Protein 6ASK (pdb70)

Organism: Bacillus subtilis (strain 168) (NCBI:txid224308)

Nearest PDB structures (foldseek):
  6ask-assembly1_A  TM=1.002E+00  e=5.275E-89  Bacillus subtilis subsp. subtilis str. 168
  5xkc-assembly1_C  TM=8.371E-01  e=4.872E-41  Bacillus subtilis
  5tlc-assembly1_B  TM=8.399E-01  e=1.290E-40  Bacillus subtilis
  5tlc-assembly1_A  TM=8.439E-01  e=7.958E-39  Bacillus subtilis
  5tlc-assembly1_C  TM=8.704E-01  e=2.176E-36  Bacillus subtilis

CATH classification: 3.20.20.30

Solvent-accessible surface area: 20279 Å² total; per-residue (Å²): 98,111,54,85,3,24,0,0,1,48,2,22,6,13,1,38,49,70,19,9,99,121,12,124,86,19,59,92,60,1,6,59,41,67,94,47,3,45,126,31,0,84,28,0,31,144,1,35,0,6,0,0,14,6,19,44,37,60,57,82,50,159,185,27,30,42,4,73,82,97,45,47,77,0,20,83,5,0,31,40,0,7,93,53,18,155,25,0,0,0,0,0,7,20,12,2,18,40,55,92,0,68,56,8,0,111,78,1,0,44,1,0,78,104,8,23,0,6,0,0,0,9,1,42,5,50,24,107,88,6,0,0,148,92,66,122,84,104,90,12,29,114,64,70,60,41,22,92,19,0,34,22,0,0,76,1,0,56,22,0,1,57,2,29,66,118,60,0,76,78,106,55,203,195,95,62,85,126,71,35,145,74,52,43,81,141,54,89,42,159,26,161,57,17,112,13,112,18,39,1,97,37,8,27,12,164,1,0,9,0,0,1,0,7,55,3,81,43,119,55,0,66,56,14,0,0,101,14,0,15,0,0,18,21,82,29,110,28,51,126,88,0,86,63,10,19,61,44,0,25,62,33,0,53,116,67,71,54,90,47,64,38,0,16,0,0,0,27,8,63,2,8,13,11,87,63,122,121,86,0,50,132,54,0,48,66,21,1,97,39,34,34,32,110,79,1,18,86,102,0,29,170,26,5,103,130,74,83,5,97,111,55,79,51,94,91,104,22,21,113,13,13,113,99,60,171,67,114,141,29,80,38,2,68,132,14,49,138,48,7,136,76,101,122,18,26,0,74,54,7,0,8,24,44,39,53,98,73,31,87,4,20,1,34,12,108,103,0,2,62,32,0,27,65,4,0,78,26,98,0,0,0,0,0,13,1,14,6,59,10,40,49,9,5,74,17,0,8,79,72,0,6,60,38,0,36,158,147,48,14,9,79,132,83,34,147,17,31,13,0,9,74,12,2,45,21,60,87,58,113

Foldseek 3Di:
DPAFFAEEAEDQFLDDAQFSCVFPVHDLRRQVDLVNVLVLQVLCVLLVHLAYEYEAAQDDDPPHRSSHVDHDAQLVSLLVNLVNHFFHAREYEDELFADQLLVVLVSQQVSCASNQARYEYAYDLDHDQCSLVVRPHPTTDDPVVSLVSSVVSVVVSVLLQQQADPQQQPCDPVVPDRGDPVRGDWPQDDDDPDGGTDNRPDYAGNLRGHFYEYAQDDPSRLLSCLQDHQEYEYAPPDLVVLLVSLVVSLVSNVVNVDNSLSYFYAYAFAAQADAFLVVQVVLVVSSLVRDPQVVLLVVVCVQQVVDDCVPFDQQAQDDPGLPQDDDPPNVVVVVLNVVSVVVRDGNSRSSSCVSPPDTPNTGHLVSNLVVQVVSCVSSSGSYYHYYHSRPCRSVNCSVRNSVVCVVVPNHDPHAQDRHSCRRSVHHRDD

Radius of gyration: 23.49 Å; Cα contacts (8 Å, |Δi|>4): 814; chains: 1; bounding box: 47×53×86 Å

B-factor: mean 37.73, std 23.62, range [15.28, 141.74]

InterPro domains:
  IPR011251 Luciferase-like domain [PF00296] (27-379)
  IPR016215 Nitrilotriacetate monooxygenase component A/pristinamycin IIA synthase subunit A [PIRSF000337] (10-435)
  IPR016215 Nitrilotriacetate monooxygenase component A/pristinamycin IIA synthase subunit A [TIGR03860] (9-425)
  IPR016215 Nitrilotriacetate monooxygenase component A/pristinamycin IIA synthase subunit A [cd01095] (7-413)
  IPR036661 Luciferase-like domain superfamily [G3DSA:3.20.20.30] (1-442)
  IPR036661 Luciferase-like domain superfamily [SSF51679] (7-431)
  IPR051260 Diverse substrate monooxygenases [PTHR30011] (6-438)

Secondary structure (DSSP, 8-state):
--SPPEEEEE--TT-SSSSGGGSTT--TTGGG-HHHHHHHHHHHHHTT-SEEEE---S---TTS-HHHHS---HHHHHHHHHTT-SS-EEEEEEETTTS-HHHHHHHHHHHHHHTTS-EEEEEES---GGGGGGTT-SSPPPHHHHHHHHHHHHHHHHHHHTSB-TT----BTTTTB-S-GGGB----EE-SS-EE----SS--BTTBS-EEEE---SHHHHHHHHHH-SEEEE--S-HHHHHHHHHHHHHHHHHTT--GGGSEEEEEE--EE-SSHHHHHHHHHHHHTTS-HHHHHHHHGGGSTTS-GGGS-TTSBPPS-------TT-HHHHHHHHHHHHTT-BHHHHHHHHHSPPPSSEE-HHHHHHHHHHHHHTTS-SEEEEP--STTHHHHIIIIIHHHHHHTTSS-SS-S-SSHHHHHT-----

Sequence (430 aa):
RADFIQFGAMIHGVGGTTDGWRHPDVDPSASTNIEFYMKKAQTAEKGLFSSFIFIADGLFISEKSIPHFLNRFEPITILSALASVTKNIGLVGTFSTSFTEPFTISRQLMSLDHISGGRAGWNLVTSPQEGAARNHSKSSNLPEHTERYEIAQEHLDVVRGLWNSWEHDAFIHNKKTGQFFDQAKLHRLNHKGKYFQVEGPLNIGRSKQGEPVVFQAGSSETGRQFAAKNADAIFTHSNSLEETKAFYADVKSRAADEGRDPSSVRIFPGISPIVADTEEEAEKKYREFAELIPIENAVTYLARFFDDYDLSVYPLDEPFPDIGDVGKNAFQSTTDRIKREAKARNLTLREVAQEMAFPRTLFIGTPERVASLIETWFNAEAADGFIVGSDIPGTLDAFVEKVIPILQERGLYRQDYRGGTLRENLGLGIPQ

Structure (mmCIF, N/CA/C/O backbone):
data_6ASK
#
_entry.id   6ASK
#
_cell.length_a   86.751
_cell.length_b   86.751
_cell.length_c   195.420
_cell.angle_alpha   90.00
_cell.angle_beta   90.00
_cell.angle_gamma   90.00
#
_symmetry.space_group_name_H-M   'P 43 21 2'
#
loop_
_entity.id
_entity.type
_entity.pdbx_description
1 polymer 'Putative monooxygenase MoxC'
2 water water
#
loop_
_atom_site.group_PDB
_atom_site.id
_atom_site.type_symbol
_atom_site.label_atom_id
_atom_site.label_alt_id
_atom_site.label_comp_id
_atom_site.label_asym_id
_atom_site.label_entity_id
_atom_site.label_seq_id
_atom_site.pdbx_PDB_ins_code
_atom_site.Cartn_x
_atom_site.Cartn_y
_atom_site.Cartn_z
_atom_site.occupancy
_atom_site.B_iso_or_equiv
_atom_site.auth_seq_id
_atom_site.auth_comp_id
_atom_site.auth_asym_id
_atom_site.auth_atom_id
_atom_site.pdbx_PDB_model_num
ATOM 1 N N . ARG A 1 5 ? 27.224 18.923 -30.309 1.00 79.15 3 ARG A N 1
ATOM 2 C CA . ARG A 1 5 ? 27.911 18.236 -31.400 1.00 76.73 3 ARG A CA 1
ATOM 3 C C . ARG A 1 5 ? 27.432 18.716 -32.769 1.00 79.64 3 ARG A C 1
ATOM 4 O O . ARG A 1 5 ? 26.292 19.162 -32.921 1.00 82.10 3 ARG A O 1
ATOM 12 N N . ALA A 1 6 ? 28.311 18.602 -33.770 1.00 77.44 4 ALA A N 1
ATOM 13 C CA . ALA A 1 6 ? 28.004 19.109 -35.103 1.00 75.29 4 ALA A CA 1
ATOM 14 C C . ALA A 1 6 ? 27.023 18.218 -35.857 1.00 74.69 4 ALA A C 1
ATOM 15 O O . ALA A 1 6 ? 26.207 18.728 -36.635 1.00 79.12 4 ALA A O 1
ATOM 17 N N . ASP A 1 7 ? 27.088 16.904 -35.667 1.00 63.87 5 ASP A N 1
ATOM 18 C CA . ASP A 1 7 ? 26.123 16.037 -36.322 1.00 53.52 5 ASP A CA 1
ATOM 19 C C . ASP A 1 7 ? 24.858 15.919 -35.477 1.00 46.04 5 ASP A C 1
ATOM 20 O O . ASP A 1 7 ? 24.785 16.382 -34.339 1.00 45.84 5 ASP A O 1
ATOM 25 N N . PHE A 1 8 ? 23.836 15.329 -36.075 1.00 44.14 6 PHE A N 1
ATOM 26 C CA . PHE A 1 8 ? 22.580 15.062 -35.398 1.00 38.71 6 PHE A CA 1
ATOM 27 C C . PHE A 1 8 ? 22.588 13.624 -34.896 1.00 33.32 6 PHE A C 1
ATOM 28 O O . PHE A 1 8 ? 23.189 12.737 -35.512 1.00 33.83 6 PHE A O 1
ATOM 36 N N . ILE A 1 9 ? 21.927 13.393 -33.761 1.00 28.03 7 ILE A N 1
ATOM 37 C CA . ILE A 1 9 ? 21.762 12.021 -33.306 1.00 23.98 7 ILE A CA 1
ATOM 38 C C . ILE A 1 9 ? 20.723 11.320 -34.172 1.00 27.43 7 ILE A C 1
ATOM 39 O O . ILE A 1 9 ? 19.805 11.949 -34.713 1.00 29.32 7 ILE A O 1
ATOM 44 N N . GLN A 1 10 ? 20.876 10.005 -34.320 1.00 23.13 8 GLN A N 1
ATOM 45 C CA . GLN A 1 10 ? 19.947 9.187 -35.082 1.00 24.11 8 GLN A CA 1
ATOM 46 C C . GLN A 1 10 ? 19.396 8.074 -34.204 1.00 24.12 8 GLN A C 1
ATOM 47 O O . GLN A 1 10 ? 19.992 7.704 -33.186 1.00 25.21 8 GLN A O 1
ATOM 53 N N . PHE A 1 11 ? 18.229 7.558 -34.588 1.00 22.27 9 PHE A N 1
ATOM 54 C CA . PHE A 1 11 ? 17.629 6.426 -33.897 1.00 20.76 9 PHE A CA 1
ATOM 55 C C . PHE A 1 11 ? 17.226 5.338 -34.877 1.00 22.20 9 PHE A C 1
ATOM 56 O O . PHE A 1 11 ? 16.846 5.608 -36.023 1.00 22.61 9 PHE A O 1
ATOM 64 N N . GLY A 1 12 ? 17.323 4.102 -34.402 1.00 19.70 10 GLY A N 1
ATOM 65 C CA . GLY A 1 12 ? 16.677 2.972 -35.043 1.00 19.66 10 GLY A CA 1
ATOM 66 C C . GLY A 1 12 ? 15.658 2.382 -34.094 1.00 23.85 10 GLY A C 1
ATOM 67 O O . GLY A 1 12 ? 15.775 2.563 -32.874 1.00 23.38 10 GLY A O 1
ATOM 68 N N . ALA A 1 13 ? 14.665 1.675 -34.624 1.00 20.15 11 ALA A N 1
ATOM 69 C CA . ALA A 1 13 ? 13.642 1.025 -33.812 1.00 21.74 11 ALA A CA 1
ATOM 70 C C . ALA A 1 13 ? 13.706 -0.476 -34.040 1.00 23.48 11 ALA A C 1
ATOM 71 O O . ALA A 1 13 ? 13.513 -0.949 -35.162 1.00 21.95 11 ALA A O 1
ATOM 73 N N . MET A 1 14 ? 13.960 -1.227 -32.977 1.00 19.82 12 MET A N 1
ATOM 74 C CA . MET A 1 14 ? 13.917 -2.675 -33.083 1.00 20.20 12 MET A CA 1
ATOM 75 C C . MET A 1 14 ? 12.471 -3.119 -32.910 1.00 24.08 12 MET A C 1
ATOM 76 O O . MET A 1 14 ? 11.852 -2.826 -31.883 1.00 27.41 12 MET A O 1
ATOM 81 N N . ILE A 1 15 ? 11.915 -3.795 -33.912 1.00 19.52 13 ILE A N 1
ATOM 82 C CA . ILE A 1 15 ? 10.561 -4.335 -33.823 1.00 20.15 13 ILE A CA 1
ATOM 83 C C . ILE A 1 15 ? 10.675 -5.817 -33.508 1.00 24.39 13 ILE A C 1
ATOM 84 O O . ILE A 1 15 ? 11.259 -6.587 -34.282 1.00 22.79 13 ILE A O 1
ATOM 89 N N . HIS A 1 16 ? 10.096 -6.225 -32.381 1.00 20.82 14 HIS A N 1
ATOM 90 C CA . HIS A 1 16 ? 10.480 -7.489 -31.780 1.00 20.24 14 HIS A CA 1
ATOM 91 C C . HIS A 1 16 ? 9.266 -8.247 -31.240 1.00 23.96 14 HIS A C 1
ATOM 92 O O . HIS A 1 16 ? 9.363 -8.918 -30.211 1.00 26.04 14 HIS A O 1
ATOM 99 N N . GLY A 1 17 ? 8.118 -8.141 -31.914 1.00 20.09 15 GLY A N 1
ATOM 100 C CA . GLY A 1 17 ? 6.973 -8.983 -31.575 1.00 19.04 15 GLY A CA 1
ATOM 101 C C . GLY A 1 17 ? 6.560 -8.835 -30.114 1.00 23.36 15 GLY A C 1
ATOM 102 O O . GLY A 1 17 ? 6.423 -7.724 -29.592 1.00 24.07 15 GLY A O 1
ATOM 103 N N . VAL A 1 18 ? 6.360 -9.972 -29.435 1.00 20.30 16 VAL A N 1
ATOM 104 C CA . VAL A 1 18 ? 5.981 -9.928 -28.023 1.00 20.87 16 VAL A CA 1
ATOM 105 C C . VAL A 1 18 ? 7.164 -9.667 -27.107 1.00 28.08 16 VAL A C 1
ATOM 106 O O . VAL A 1 18 ? 7.006 -9.712 -25.882 1.00 30.01 16 VAL A O 1
ATOM 110 N N . GLY A 1 19 ? 8.345 -9.414 -27.651 1.00 22.65 17 GLY A N 1
ATOM 111 C CA . GLY A 1 19 ? 9.437 -8.875 -26.859 1.00 26.09 17 GLY A CA 1
ATOM 112 C C . GLY A 1 19 ? 10.487 -9.906 -26.491 1.00 29.09 17 GLY A C 1
ATOM 113 O O . GLY A 1 19 ? 10.414 -11.085 -26.843 1.00 25.58 17 GLY A O 1
ATOM 114 N N . GLY A 1 20 ? 11.477 -9.441 -25.730 1.00 22.92 18 GLY A N 1
ATOM 115 C CA . GLY A 1 20 ? 12.644 -10.239 -25.422 1.00 21.36 18 GLY A CA 1
ATOM 116 C C . GLY A 1 20 ? 12.632 -10.978 -24.097 1.00 23.97 18 GLY A C 1
ATOM 117 O O . GLY A 1 20 ? 13.674 -11.528 -23.718 1.00 25.81 18 GLY A O 1
ATOM 118 N N . THR A 1 21 ? 11.499 -11.032 -23.389 1.00 25.02 19 THR A N 1
ATOM 119 C CA . THR A 1 21 ? 11.437 -11.667 -22.076 1.00 24.82 19 THR A CA 1
ATOM 120 C C . THR A 1 21 ? 10.565 -12.921 -22.102 1.00 24.99 19 THR A C 1
ATOM 121 O O . THR A 1 21 ? 9.817 -13.188 -23.051 1.00 25.97 19 THR A O 1
ATOM 125 N N . THR A 1 22 ? 10.658 -13.699 -21.017 1.00 24.98 20 THR A N 1
ATOM 126 C CA . THR A 1 22 ? 9.877 -14.928 -20.926 1.00 25.56 20 THR A CA 1
ATOM 127 C C . THR A 1 22 ? 8.404 -14.664 -20.645 1.00 30.70 20 THR A C 1
ATOM 128 O O . THR A 1 22 ? 7.546 -15.438 -21.088 1.00 28.16 20 THR A O 1
ATOM 132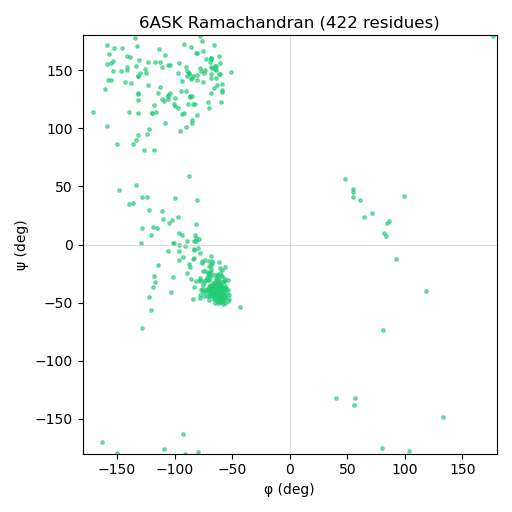 N N . ASP A 1 23 ? 8.087 -13.596 -19.906 1.00 26.77 21 ASP A N 1
ATOM 133 C CA . ASP A 1 23 ? 6.737 -13.411 -19.394 1.00 25.90 21 ASP A CA 1
ATOM 134 C C . ASP A 1 23 ? 6.129 -12.046 -19.682 1.00 28.14 21 ASP A C 1
ATOM 135 O O . ASP A 1 23 ? 4.982 -11.813 -19.292 1.00 29.58 21 ASP A O 1
ATOM 140 N N . GLY A 1 24 ? 6.836 -11.158 -20.384 1.00 28.51 22 GLY A N 1
ATOM 141 C CA . GLY A 1 24 ? 6.261 -9.862 -20.710 1.00 29.94 22 GLY A CA 1
ATOM 142 C C . GLY A 1 24 ? 4.957 -9.946 -21.479 1.00 31.25 22 GLY A C 1
ATOM 143 O O . GLY A 1 24 ? 4.088 -9.081 -21.329 1.00 29.52 22 GLY A O 1
ATOM 144 N N . TRP A 1 25 ? 4.794 -10.985 -22.308 1.00 27.10 23 TRP A N 1
ATOM 145 C CA . TRP A 1 25 ? 3.572 -11.158 -23.088 1.00 25.14 23 TRP A CA 1
ATOM 146 C C . TRP A 1 25 ? 2.324 -11.316 -22.229 1.00 26.01 23 TRP A C 1
ATOM 147 O O . TRP A 1 25 ? 1.212 -11.202 -22.760 1.00 29.08 23 TRP A O 1
ATOM 158 N N . ARG A 1 26 ? 2.470 -11.585 -20.933 1.00 24.68 24 ARG A N 1
ATOM 159 C CA . ARG A 1 26 ? 1.320 -11.772 -20.062 1.00 28.52 24 ARG A CA 1
ATOM 160 C C . ARG A 1 26 ? 0.747 -10.459 -19.551 1.00 35.00 24 ARG A C 1
ATOM 161 O O . ARG A 1 26 ? -0.281 -10.479 -18.866 1.00 32.63 24 ARG A O 1
ATOM 169 N N . HIS A 1 27 ? 1.385 -9.332 -19.856 1.00 34.37 25 HIS A N 1
ATOM 170 C CA . HIS A 1 27 ? 0.826 -8.043 -19.480 1.00 34.04 25 HIS A CA 1
ATOM 171 C C . HIS A 1 27 ? -0.501 -7.829 -20.204 1.00 30.37 25 HIS A C 1
ATOM 172 O O . HIS A 1 27 ? -0.637 -8.209 -21.370 1.00 32.39 25 HIS A O 1
ATOM 179 N N . PRO A 1 28 ? -1.488 -7.212 -19.552 1.00 31.31 26 PRO A N 1
ATOM 180 C CA . PRO A 1 28 ? -2.791 -7.024 -20.215 1.00 30.36 26 PRO A CA 1
ATOM 181 C C . PRO A 1 28 ? -2.724 -6.237 -21.511 1.00 32.41 26 PRO A C 1
ATOM 182 O O . PRO A 1 28 ? -3.588 -6.431 -22.374 1.00 37.83 26 PRO A O 1
ATOM 186 N N . ASP A 1 29 ? -1.733 -5.356 -21.681 1.00 31.55 27 ASP A N 1
ATOM 187 C CA . ASP A 1 29 ? -1.642 -4.537 -22.888 1.00 32.15 27 ASP A CA 1
ATOM 188 C C . ASP A 1 29 ? -0.983 -5.244 -24.069 1.00 34.11 27 ASP A C 1
ATOM 189 O O . ASP A 1 29 ? -1.030 -4.706 -25.179 1.00 32.55 27 ASP A O 1
ATOM 194 N N . VAL A 1 30 ? -0.357 -6.405 -23.875 1.00 29.24 28 VAL A N 1
ATOM 195 C CA . VAL A 1 30 ? 0.422 -7.040 -24.940 1.00 26.69 28 VAL A CA 1
ATOM 196 C C . VAL A 1 30 ? -0.483 -7.962 -25.745 1.00 28.24 28 VAL A C 1
ATOM 197 O O . VAL A 1 30 ? -1.241 -8.754 -25.180 1.00 30.32 28 VAL A O 1
ATOM 201 N N . ASP A 1 31 ? -0.409 -7.852 -27.072 1.00 27.31 29 ASP A N 1
ATOM 202 C CA . ASP A 1 31 ? -1.046 -8.792 -27.982 1.00 25.13 29 ASP A CA 1
ATOM 203 C C . ASP A 1 31 ? -0.146 -10.017 -28.082 1.00 28.68 29 ASP A C 1
ATOM 204 O O . ASP A 1 31 ? 0.953 -9.922 -28.637 1.00 28.84 29 ASP A O 1
ATOM 209 N N . PRO A 1 32 ? -0.554 -11.176 -27.554 1.00 27.52 30 PRO A N 1
ATOM 210 C CA . PRO A 1 32 ? 0.350 -12.337 -27.561 1.00 26.49 30 PRO A CA 1
ATOM 211 C C . PRO A 1 32 ? 0.620 -12.900 -28.951 1.00 26.62 30 PRO A C 1
ATOM 212 O O . PRO A 1 32 ? 1.528 -13.727 -29.091 1.00 27.36 30 PRO A O 1
ATOM 216 N N . SER A 1 33 ? -0.108 -12.463 -29.976 1.00 25.47 31 SER A N 1
ATOM 217 C CA . SER A 1 33 ? 0.162 -12.867 -31.351 1.00 25.42 31 SER A CA 1
ATOM 218 C C . SER A 1 33 ? 1.072 -11.891 -32.088 1.00 23.91 31 SER A C 1
ATOM 219 O O . SER A 1 33 ? 1.278 -12.052 -33.300 1.00 22.04 31 SER A O 1
ATOM 222 N N . ALA A 1 34 ? 1.644 -10.908 -31.381 1.00 22.71 32 ALA A N 1
ATOM 223 C CA . ALA A 1 34 ? 2.311 -9.789 -32.054 1.00 25.27 32 ALA A CA 1
ATOM 224 C C . ALA A 1 34 ? 3.429 -10.238 -32.976 1.00 24.47 32 ALA A C 1
ATOM 225 O O . ALA A 1 34 ? 3.675 -9.591 -33.999 1.00 21.72 32 ALA A O 1
ATOM 227 N N . SER A 1 35 ? 4.113 -11.333 -32.637 1.00 20.10 33 SER A N 1
ATOM 228 C CA . SER A 1 35 ? 5.308 -11.718 -33.380 1.00 16.78 33 SER A CA 1
ATOM 229 C C . SER A 1 35 ? 5.004 -12.182 -34.799 1.00 17.80 33 SER A C 1
ATOM 230 O O . SER A 1 35 ? 5.912 -12.176 -35.633 1.00 21.12 33 SER A O 1
ATOM 233 N N . THR A 1 36 ? 3.770 -12.601 -35.085 1.00 20.85 34 THR A N 1
ATOM 234 C CA . THR A 1 36 ? 3.384 -12.925 -36.460 1.00 22.37 34 THR A CA 1
ATOM 235 C C . THR A 1 36 ? 2.192 -12.091 -36.925 1.00 24.91 34 THR A C 1
ATOM 236 O O . THR A 1 36 ? 1.421 -12.525 -37.790 1.00 24.61 34 THR A O 1
ATOM 240 N N . ASN A 1 37 ? 2.064 -10.874 -36.393 1.00 22.33 35 ASN A N 1
ATOM 241 C CA . ASN A 1 37 ? 0.928 -9.981 -36.635 1.00 22.36 35 ASN A CA 1
ATOM 242 C C . ASN A 1 37 ? 1.407 -8.838 -37.530 1.00 22.02 35 ASN A C 1
ATOM 243 O O . ASN A 1 37 ? 2.103 -7.926 -37.070 1.00 22.55 35 ASN A O 1
ATOM 248 N N . ILE A 1 38 ? 1.041 -8.890 -38.819 1.00 19.86 36 ILE A N 1
ATOM 249 C CA . ILE A 1 38 ? 1.518 -7.876 -39.761 1.00 20.15 36 ILE A CA 1
ATOM 250 C C . ILE A 1 38 ? 1.059 -6.478 -39.344 1.00 21.83 36 ILE A C 1
ATOM 251 O O . ILE A 1 38 ? 1.798 -5.498 -39.511 1.00 22.58 36 ILE A O 1
ATOM 256 N N . GLU A 1 39 ? -0.138 -6.363 -38.761 1.00 23.50 37 GLU A N 1
ATOM 257 C CA . GLU A 1 39 ? -0.617 -5.056 -38.313 1.00 24.89 37 GLU A CA 1
ATOM 258 C C . GLU A 1 39 ? 0.288 -4.471 -37.236 1.00 24.16 37 GLU A C 1
ATOM 259 O O . GLU A 1 39 ? 0.588 -3.270 -37.250 1.00 27.46 37 GLU A O 1
ATOM 265 N N . PHE A 1 40 ? 0.729 -5.307 -36.293 1.00 24.28 38 PHE A N 1
ATOM 266 C CA . PHE A 1 40 ? 1.622 -4.844 -35.233 1.00 21.27 38 PHE A CA 1
ATOM 267 C C . PHE A 1 40 ? 2.914 -4.279 -35.811 1.00 21.43 38 PHE A C 1
ATOM 268 O O . PHE A 1 40 ? 3.364 -3.191 -35.419 1.00 24.09 38 PHE A O 1
ATOM 276 N N . TYR A 1 41 ? 3.526 -5.013 -36.748 1.00 21.52 39 TYR A N 1
ATOM 277 C CA . TYR A 1 41 ? 4.784 -4.571 -37.345 1.00 20.93 39 TYR A CA 1
ATOM 278 C C . TYR A 1 41 ? 4.588 -3.294 -38.158 1.00 20.89 39 TYR A C 1
ATOM 279 O O . TYR A 1 41 ? 5.413 -2.373 -38.082 1.00 21.14 39 TYR A O 1
ATOM 288 N N . MET A 1 42 ? 3.492 -3.208 -38.920 1.00 23.85 40 MET A N 1
ATOM 289 C CA . MET A 1 42 ? 3.255 -2.010 -39.722 1.00 22.65 40 MET A CA 1
ATOM 290 C C . MET A 1 42 ? 3.033 -0.790 -38.832 1.00 25.79 40 MET A C 1
ATOM 291 O O . MET A 1 42 ? 3.574 0.291 -39.097 1.00 25.84 40 MET A O 1
ATOM 296 N N . LYS A 1 43 ? 2.242 -0.948 -37.767 1.00 24.64 41 LYS A N 1
ATOM 297 C CA . LYS A 1 43 ? 1.990 0.175 -36.870 1.00 25.47 41 LYS A CA 1
ATOM 298 C C . LYS A 1 43 ? 3.278 0.662 -36.212 1.00 26.32 41 LYS A C 1
ATOM 299 O O . LYS A 1 43 ? 3.531 1.872 -36.156 1.00 26.54 41 LYS A O 1
ATOM 305 N N . LYS A 1 44 ? 4.115 -0.264 -35.723 1.00 24.66 42 LYS A N 1
ATOM 306 C CA . LYS A 1 44 ? 5.385 0.144 -35.127 1.00 24.51 42 LYS A CA 1
ATOM 307 C C . LYS A 1 44 ? 6.291 0.821 -36.150 1.00 24.29 42 LYS A C 1
ATOM 308 O O . LYS A 1 44 ? 6.928 1.835 -35.846 1.00 21.96 42 LYS A O 1
ATOM 314 N N . ALA A 1 45 ? 6.363 0.281 -37.373 1.00 19.51 43 ALA A N 1
ATOM 315 C CA . ALA A 1 45 ? 7.223 0.891 -38.383 1.00 19.89 43 ALA A CA 1
ATOM 316 C C . ALA A 1 45 ? 6.779 2.315 -38.692 1.00 22.64 43 ALA A C 1
ATOM 317 O O . ALA A 1 45 ? 7.610 3.218 -38.850 1.00 22.60 43 ALA A O 1
ATOM 319 N N . GLN A 1 46 ? 5.468 2.534 -38.775 1.00 23.00 44 GLN A N 1
ATOM 320 C CA . GLN A 1 46 ? 4.954 3.856 -39.107 1.00 24.03 44 GLN A CA 1
ATOM 321 C C . GLN A 1 46 ? 5.099 4.830 -37.943 1.00 23.56 44 GLN A C 1
ATOM 322 O O . GLN A 1 46 ? 5.260 6.037 -38.165 1.00 24.81 44 GLN A O 1
ATOM 328 N N . THR A 1 47 ? 5.050 4.331 -36.704 1.00 22.39 45 THR A N 1
ATOM 329 C CA . THR A 1 47 ? 5.345 5.181 -35.552 1.00 22.14 45 THR A CA 1
ATOM 330 C C . THR A 1 47 ? 6.796 5.642 -35.581 1.00 20.98 45 THR A C 1
ATOM 331 O O . THR A 1 47 ? 7.090 6.824 -35.365 1.00 23.67 45 THR A O 1
ATOM 335 N N . ALA A 1 48 ? 7.721 4.717 -35.853 1.00 22.02 46 ALA A N 1
ATOM 336 C CA . ALA A 1 48 ? 9.127 5.090 -35.955 1.00 20.17 46 ALA A CA 1
ATOM 337 C C . ALA A 1 48 ? 9.353 6.090 -37.085 1.00 23.68 46 ALA A C 1
ATOM 338 O O . ALA A 1 48 ? 10.139 7.033 -36.939 1.00 24.34 46 ALA A O 1
ATOM 340 N N . GLU A 1 49 ? 8.672 5.905 -38.220 1.00 22.93 47 GLU A N 1
ATOM 341 C CA . GLU A 1 49 ? 8.824 6.862 -39.316 1.00 24.09 47 GLU A CA 1
ATOM 342 C C . GLU A 1 49 ? 8.274 8.232 -38.929 1.00 23.61 47 GLU A C 1
ATOM 343 O O . GLU A 1 49 ? 8.843 9.272 -39.293 1.00 24.56 47 GLU A O 1
ATOM 349 N N . LYS A 1 50 ? 7.162 8.255 -38.198 1.00 23.49 48 LYS A N 1
ATOM 350 C CA . LYS A 1 50 ? 6.654 9.518 -37.678 1.00 26.02 48 LYS A CA 1
ATOM 351 C C . LYS A 1 50 ? 7.713 10.224 -36.838 1.00 27.98 48 LYS A C 1
ATOM 352 O O . LYS A 1 50 ? 7.821 11.456 -36.860 1.00 29.27 48 LYS A O 1
ATOM 358 N N . GLY A 1 51 ? 8.513 9.460 -36.105 1.00 25.30 49 GLY A N 1
ATOM 359 C CA . GLY A 1 51 ? 9.593 10.033 -35.336 1.00 22.90 49 GLY A CA 1
ATOM 360 C C . GLY A 1 51 ? 10.861 10.301 -36.105 1.00 22.39 49 GLY A C 1
ATOM 361 O O . GLY A 1 51 ? 11.879 10.626 -35.490 1.00 23.13 49 GLY A O 1
ATOM 362 N N . LEU A 1 52 ? 10.833 10.159 -37.439 1.00 22.25 50 LEU A N 1
ATOM 363 C CA . LEU A 1 52 ? 11.978 10.405 -38.315 1.00 22.87 50 LEU A CA 1
ATOM 364 C C . LEU A 1 52 ? 13.133 9.443 -38.057 1.00 21.43 50 LEU A C 1
ATOM 365 O O . LEU A 1 52 ? 14.284 9.764 -38.377 1.00 22.43 50 LEU A O 1
ATOM 370 N N . PHE A 1 53 ? 12.852 8.267 -37.495 1.00 20.70 51 PHE A N 1
ATOM 371 C CA . PHE A 1 53 ? 13.898 7.285 -37.239 1.00 21.03 51 PHE A CA 1
ATOM 372 C C . PHE A 1 53 ? 14.607 6.914 -38.530 1.00 24.28 51 PHE A C 1
ATOM 373 O O . PHE A 1 53 ? 13.980 6.776 -39.585 1.00 22.94 51 PHE A O 1
ATOM 381 N N A SER A 1 54 ? 15.926 6.747 -38.448 0.50 19.95 52 SER A N 1
ATOM 382 N N B SER A 1 54 ? 15.928 6.756 -38.451 0.50 20.01 52 SER A N 1
ATOM 383 C CA A SER A 1 54 ? 16.669 6.415 -39.660 0.50 21.27 52 SER A CA 1
ATOM 384 C CA B SER A 1 54 ? 16.674 6.420 -39.660 0.50 21.17 52 SER A CA 1
ATOM 385 C C A SER A 1 54 ? 16.380 4.997 -40.134 0.50 22.19 52 SER A C 1
ATOM 386 C C B SER A 1 54 ? 16.426 4.990 -40.123 0.50 22.43 52 SER A C 1
ATOM 387 O O A SER A 1 54 ? 16.480 4.721 -41.338 0.50 22.48 52 SER A O 1
ATOM 388 O O B SER A 1 54 ? 16.605 4.705 -41.315 0.50 21.24 52 SER A O 1
ATOM 393 N N . PHE A 1 55 ? 16.036 4.083 -39.227 1.00 19.51 53 PHE A N 1
ATOM 394 C CA . PHE A 1 55 ? 15.767 2.715 -39.660 1.00 19.87 53 PHE A CA 1
ATOM 395 C C . PHE A 1 55 ? 14.949 1.949 -38.632 1.00 21.74 53 PHE A C 1
ATOM 396 O O . PHE A 1 55 ? 14.875 2.308 -37.446 1.00 20.99 53 PHE A O 1
ATOM 404 N N . ILE A 1 56 ? 14.322 0.893 -39.125 1.00 19.02 54 ILE A N 1
ATOM 405 C CA . ILE A 1 56 ? 13.825 -0.182 -38.278 1.00 19.62 54 ILE A CA 1
ATOM 406 C C . ILE A 1 56 ? 14.762 -1.374 -38.404 1.00 20.14 54 ILE A C 1
ATOM 407 O O . ILE A 1 56 ? 15.462 -1.557 -39.411 1.00 20.01 54 ILE A O 1
ATOM 412 N N . PHE A 1 57 ? 14.787 -2.197 -37.357 1.00 18.34 55 PHE A N 1
ATOM 413 C CA . PHE A 1 57 ? 15.716 -3.313 -37.261 1.00 16.90 55 PHE A CA 1
ATOM 414 C C . PHE A 1 57 ? 14.945 -4.562 -36.862 1.00 21.52 55 PHE A C 1
ATOM 415 O O . PHE A 1 57 ? 14.167 -4.529 -35.905 1.00 19.51 55 PHE A O 1
ATOM 423 N N . ILE A 1 58 ? 15.152 -5.650 -37.604 1.00 17.68 56 ILE A N 1
ATOM 424 C CA . ILE A 1 58 ? 14.542 -6.950 -37.320 1.00 17.51 56 ILE A CA 1
ATOM 425 C C . ILE A 1 58 ? 15.666 -7.926 -37.002 1.00 22.99 56 ILE A C 1
ATOM 426 O O . ILE A 1 58 ? 16.496 -8.230 -37.873 1.00 21.27 56 ILE A O 1
ATOM 431 N N . ALA A 1 59 ? 15.707 -8.405 -35.759 1.00 20.78 57 ALA A N 1
ATOM 432 C CA . ALA A 1 59 ? 16.653 -9.425 -35.334 1.00 19.00 57 ALA A CA 1
ATOM 433 C C . ALA A 1 59 ? 16.203 -10.787 -35.845 1.00 21.79 57 ALA A C 1
ATOM 434 O O . ALA A 1 59 ? 15.125 -10.943 -36.427 1.00 23.88 57 ALA A O 1
ATOM 436 N N . ASP A 1 60 ? 17.022 -11.808 -35.618 1.00 23.43 58 ASP A N 1
ATOM 437 C CA . ASP A 1 60 ? 16.624 -13.115 -36.106 1.00 21.26 58 ASP A CA 1
ATOM 438 C C . ASP A 1 60 ? 17.231 -14.216 -35.253 1.00 25.43 58 ASP A C 1
ATOM 439 O O . ASP A 1 60 ? 18.116 -13.981 -34.432 1.00 26.65 58 ASP A O 1
ATOM 444 N N . GLY A 1 61 ? 16.744 -15.435 -35.483 1.00 21.70 59 GLY A N 1
ATOM 445 C CA . GLY A 1 61 ? 17.287 -16.631 -34.859 1.00 23.05 59 GLY A CA 1
ATOM 446 C C . GLY A 1 61 ? 16.986 -17.831 -35.725 1.00 21.44 59 GLY A C 1
ATOM 447 O O . GLY A 1 61 ? 16.039 -17.821 -36.516 1.00 19.89 59 GLY A O 1
ATOM 448 N N . LEU A 1 62 ? 17.801 -18.879 -35.574 1.00 18.48 60 LEU A N 1
ATOM 449 C CA . LEU A 1 62 ? 17.711 -20.017 -36.483 1.00 17.18 60 LEU A CA 1
ATOM 450 C C . LEU A 1 62 ? 17.595 -21.351 -35.758 1.00 18.84 60 LEU A C 1
ATOM 451 O O . LEU A 1 62 ? 17.797 -22.403 -36.380 1.00 21.03 60 LEU A O 1
ATOM 456 N N . PHE A 1 63 ? 17.293 -21.342 -34.459 1.00 16.91 61 PHE A N 1
ATOM 457 C CA . PHE A 1 63 ? 17.250 -22.572 -33.681 1.00 18.22 61 PHE A CA 1
ATOM 458 C C . PHE A 1 63 ? 16.439 -22.293 -32.428 1.00 18.33 61 PHE A C 1
ATOM 459 O O . PHE A 1 63 ? 16.656 -21.272 -31.774 1.00 21.20 61 PHE A O 1
ATOM 467 N N . ILE A 1 64 ? 15.520 -23.192 -32.094 1.00 18.24 62 ILE A N 1
ATOM 468 C CA . ILE A 1 64 ? 14.693 -23.021 -30.904 1.00 20.48 62 ILE A CA 1
ATOM 469 C C . ILE A 1 64 ? 14.539 -24.348 -30.177 1.00 20.02 62 ILE A C 1
ATOM 470 O O . ILE A 1 64 ? 14.749 -25.426 -30.734 1.00 21.73 62 ILE A O 1
ATOM 475 N N . SER A 1 65 ? 14.150 -24.251 -28.907 1.00 20.94 63 SER A N 1
ATOM 476 C CA . SER A 1 65 ? 13.703 -25.387 -28.123 1.00 23.44 63 SER A CA 1
ATOM 477 C C . SER A 1 65 ? 12.442 -24.989 -27.372 1.00 24.88 63 SER A C 1
ATOM 478 O O . SER A 1 65 ? 11.996 -23.836 -27.423 1.00 23.39 63 SER A O 1
ATOM 4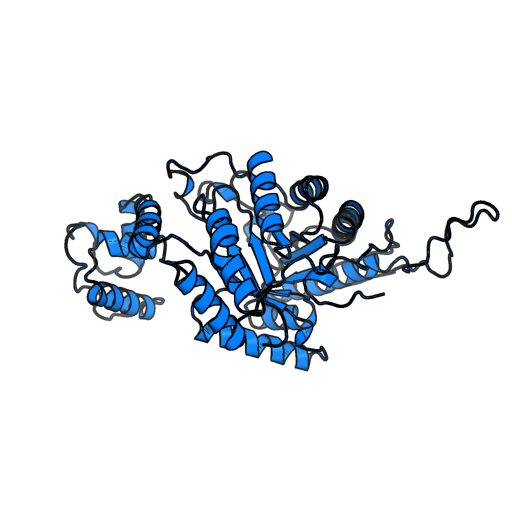81 N N . GLU A 1 66 ? 11.896 -25.961 -26.639 1.00 23.47 64 GLU A N 1
ATOM 482 C CA . GLU A 1 66 ? 10.747 -25.729 -25.774 1.00 27.01 64 GLU A CA 1
ATOM 483 C C . GLU A 1 66 ? 10.987 -24.623 -24.757 1.00 25.96 64 GLU A C 1
ATOM 484 O O . GLU A 1 66 ? 10.024 -24.083 -24.204 1.00 31.31 64 GLU A O 1
ATOM 490 N N . LYS A 1 67 ? 12.238 -24.282 -24.476 1.00 26.04 65 LYS A N 1
ATOM 491 C CA . LYS A 1 67 ? 12.529 -23.272 -23.475 1.00 28.36 65 LYS A CA 1
ATOM 492 C C . LYS A 1 67 ? 12.842 -21.911 -24.076 1.00 24.91 65 LYS A C 1
ATOM 493 O O . LYS A 1 67 ? 13.104 -20.967 -23.326 1.00 28.05 65 LYS A O 1
ATOM 499 N N . SER A 1 68 ? 12.796 -21.773 -25.409 1.00 23.31 66 SER A N 1
ATOM 500 C CA . SER A 1 68 ? 13.031 -20.480 -26.033 1.00 21.22 66 SER A CA 1
ATOM 501 C C . SER A 1 68 ? 11.934 -19.495 -25.639 1.00 20.60 66 SER A C 1
ATOM 502 O O . SER A 1 68 ? 10.785 -19.882 -25.400 1.00 24.96 66 SER A O 1
ATOM 505 N N . ILE A 1 69 ? 12.282 -18.209 -25.600 1.00 21.20 67 ILE A N 1
ATOM 506 C CA . ILE A 1 69 ? 11.296 -17.202 -25.205 1.00 23.53 67 ILE A CA 1
ATOM 507 C C . ILE A 1 69 ? 10.192 -17.174 -26.257 1.00 22.88 67 ILE A C 1
ATOM 508 O O . ILE A 1 69 ? 10.435 -17.546 -27.419 1.00 21.81 67 ILE A O 1
ATOM 513 N N . PRO A 1 70 ? 8.973 -16.771 -25.886 1.00 20.96 68 PRO A N 1
ATOM 514 C CA . PRO A 1 70 ? 7.834 -16.840 -26.823 1.00 21.12 68 PRO A CA 1
ATOM 515 C C . PRO A 1 70 ? 8.060 -16.157 -28.161 1.00 21.21 68 PRO A C 1
ATOM 516 O O . PRO A 1 70 ? 7.620 -16.694 -29.187 1.00 25.16 68 PRO A O 1
ATOM 520 N N . HIS A 1 71 ? 8.722 -14.995 -28.193 1.00 18.47 69 HIS A N 1
ATOM 521 C CA . HIS A 1 71 ? 8.948 -14.346 -29.488 1.00 19.80 69 HIS A CA 1
ATOM 522 C C . HIS A 1 71 ? 9.763 -15.235 -30.420 1.00 20.78 69 HIS A C 1
ATOM 523 O O . HIS A 1 71 ? 9.513 -15.270 -31.637 1.00 21.57 69 HIS A O 1
ATOM 530 N N . PHE A 1 72 ? 10.743 -15.956 -29.874 1.00 18.74 70 PHE A N 1
ATOM 531 C CA . PHE A 1 72 ? 11.613 -16.790 -30.702 1.00 19.39 70 PHE A CA 1
ATOM 532 C C . PHE A 1 72 ? 10.885 -17.997 -31.279 1.00 16.71 70 PHE A C 1
ATOM 533 O O . PHE A 1 72 ? 11.324 -18.534 -32.307 1.00 20.10 70 PHE A O 1
ATOM 541 N N . LEU A 1 73 ? 9.796 -18.440 -30.637 1.00 17.28 71 LEU A N 1
ATOM 542 C CA . LEU A 1 73 ? 9.117 -19.671 -31.033 1.00 18.29 71 LEU A CA 1
ATOM 543 C C . LEU A 1 73 ? 8.385 -19.524 -32.359 1.00 18.65 71 LEU A C 1
ATOM 544 O O . LEU A 1 73 ? 8.211 -20.511 -33.080 1.00 18.79 71 LEU A O 1
ATOM 549 N N . ASN A 1 74 ? 7.908 -18.322 -32.664 1.00 19.26 72 ASN A N 1
ATOM 550 C CA . ASN A 1 74 ? 6.939 -18.145 -33.745 1.00 19.15 72 ASN A CA 1
ATOM 551 C C . ASN A 1 74 ? 7.032 -16.677 -34.156 1.00 17.94 72 ASN A C 1
ATOM 552 O O . ASN A 1 74 ? 6.482 -15.816 -33.467 1.00 20.97 72 ASN A O 1
ATOM 557 N N . ARG A 1 75 ? 7.722 -16.404 -35.270 1.00 16.45 73 ARG A N 1
ATOM 558 C CA . ARG A 1 75 ? 8.115 -15.035 -35.586 1.00 15.42 73 ARG A CA 1
ATOM 559 C C . ARG A 1 75 ? 8.260 -14.897 -37.095 1.00 15.55 73 ARG A C 1
ATOM 560 O O . ARG A 1 75 ? 8.498 -15.881 -37.798 1.00 18.60 73 ARG A O 1
ATOM 568 N N . PHE A 1 76 ? 8.159 -13.660 -37.574 1.00 17.33 74 PHE A N 1
ATOM 569 C CA . PHE A 1 76 ? 8.423 -13.408 -38.993 1.00 16.84 74 PHE A CA 1
ATOM 570 C C . PHE A 1 76 ? 9.895 -13.643 -39.319 1.00 17.49 74 PHE A C 1
ATOM 571 O O . PHE A 1 76 ? 10.792 -13.450 -38.488 1.00 21.75 74 PHE A O 1
ATOM 579 N N . GLU A 1 77 ? 10.147 -14.006 -40.556 1.00 17.44 75 GLU A N 1
ATOM 580 C CA . GLU A 1 77 ? 11.496 -14.062 -41.088 1.00 18.75 75 GLU A CA 1
ATOM 581 C C . GLU A 1 77 ? 11.874 -12.681 -41.639 1.00 22.17 75 GLU A C 1
ATOM 582 O O . GLU A 1 77 ? 11.000 -11.939 -42.097 1.00 19.88 75 GLU A O 1
ATOM 588 N N . PRO A 1 78 ? 13.149 -12.254 -41.586 1.00 19.56 76 PRO A N 1
ATOM 589 C CA . PRO A 1 78 ? 13.422 -10.819 -41.808 1.00 18.09 76 PRO A CA 1
ATOM 590 C C . PRO A 1 78 ? 13.249 -10.318 -43.236 1.00 18.09 76 PRO A C 1
ATOM 591 O O . PRO A 1 78 ? 12.715 -9.216 -43.399 1.00 18.70 76 PRO A O 1
ATOM 595 N N . ILE A 1 79 ? 13.729 -11.023 -44.269 1.00 17.34 77 ILE A N 1
ATOM 596 C CA . ILE A 1 79 ? 13.638 -10.375 -45.586 1.00 16.76 77 ILE A CA 1
ATOM 597 C C . ILE A 1 79 ? 12.180 -10.217 -45.992 1.00 19.50 77 ILE A C 1
ATOM 598 O O . ILE A 1 79 ? 11.816 -9.226 -46.636 1.00 19.64 77 ILE A O 1
ATOM 603 N N . THR A 1 80 ? 11.317 -11.150 -45.592 1.00 17.42 78 THR A N 1
ATOM 604 C CA . THR A 1 80 ? 9.912 -11.046 -45.974 1.00 17.22 78 THR A CA 1
ATOM 605 C C . THR A 1 80 ? 9.221 -9.898 -45.247 1.00 15.73 78 THR A C 1
ATOM 606 O O . THR A 1 80 ? 8.518 -9.094 -45.871 1.00 18.85 78 THR A O 1
ATOM 610 N N . ILE A 1 81 ? 9.401 -9.789 -43.918 1.00 17.35 79 ILE A N 1
ATOM 611 C CA . ILE A 1 81 ? 8.695 -8.724 -43.214 1.00 16.02 79 ILE A CA 1
ATOM 612 C C . ILE A 1 81 ? 9.231 -7.355 -43.634 1.00 16.08 79 ILE A C 1
ATOM 613 O O . ILE A 1 81 ? 8.460 -6.404 -43.815 1.00 19.57 79 ILE A O 1
ATOM 618 N N . LEU A 1 82 ? 10.540 -7.240 -43.865 1.00 15.89 80 LEU A N 1
ATOM 619 C CA . LEU A 1 82 ? 11.070 -5.950 -44.309 1.00 16.94 80 LEU A CA 1
ATOM 620 C C . LEU A 1 82 ? 10.544 -5.564 -45.690 1.00 17.61 80 LEU A C 1
ATOM 621 O O . LEU A 1 82 ? 10.271 -4.385 -45.947 1.00 17.16 80 LEU A O 1
ATOM 626 N N . SER A 1 83 ? 10.416 -6.532 -46.601 1.00 17.49 81 SER A N 1
ATOM 627 C CA . SER A 1 83 ? 9.872 -6.210 -47.919 1.00 17.44 81 SER A CA 1
ATOM 628 C C . SER A 1 83 ? 8.407 -5.795 -47.829 1.00 20.16 81 SER A C 1
ATOM 629 O O . SER A 1 83 ? 7.971 -4.865 -48.526 1.00 20.99 81 SER A O 1
ATOM 632 N N . ALA A 1 84 ? 7.636 -6.455 -46.955 1.00 17.62 82 ALA A N 1
ATOM 633 C CA . ALA A 1 84 ? 6.247 -6.063 -46.767 1.00 18.94 82 ALA A CA 1
ATOM 634 C C . ALA A 1 84 ? 6.156 -4.663 -46.167 1.00 20.34 82 ALA A C 1
ATOM 635 O O . ALA A 1 84 ? 5.276 -3.882 -46.542 1.00 21.56 82 ALA A O 1
ATOM 637 N N . LEU A 1 85 ? 7.064 -4.327 -45.241 1.00 19.39 83 LEU A N 1
ATOM 638 C CA . LEU A 1 85 ? 7.048 -2.998 -44.629 1.00 17.20 83 LEU A CA 1
ATOM 639 C C . LEU A 1 85 ? 7.495 -1.911 -45.601 1.00 20.95 83 LEU A C 1
ATOM 640 O O . LEU A 1 85 ? 7.073 -0.749 -45.468 1.00 20.89 83 LEU A O 1
ATOM 645 N N . ALA A 1 86 ? 8.332 -2.266 -46.587 1.00 19.82 84 ALA A N 1
ATOM 646 C CA . ALA A 1 86 ? 8.761 -1.296 -47.590 1.00 18.64 84 ALA A CA 1
ATOM 647 C C . ALA A 1 86 ? 7.564 -0.650 -48.274 1.00 21.91 84 ALA A C 1
ATOM 648 O O . ALA A 1 86 ? 7.569 0.555 -48.548 1.00 22.30 84 ALA A O 1
ATOM 650 N N . SER A 1 87 ? 6.522 -1.443 -48.554 1.00 21.83 85 SER A N 1
ATOM 651 C CA . SER A 1 87 ? 5.367 -0.952 -49.301 1.00 23.30 85 SER A CA 1
ATOM 652 C C . SER A 1 87 ? 4.509 0.029 -48.527 1.00 25.10 85 SER A C 1
ATOM 653 O O . SER A 1 87 ? 3.702 0.737 -49.143 1.00 27.15 85 SER A O 1
ATOM 656 N N . VAL A 1 88 ? 4.623 0.061 -47.199 1.00 24.04 86 VAL A N 1
ATOM 657 C CA . VAL A 1 88 ? 3.750 0.888 -46.380 1.00 23.33 86 VAL A CA 1
ATOM 658 C C . VAL A 1 88 ? 4.528 1.933 -45.591 1.00 24.22 86 VAL A C 1
ATOM 659 O O . VAL A 1 88 ? 3.983 2.541 -44.670 1.00 27.54 86 VAL A O 1
ATOM 663 N N . THR A 1 89 ? 5.785 2.174 -45.957 1.00 24.54 87 THR A N 1
ATOM 664 C CA . THR A 1 89 ? 6.619 3.214 -45.366 1.00 24.80 87 THR A CA 1
ATOM 665 C C . THR A 1 89 ? 7.285 3.983 -46.502 1.00 27.75 87 THR A C 1
ATOM 666 O O . THR A 1 89 ? 7.224 3.576 -47.665 1.00 25.03 87 THR A O 1
ATOM 670 N N . LYS A 1 90 ? 7.941 5.101 -46.181 1.00 25.30 88 LYS A N 1
ATOM 671 C CA . LYS A 1 90 ? 8.472 5.962 -47.239 1.00 27.83 88 LYS A CA 1
ATOM 672 C C . LYS A 1 90 ? 9.981 6.163 -47.167 1.00 34.11 88 LYS A C 1
ATOM 673 O O . LYS A 1 90 ? 10.676 5.889 -48.154 1.00 40.65 88 LYS A O 1
ATOM 679 N N . ASN A 1 91 ? 10.505 6.654 -46.045 1.00 26.82 89 ASN A N 1
ATOM 680 C CA . ASN A 1 91 ? 11.910 7.043 -45.914 1.00 23.00 89 ASN A CA 1
ATOM 681 C C . ASN A 1 91 ? 12.716 6.188 -44.941 1.00 22.49 89 ASN A C 1
ATOM 682 O O . ASN A 1 91 ? 13.954 6.210 -44.998 1.00 24.16 89 ASN A O 1
ATOM 687 N N . ILE A 1 92 ? 12.068 5.458 -44.073 1.00 21.04 90 ILE A N 1
ATOM 688 C CA . ILE A 1 92 ? 12.764 4.797 -42.976 1.00 22.97 90 ILE A CA 1
ATOM 689 C C . ILE A 1 92 ? 13.530 3.583 -43.494 1.00 22.88 90 ILE A C 1
ATOM 690 O O . ILE A 1 92 ? 13.046 2.824 -44.350 1.00 21.25 90 ILE A O 1
ATOM 695 N N . GLY A 1 93 ? 14.741 3.385 -42.961 1.00 20.62 91 GLY A N 1
ATOM 696 C CA . GLY A 1 93 ? 15.558 2.250 -43.353 1.00 18.42 91 GLY A CA 1
ATOM 697 C C . GLY A 1 93 ? 14.985 0.919 -42.895 1.00 21.32 91 GLY A C 1
ATOM 698 O O . GLY A 1 93 ? 14.156 0.838 -41.985 1.00 20.95 91 GLY A O 1
ATOM 699 N N . LEU A 1 94 ? 15.444 -0.151 -43.557 1.00 18.97 92 LEU A N 1
ATOM 700 C CA . LEU A 1 94 ? 14.908 -1.505 -43.378 1.00 18.06 92 LEU A CA 1
ATOM 701 C C . LEU A 1 94 ? 16.092 -2.453 -43.191 1.00 19.76 92 LEU A C 1
ATOM 702 O O . LEU A 1 94 ? 16.661 -2.946 -44.173 1.00 19.58 92 LEU A O 1
ATOM 707 N N . VAL A 1 95 ? 16.458 -2.719 -41.936 1.00 17.24 93 VAL A N 1
ATOM 708 C CA . VAL A 1 95 ? 17.683 -3.436 -41.607 1.00 16.63 93 VAL A CA 1
ATOM 709 C C . VAL A 1 95 ? 17.301 -4.811 -41.082 1.00 20.52 93 VAL A C 1
ATOM 710 O O . VAL A 1 95 ? 16.523 -4.926 -40.125 1.00 18.25 93 VAL A O 1
ATOM 714 N N . GLY A 1 96 ? 17.825 -5.856 -41.722 1.00 19.33 94 GLY A N 1
ATOM 715 C CA . GLY A 1 96 ? 17.492 -7.223 -41.366 1.00 20.94 94 GLY A CA 1
ATOM 716 C C . GLY A 1 96 ? 18.715 -8.059 -41.043 1.00 20.41 94 GLY A C 1
ATOM 717 O O . GLY A 1 96 ? 19.791 -7.871 -41.612 1.00 19.65 94 GLY A O 1
ATOM 718 N N . THR A 1 97 ? 18.535 -9.002 -40.125 1.00 18.30 95 THR A N 1
ATOM 719 C CA . THR A 1 97 ? 19.609 -9.895 -39.719 1.00 17.02 95 THR A CA 1
ATOM 720 C C . THR A 1 97 ? 19.668 -11.098 -40.644 1.00 17.24 95 THR A C 1
ATOM 721 O O . THR A 1 97 ? 18.654 -11.766 -40.845 1.00 18.68 95 THR A O 1
ATOM 725 N N . PHE A 1 98 ? 20.852 -11.364 -41.214 1.00 18.06 96 PHE A N 1
ATOM 726 C CA . PHE A 1 98 ? 21.112 -12.599 -41.950 1.00 15.84 96 PHE A CA 1
ATOM 727 C C . PHE A 1 98 ? 22.487 -13.106 -41.564 1.00 19.63 96 PHE A C 1
ATOM 728 O O . PHE A 1 98 ? 23.429 -12.323 -41.462 1.00 18.29 96 PHE A O 1
ATOM 736 N N . SER A 1 99 ? 22.601 -14.420 -41.379 1.00 16.91 97 SER A N 1
ATOM 737 C CA . SER A 1 99 ? 23.866 -15.035 -41.009 1.00 17.55 97 SER A CA 1
ATOM 738 C C . SER A 1 99 ? 24.708 -15.394 -42.226 1.00 20.48 97 SER A C 1
ATOM 739 O O . SER A 1 99 ? 24.181 -15.762 -43.278 1.00 21.62 97 SER A O 1
ATOM 742 N N . THR A 1 100 ? 26.033 -15.305 -42.063 1.00 18.58 98 THR A N 1
ATOM 743 C CA . THR A 1 100 ? 26.959 -15.781 -43.100 1.00 17.12 98 THR A CA 1
ATOM 744 C C . THR A 1 100 ? 27.215 -17.285 -43.032 1.00 19.15 98 THR A C 1
ATOM 745 O O . THR A 1 100 ? 27.910 -17.810 -43.904 1.00 21.52 98 THR A O 1
ATOM 749 N N . SER A 1 101 ? 26.664 -17.988 -42.035 1.00 17.91 99 SER A N 1
ATOM 750 C CA . SER A 1 101 ? 27.065 -19.368 -41.761 1.00 17.19 99 SER A CA 1
ATOM 751 C C . SER A 1 101 ? 26.456 -20.380 -42.725 1.00 18.20 99 SER A C 1
ATOM 752 O O . SER A 1 101 ? 27.072 -21.421 -42.990 1.00 22.40 99 SER A O 1
ATOM 755 N N . PHE A 1 102 ? 25.271 -20.119 -43.251 1.00 18.77 100 PHE A N 1
ATOM 756 C CA . PHE A 1 102 ? 24.585 -21.172 -43.989 1.00 18.73 100 PHE A CA 1
ATOM 757 C C . PHE A 1 102 ? 24.257 -20.796 -45.423 1.00 23.24 100 PHE A C 1
ATOM 758 O O . PHE A 1 102 ? 24.527 -21.588 -46.334 1.00 30.70 100 PHE A O 1
ATOM 766 N N . THR A 1 103 ? 23.736 -19.596 -45.656 1.00 20.95 101 THR A N 1
ATOM 767 C CA . THR A 1 103 ? 23.191 -19.252 -46.968 1.00 20.21 101 THR A CA 1
ATOM 768 C C . THR A 1 103 ? 24.296 -18.789 -47.911 1.00 20.96 101 THR A C 1
ATOM 769 O O . THR A 1 103 ? 25.275 -18.159 -47.501 1.00 21.60 101 THR A O 1
ATOM 773 N N . GLU A 1 104 ? 24.146 -19.132 -49.192 1.00 17.80 102 GLU A N 1
ATOM 774 C CA . GLU A 1 104 ? 25.147 -18.730 -50.165 1.00 20.31 102 GLU A CA 1
ATOM 775 C C . GLU A 1 104 ? 25.112 -17.216 -50.364 1.00 18.31 102 GLU A C 1
ATOM 776 O O . GLU A 1 104 ? 24.034 -16.603 -50.362 1.00 18.17 102 GLU A O 1
ATOM 782 N N . PRO A 1 105 ? 26.266 -16.586 -50.564 1.00 17.69 103 PRO A N 1
ATOM 783 C CA . PRO A 1 105 ? 26.273 -15.130 -50.734 1.00 19.09 103 PRO A CA 1
ATOM 784 C C . PRO A 1 105 ? 25.526 -14.659 -51.968 1.00 16.27 103 PRO A C 1
ATOM 785 O O . PRO A 1 105 ? 24.986 -13.552 -51.945 1.00 19.32 103 PRO A O 1
ATOM 789 N N . PHE A 1 106 ? 25.448 -15.460 -53.043 1.00 15.54 104 PHE A N 1
ATOM 790 C CA . PHE A 1 106 ? 24.652 -15.026 -54.192 1.00 16.80 104 PHE A CA 1
ATOM 791 C C . PHE A 1 106 ? 23.190 -14.816 -53.800 1.00 19.53 104 PHE A C 1
ATOM 792 O O . PHE A 1 106 ? 22.565 -13.828 -54.206 1.00 18.55 104 PHE A O 1
ATOM 800 N N . THR A 1 107 ? 22.639 -15.720 -52.987 1.00 18.80 105 THR A N 1
ATOM 801 C CA . THR A 1 107 ? 21.250 -15.602 -52.561 1.00 20.57 105 THR A CA 1
ATOM 802 C C . THR A 1 107 ? 21.049 -14.357 -51.707 1.00 17.40 105 THR A C 1
ATOM 803 O O . THR A 1 107 ? 20.109 -13.578 -51.930 1.00 17.88 105 THR A O 1
ATOM 807 N N . ILE A 1 108 ? 21.908 -14.184 -50.698 1.00 16.87 106 ILE A N 1
ATOM 808 C CA . ILE A 1 108 ? 21.814 -13.034 -49.798 1.00 18.75 106 ILE A CA 1
ATOM 809 C C . ILE A 1 108 ? 21.990 -11.739 -50.576 1.00 16.62 106 ILE A C 1
ATOM 810 O O . ILE A 1 108 ? 21.240 -10.770 -50.384 1.00 17.65 106 ILE A O 1
ATOM 815 N N . SER A 1 109 ? 22.965 -11.716 -51.494 1.00 16.05 107 SER A N 1
ATOM 816 C CA . SER A 1 109 ? 23.221 -10.520 -52.289 1.00 19.16 107 SER A CA 1
ATOM 817 C C . SER A 1 109 ? 21.989 -10.122 -53.102 1.00 18.33 107 SER A C 1
ATOM 818 O O . SER A 1 109 ? 21.603 -8.943 -53.128 1.00 19.63 107 SER A O 1
ATOM 821 N N . ARG A 1 110 ? 21.359 -11.099 -53.778 1.00 18.80 108 ARG A N 1
ATOM 822 C CA . ARG A 1 110 ? 20.150 -10.825 -54.560 1.00 17.51 108 ARG A CA 1
ATOM 823 C C . ARG A 1 110 ? 19.013 -10.316 -53.684 1.00 18.42 108 ARG A C 1
ATOM 824 O O . ARG A 1 110 ? 18.311 -9.366 -54.047 1.00 18.97 108 ARG A O 1
ATOM 832 N N . GLN A 1 111 ? 18.751 -11.004 -52.576 1.00 18.19 109 GLN A N 1
ATOM 833 C CA . GLN A 1 111 ? 17.592 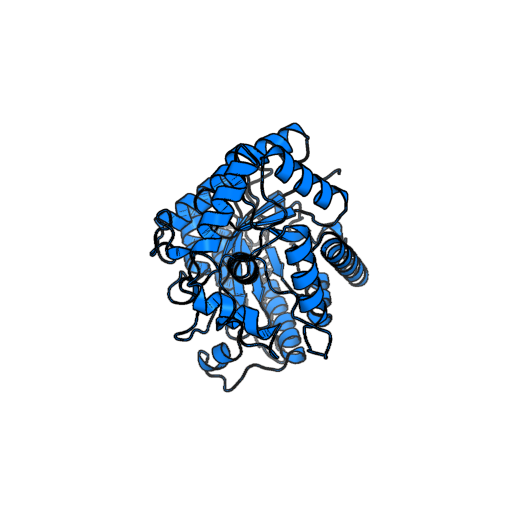-10.647 -51.766 1.00 18.80 109 GLN A CA 1
ATOM 834 C C . GLN A 1 111 ? 17.750 -9.255 -51.170 1.00 16.53 109 GLN A C 1
ATOM 835 O O . GLN A 1 111 ? 16.812 -8.449 -51.225 1.00 18.26 109 GLN A O 1
ATOM 841 N N . LEU A 1 112 ? 18.940 -8.934 -50.642 1.00 17.62 110 LEU A N 1
ATOM 842 C CA . LEU A 1 112 ? 19.161 -7.592 -50.107 1.00 16.80 110 LEU A CA 1
ATOM 843 C C . LEU A 1 112 ? 19.077 -6.534 -51.199 1.00 17.47 110 LEU A C 1
ATOM 844 O O . LEU A 1 112 ? 18.465 -5.481 -51.007 1.00 16.47 110 LEU A O 1
ATOM 849 N N . MET A 1 113 ? 19.683 -6.787 -52.365 1.00 16.20 111 MET A N 1
ATOM 850 C CA . MET A 1 113 ? 19.637 -5.765 -53.395 1.00 16.47 111 MET A CA 1
ATOM 851 C C . MET A 1 113 ? 18.221 -5.604 -53.949 1.00 16.97 111 MET A C 1
ATOM 852 O O . MET A 1 113 ? 17.796 -4.482 -54.254 1.00 17.59 111 MET A O 1
ATOM 857 N N . SER A 1 114 ? 17.464 -6.700 -54.038 1.00 17.75 112 SER A N 1
ATOM 858 C CA . SER A 1 114 ? 16.076 -6.593 -54.477 1.00 19.15 112 SER A CA 1
ATOM 859 C C . SER A 1 114 ? 15.259 -5.744 -53.496 1.00 15.75 112 SER A C 1
ATOM 860 O O . SER A 1 114 ? 14.493 -4.868 -53.915 1.00 20.35 112 SER A O 1
ATOM 863 N N . LEU A 1 115 ? 15.428 -5.970 -52.188 1.00 15.28 113 LEU A N 1
ATOM 864 C CA . LEU A 1 115 ? 14.802 -5.093 -51.200 1.00 16.66 113 LEU A CA 1
ATOM 865 C C . LEU A 1 115 ? 15.240 -3.649 -51.402 1.00 18.61 113 LEU A C 1
ATOM 866 O O . LEU A 1 115 ? 14.431 -2.721 -51.288 1.00 18.22 113 LEU A O 1
ATOM 871 N N . ASP A 1 116 ? 16.516 -3.443 -51.739 1.00 18.07 114 ASP A N 1
ATOM 872 C CA . ASP A 1 116 ? 17.025 -2.094 -51.950 1.00 19.88 114 ASP A CA 1
ATOM 873 C C . ASP A 1 116 ? 16.348 -1.426 -53.145 1.00 19.40 114 ASP A C 1
ATOM 874 O O . ASP A 1 116 ? 16.139 -0.210 -53.143 1.00 19.90 114 ASP A O 1
ATOM 879 N N . HIS A 1 117 ? 15.981 -2.200 -54.174 1.00 19.41 115 HIS A N 1
ATOM 880 C CA . HIS A 1 117 ? 15.258 -1.604 -55.295 1.00 18.21 115 HIS A CA 1
ATOM 881 C C . HIS A 1 117 ? 13.785 -1.390 -54.966 1.00 20.26 115 HIS A C 1
ATOM 882 O O . HIS A 1 117 ? 13.218 -0.346 -55.308 1.00 25.19 115 HIS A O 1
ATOM 889 N N . ILE A 1 118 ? 13.146 -2.376 -54.336 1.00 19.13 116 ILE A N 1
ATOM 890 C CA . ILE A 1 118 ? 11.747 -2.234 -53.947 1.00 18.47 116 ILE A CA 1
ATOM 891 C C . ILE A 1 118 ? 11.555 -0.976 -53.113 1.00 21.41 116 ILE A C 1
ATOM 892 O O . ILE A 1 118 ? 10.584 -0.231 -53.289 1.00 22.02 116 ILE A O 1
ATOM 897 N N . SER A 1 119 ? 12.482 -0.727 -52.192 1.00 19.82 117 SER A N 1
ATOM 898 C CA . SER A 1 119 ? 12.334 0.328 -51.198 1.00 17.31 117 SER A CA 1
ATOM 899 C C . SER A 1 119 ? 12.916 1.668 -51.634 1.00 21.58 117 SER A C 1
ATOM 900 O O . SER A 1 119 ? 12.826 2.638 -50.869 1.00 21.47 117 SER A O 1
ATOM 903 N N . GLY A 1 120 ? 13.517 1.759 -52.824 1.00 20.31 118 GLY A N 1
ATOM 904 C CA . GLY A 1 120 ? 14.161 3.000 -53.219 1.00 20.66 118 GLY A CA 1
ATOM 905 C C . GLY A 1 120 ? 15.450 3.314 -52.476 1.00 22.65 118 GLY A C 1
ATOM 906 O O . GLY A 1 120 ? 15.798 4.490 -52.326 1.00 24.76 118 GLY A O 1
ATOM 907 N N . GLY A 1 121 ? 16.160 2.294 -51.993 1.00 19.78 119 GLY A N 1
ATOM 908 C CA . GLY A 1 121 ? 17.489 2.503 -51.437 1.00 18.39 119 GLY A CA 1
ATOM 909 C C . GLY A 1 121 ? 17.492 2.567 -49.922 1.00 22.44 119 GLY A C 1
ATOM 910 O O . GLY A 1 121 ? 18.185 3.406 -49.342 1.00 19.63 119 GLY A O 1
ATOM 911 N N . ARG A 1 122 ? 16.729 1.685 -49.274 1.00 19.21 120 ARG A N 1
ATOM 912 C CA . ARG A 1 122 ? 16.590 1.725 -47.820 1.00 17.18 120 ARG A CA 1
ATOM 913 C C . ARG A 1 122 ? 17.043 0.447 -47.124 1.00 19.77 120 ARG A C 1
ATOM 914 O O . ARG A 1 122 ? 16.860 0.327 -45.905 1.00 19.57 120 ARG A O 1
ATOM 922 N N . ALA A 1 123 ? 17.656 -0.494 -47.841 1.00 17.67 121 ALA A N 1
ATOM 923 C CA . ALA A 1 123 ? 17.991 -1.784 -47.250 1.00 15.79 121 ALA A CA 1
ATOM 924 C C . ALA A 1 123 ? 19.268 -1.722 -46.419 1.00 20.13 121 ALA A C 1
ATOM 925 O O . ALA A 1 123 ? 20.208 -0.989 -46.734 1.00 18.98 121 ALA A O 1
ATOM 927 N N . GLY A 1 124 ? 19.285 -2.515 -45.351 1.00 18.98 122 GLY A N 1
ATOM 928 C CA . GLY A 1 124 ? 20.491 -2.736 -44.572 1.00 19.04 122 GLY A CA 1
ATOM 929 C C . GLY A 1 124 ? 20.575 -4.183 -44.129 1.00 16.12 122 GLY A C 1
ATOM 930 O O . GLY A 1 124 ? 19.563 -4.869 -43.973 1.00 18.15 122 GLY A O 1
ATOM 931 N N . TRP A 1 125 ? 21.813 -4.644 -43.925 1.00 17.00 123 TRP A N 1
ATOM 932 C CA . TRP A 1 125 ? 22.121 -6.017 -43.537 1.00 16.94 123 TRP A CA 1
ATOM 933 C C . TRP A 1 125 ? 22.844 -6.002 -42.198 1.00 16.78 123 TRP A C 1
ATOM 934 O O . TRP A 1 125 ? 23.992 -5.552 -42.128 1.00 18.57 123 TRP A O 1
ATOM 945 N N . ASN A 1 126 ? 22.203 -6.531 -41.154 1.00 17.16 124 ASN A N 1
ATOM 946 C CA . ASN A 1 126 ? 22.908 -6.830 -39.904 1.00 17.64 124 ASN A CA 1
ATOM 947 C C . ASN A 1 126 ? 23.553 -8.203 -40.036 1.00 18.03 124 ASN A C 1
ATOM 948 O O . ASN A 1 126 ? 22.862 -9.228 -40.042 1.00 17.27 124 ASN A O 1
ATOM 953 N N . LEU A 1 127 ? 24.870 -8.229 -40.172 1.00 18.22 125 LEU A N 1
ATOM 954 C CA . LEU A 1 127 ? 25.585 -9.450 -40.503 1.00 20.71 125 LEU A CA 1
ATOM 955 C C . LEU A 1 127 ? 25.930 -10.181 -39.213 1.00 24.07 125 LEU A C 1
ATOM 956 O O . LEU A 1 127 ? 26.599 -9.617 -38.342 1.00 23.88 125 LEU A O 1
ATOM 961 N N . VAL A 1 128 ? 25.464 -11.420 -39.070 1.00 19.12 126 VAL A N 1
ATOM 962 C CA . VAL A 1 128 ? 25.796 -12.216 -37.886 1.00 23.70 126 VAL A CA 1
ATOM 963 C C . VAL A 1 128 ? 26.709 -13.363 -38.296 1.00 24.61 126 VAL A C 1
ATOM 964 O O . VAL A 1 128 ? 26.414 -14.118 -39.232 1.00 26.65 126 VAL A O 1
ATOM 968 N N . THR A 1 129 ? 27.857 -13.439 -37.631 1.00 24.19 127 THR A N 1
ATOM 969 C CA . THR A 1 129 ? 28.879 -14.421 -37.949 1.00 22.89 127 THR A CA 1
ATOM 970 C C . THR A 1 129 ? 28.692 -15.711 -37.178 1.00 29.91 127 THR A C 1
ATOM 971 O O . THR A 1 129 ? 29.143 -16.762 -37.649 1.00 26.19 127 THR A O 1
ATOM 975 N N . SER A 1 130 ? 28.020 -15.645 -36.024 1.00 26.85 128 SER A N 1
ATOM 976 C CA . SER A 1 130 ? 28.019 -16.723 -35.035 1.00 29.27 128 SER A CA 1
ATOM 977 C C . SER A 1 130 ? 26.610 -16.976 -34.505 1.00 27.19 128 SER A C 1
ATOM 978 O O . SER A 1 130 ? 26.217 -16.440 -33.460 1.00 27.56 128 SER A O 1
ATOM 981 N N . PRO A 1 131 ? 25.828 -17.814 -35.179 1.00 24.52 129 PRO A N 1
ATOM 982 C CA . PRO A 1 131 ? 24.503 -18.181 -34.660 1.00 23.23 129 PRO A CA 1
ATOM 983 C C . PRO A 1 131 ? 24.632 -19.212 -33.542 1.00 23.25 129 PRO A C 1
ATOM 984 O O . PRO A 1 131 ? 25.726 -19.641 -33.186 1.00 27.25 129 PRO A O 1
ATOM 988 N N . GLN A 1 132 ? 23.491 -19.605 -32.980 1.00 23.20 130 GLN A N 1
ATOM 989 C CA . GLN A 1 132 ? 23.520 -20.646 -31.958 1.00 23.46 130 GLN A CA 1
ATOM 990 C C . GLN A 1 132 ? 24.075 -21.941 -32.540 1.00 22.27 130 GLN A C 1
ATOM 991 O O . GLN A 1 132 ? 23.875 -22.247 -33.717 1.00 22.86 130 GLN A O 1
ATOM 997 N N . GLU A 1 133 ? 24.787 -22.702 -31.704 1.00 20.86 131 GLU A N 1
ATOM 998 C CA . GLU A 1 133 ? 25.358 -23.968 -32.162 1.00 22.33 131 GLU A CA 1
ATOM 999 C C . GLU A 1 133 ? 24.299 -24.866 -32.801 1.00 20.93 131 GLU A C 1
ATOM 1000 O O . GLU A 1 133 ? 24.539 -25.471 -33.857 1.00 25.02 131 GLU A O 1
ATOM 1006 N N . GLY A 1 134 ? 23.117 -24.956 -32.178 1.00 20.19 132 GLY A N 1
ATOM 1007 C CA . GLY A 1 134 ? 22.065 -25.812 -32.707 1.00 19.79 132 GLY A CA 1
ATOM 1008 C C . GLY A 1 134 ? 21.623 -25.460 -34.115 1.00 22.12 132 GLY A C 1
ATOM 1009 O O . GLY A 1 134 ? 21.132 -26.321 -34.839 1.00 20.95 132 GLY A O 1
ATOM 1010 N N . ALA A 1 135 ? 21.763 -24.194 -34.513 1.00 19.76 133 ALA A N 1
ATOM 1011 C CA . ALA A 1 135 ? 21.390 -23.802 -35.871 1.00 18.62 133 ALA A CA 1
ATOM 1012 C C . ALA A 1 135 ? 22.123 -24.618 -36.921 1.00 20.04 133 ALA A C 1
ATOM 1013 O O . ALA A 1 135 ? 21.594 -24.823 -38.023 1.00 19.54 133 ALA A O 1
ATOM 1015 N N . ALA A 1 136 ? 23.342 -25.077 -36.624 1.00 19.01 134 ALA A N 1
ATOM 1016 C CA . ALA A 1 136 ? 24.061 -25.886 -37.610 1.00 19.35 134 ALA A CA 1
ATOM 1017 C C . ALA A 1 136 ? 23.256 -27.120 -37.988 1.00 21.79 134 ALA A C 1
ATOM 1018 O O . ALA A 1 136 ? 23.216 -27.514 -39.163 1.00 19.74 134 ALA A O 1
ATOM 1020 N N . ARG A 1 137 ? 22.568 -27.710 -37.018 1.00 18.55 135 ARG A N 1
ATOM 1021 C CA . ARG A 1 137 ? 21.818 -28.939 -37.235 1.00 19.61 135 ARG A CA 1
ATOM 1022 C C . ARG A 1 137 ? 20.473 -28.701 -37.913 1.00 21.88 135 ARG A C 1
ATOM 1023 O O . ARG A 1 137 ? 19.765 -29.674 -38.207 1.00 20.97 135 ARG A O 1
ATOM 1031 N N . ASN A 1 138 ? 20.113 -27.445 -38.172 1.00 17.55 136 ASN A N 1
ATOM 1032 C CA . ASN A 1 138 ? 18.971 -27.113 -39.008 1.00 18.17 136 ASN A CA 1
ATOM 1033 C C . ASN A 1 138 ? 19.389 -26.827 -40.442 1.00 18.94 136 ASN A C 1
ATOM 1034 O O . ASN A 1 138 ? 18.529 -26.522 -41.274 1.00 19.79 136 ASN A O 1
ATOM 1039 N N . HIS A 1 139 ? 20.687 -26.902 -40.738 1.00 17.64 137 HIS A N 1
ATOM 1040 C CA . HIS A 1 139 ? 21.218 -26.533 -42.056 1.00 17.09 137 HIS A CA 1
ATOM 1041 C C . HIS A 1 139 ? 22.243 -27.556 -42.539 1.00 19.60 137 HIS A C 1
ATOM 1042 O O . HIS A 1 139 ? 23.232 -27.207 -43.199 1.00 19.31 137 HIS A O 1
ATOM 1049 N N . SER A 1 140 ? 22.017 -28.838 -42.225 1.00 19.08 138 SER A N 1
ATOM 1050 C CA . SER A 1 140 ? 22.801 -29.950 -42.786 1.00 18.48 138 SER A CA 1
ATOM 1051 C C . SER A 1 140 ? 24.289 -29.854 -42.441 1.00 19.71 138 SER A C 1
ATOM 1052 O O . SER A 1 140 ? 25.153 -30.200 -43.248 1.00 21.58 138 SER A O 1
ATOM 1055 N N . LYS A 1 141 ? 24.593 -29.420 -41.220 1.00 18.61 139 LYS A N 1
ATOM 1056 C CA . LYS A 1 141 ? 25.951 -29.408 -40.693 1.00 21.63 139 LYS A CA 1
ATOM 1057 C C . LYS A 1 141 ? 25.966 -30.121 -39.352 1.00 24.22 139 LYS A C 1
ATOM 1058 O O . LYS A 1 141 ? 25.011 -30.013 -38.581 1.00 23.32 139 LYS A O 1
ATOM 1064 N N A SER A 1 142 ? 27.054 -30.845 -39.073 0.50 21.62 140 SER A N 1
ATOM 1065 N N B SER A 1 142 ? 27.054 -30.837 -39.070 0.50 21.58 140 SER A N 1
ATOM 1066 C CA A SER A 1 142 ? 27.177 -31.491 -37.767 0.50 21.24 140 SER A CA 1
ATOM 1067 C CA B SER A 1 142 ? 27.170 -31.490 -37.768 0.50 21.24 140 SER A CA 1
ATOM 1068 C C A SER A 1 142 ? 27.397 -30.475 -36.655 0.50 23.13 140 SER A C 1
ATOM 1069 C C B SER A 1 142 ? 27.412 -30.483 -36.650 0.50 23.18 140 SER A C 1
ATOM 1070 O O A SER A 1 142 ? 26.947 -30.689 -35.521 0.50 23.09 140 SER A O 1
ATOM 1071 O O B SER A 1 142 ? 26.995 -30.716 -35.508 0.50 22.93 140 SER A O 1
ATOM 1076 N N . ASN A 1 143 ? 28.086 -29.377 -36.955 1.00 22.08 141 ASN A N 1
ATOM 1077 C CA . ASN A 1 143 ? 28.458 -28.385 -35.953 1.00 23.36 141 ASN A CA 1
ATOM 1078 C C . ASN A 1 143 ? 28.845 -27.114 -36.687 1.00 24.62 141 ASN A C 1
ATOM 1079 O O . ASN A 1 143 ? 29.086 -27.127 -37.901 1.00 23.79 141 ASN A O 1
ATOM 1084 N N . LEU A 1 144 ? 28.870 -26.015 -35.950 1.00 20.40 142 LEU A N 1
ATOM 1085 C CA . LEU A 1 144 ? 29.384 -24.768 -36.503 1.00 21.93 142 LEU A CA 1
ATOM 1086 C C . LEU A 1 144 ? 30.911 -24.777 -36.524 1.00 26.37 142 LEU A C 1
ATOM 1087 O O . LEU A 1 144 ? 31.552 -25.411 -35.680 1.00 25.05 142 LEU A O 1
ATOM 1092 N N . PRO A 1 145 ? 31.518 -24.056 -37.464 1.00 27.42 143 PRO A N 1
ATOM 1093 C CA . PRO A 1 145 ? 32.968 -23.843 -37.405 1.00 26.13 143 PRO A CA 1
ATOM 1094 C C . PRO A 1 145 ? 33.353 -23.099 -36.134 1.00 29.59 143 PRO A C 1
ATOM 1095 O O . PRO A 1 145 ? 32.526 -22.459 -35.486 1.00 26.43 143 PRO A O 1
ATOM 1099 N N . GLU A 1 146 ? 34.636 -23.176 -35.795 1.00 36.45 144 GLU A N 1
ATOM 1100 C CA . GLU A 1 146 ? 35.158 -22.494 -34.619 1.00 43.73 144 GLU A CA 1
ATOM 1101 C C . GLU A 1 146 ? 35.134 -20.974 -34.814 1.00 39.26 144 GLU A C 1
ATOM 1102 O O . GLU A 1 146 ? 35.072 -20.465 -35.939 1.00 34.58 144 GLU A O 1
ATOM 1108 N N . HIS A 1 147 ? 35.171 -20.256 -33.683 1.00 38.33 145 HIS A N 1
ATOM 1109 C CA . HIS A 1 147 ? 35.094 -18.795 -33.643 1.00 37.83 145 HIS A CA 1
ATOM 1110 C C . HIS A 1 147 ? 35.957 -18.120 -34.706 1.00 37.41 145 HIS A C 1
ATOM 1111 O O . HIS A 1 147 ? 35.469 -17.299 -35.489 1.00 34.04 145 HIS A O 1
ATOM 1118 N N . THR A 1 148 ? 37.246 -18.458 -34.747 1.00 39.76 146 THR A N 1
ATOM 1119 C CA . THR A 1 148 ? 38.145 -17.836 -35.715 1.00 47.37 146 THR A CA 1
ATOM 1120 C C . THR A 1 148 ? 37.692 -18.116 -37.141 1.00 41.24 146 THR A C 1
ATOM 1121 O O . THR A 1 148 ? 37.627 -17.205 -37.976 1.00 37.75 146 THR A O 1
ATOM 1125 N N . GLU A 1 149 ? 37.373 -19.377 -37.436 1.00 32.31 147 GLU A N 1
ATOM 1126 C CA . GLU A 1 149 ? 36.938 -19.730 -38.779 1.00 34.57 147 GLU A CA 1
ATOM 1127 C C . GLU A 1 149 ? 35.615 -19.065 -39.147 1.00 26.54 147 GLU A C 1
ATOM 1128 O O . GLU A 1 149 ? 35.405 -18.727 -40.314 1.00 26.84 147 GLU A O 1
ATOM 1134 N N . ARG A 1 150 ? 34.706 -18.874 -38.185 1.00 24.96 148 ARG A N 1
ATOM 1135 C CA . ARG A 1 150 ? 33.447 -18.212 -38.529 1.00 22.45 148 ARG A CA 1
ATOM 1136 C C . ARG A 1 150 ? 33.684 -16.800 -39.043 1.00 24.83 148 ARG A C 1
ATOM 1137 O O . ARG A 1 150 ? 32.939 -16.323 -39.908 1.00 23.23 148 ARG A O 1
ATOM 1145 N N . TYR A 1 151 ? 34.706 -16.112 -38.522 1.00 25.66 149 TYR A N 1
ATOM 1146 C CA . TYR A 1 151 ? 34.983 -14.757 -38.983 1.00 23.78 149 TYR A CA 1
ATOM 1147 C C . TYR A 1 151 ? 35.695 -14.749 -40.332 1.00 27.56 149 TYR A C 1
ATOM 1148 O O . TYR A 1 151 ? 35.472 -13.837 -41.135 1.00 25.18 149 TYR A O 1
ATOM 1157 N N . GLU A 1 152 ? 36.515 -15.763 -40.618 1.00 23.20 150 GLU A N 1
ATOM 1158 C CA . GLU A 1 152 ? 37.090 -15.883 -41.958 1.00 24.81 150 GLU A CA 1
ATOM 1159 C C . GLU A 1 152 ? 36.013 -16.176 -42.996 1.00 26.33 150 GLU A C 1
ATOM 1160 O O . GLU A 1 152 ? 36.032 -15.610 -44.099 1.00 24.51 150 GLU A O 1
ATOM 1166 N N . ILE A 1 153 ? 35.079 -17.080 -42.674 1.00 22.41 151 ILE A N 1
ATOM 1167 C CA . ILE A 1 153 ? 33.937 -17.330 -43.554 1.00 20.44 151 ILE A CA 1
ATOM 1168 C C . ILE A 1 153 ? 33.154 -16.046 -43.785 1.00 21.09 151 ILE A C 1
ATOM 1169 O O . ILE A 1 153 ? 32.781 -15.717 -44.918 1.00 20.08 151 ILE A O 1
ATOM 1174 N N . ALA A 1 154 ? 32.908 -15.293 -42.712 1.00 19.82 152 ALA A N 1
ATOM 1175 C CA . ALA A 1 154 ? 32.099 -14.082 -42.821 1.00 17.61 152 ALA A CA 1
ATOM 1176 C C . ALA A 1 154 ? 32.778 -13.031 -43.695 1.00 19.07 152 ALA A C 1
ATOM 1177 O O . ALA A 1 154 ? 32.108 -12.327 -44.463 1.00 19.59 152 ALA A O 1
ATOM 1179 N N . GLN A 1 155 ? 34.101 -12.896 -43.579 1.00 19.57 153 GLN A N 1
ATOM 1180 C CA . GLN A 1 155 ? 34.807 -11.937 -44.426 1.00 18.49 153 GLN A CA 1
ATOM 1181 C C . GLN A 1 155 ? 34.666 -12.304 -45.896 1.00 18.34 153 GLN A C 1
ATOM 1182 O O . GLN A 1 155 ? 34.419 -11.432 -46.736 1.00 20.46 153 GLN A O 1
ATOM 1188 N N . GLU A 1 156 ? 34.829 -13.589 -46.226 1.00 19.55 154 GLU A N 1
ATOM 1189 C CA . GLU A 1 156 ? 34.735 -13.995 -47.631 1.00 20.33 154 GLU A CA 1
ATOM 1190 C C . GLU A 1 156 ? 33.302 -13.857 -48.138 1.00 20.28 154 GLU A C 1
ATOM 1191 O O . GLU A 1 156 ? 33.072 -13.419 -49.273 1.00 19.42 154 GLU A O 1
ATOM 1197 N N . HIS A 1 157 ? 32.331 -14.230 -47.307 1.00 19.62 155 HIS A N 1
ATOM 1198 C CA . HIS A 1 157 ? 30.921 -14.087 -47.654 1.00 18.07 155 HIS A CA 1
ATOM 1199 C C . HIS A 1 157 ? 30.591 -12.633 -47.969 1.00 18.88 155 HIS A C 1
ATOM 1200 O O . HIS A 1 157 ? 30.019 -12.325 -49.024 1.00 18.54 155 HIS A O 1
ATOM 1207 N N . LEU A 1 158 ? 30.971 -11.716 -47.069 1.00 18.03 156 LEU A N 1
ATOM 1208 C CA . LEU A 1 158 ? 30.702 -10.298 -47.296 1.00 17.36 156 LEU A CA 1
ATOM 1209 C C . LEU A 1 158 ? 31.417 -9.782 -48.545 1.00 19.18 156 LEU A C 1
ATOM 1210 O O . LEU A 1 158 ? 30.838 -9.016 -49.329 1.00 20.54 156 LEU A O 1
ATOM 1215 N N . ASP A 1 159 ? 32.681 -10.175 -48.739 1.00 20.37 157 ASP A N 1
ATOM 1216 C CA . ASP A 1 159 ? 33.418 -9.748 -49.926 1.00 19.73 157 ASP A CA 1
ATOM 1217 C C . ASP A 1 159 ? 32.699 -10.176 -51.202 1.00 23.87 157 ASP A C 1
ATOM 1218 O O . ASP A 1 159 ? 32.664 -9.426 -52.187 1.00 21.14 157 ASP A O 1
ATOM 1223 N N . VAL A 1 160 ? 32.148 -11.393 -51.213 1.00 19.25 158 VAL A N 1
ATOM 1224 C CA . VAL A 1 160 ? 31.413 -11.863 -52.387 1.00 18.49 158 VAL A CA 1
ATOM 1225 C C . VAL A 1 160 ? 30.117 -11.084 -52.550 1.00 23.29 158 VAL A C 1
ATOM 1226 O O . VAL A 1 160 ? 29.743 -10.698 -53.661 1.00 20.58 158 VAL A O 1
ATOM 1230 N N . VAL A 1 161 ? 29.394 -10.858 -51.447 1.00 19.16 159 VAL A N 1
ATOM 1231 C CA . VAL A 1 161 ? 28.132 -10.129 -51.529 1.00 16.95 159 VAL A CA 1
ATOM 1232 C C . VAL A 1 161 ? 28.369 -8.737 -52.098 1.00 20.83 159 VAL A C 1
ATOM 1233 O O . VAL A 1 161 ? 27.651 -8.285 -52.996 1.00 19.18 159 VAL A O 1
ATOM 1237 N N . ARG A 1 162 ? 29.383 -8.034 -51.584 1.00 17.90 160 ARG A N 1
ATOM 1238 C CA . ARG A 1 162 ? 29.650 -6.682 -52.073 1.00 18.73 160 ARG A CA 1
ATOM 1239 C C . ARG A 1 162 ? 30.207 -6.710 -53.492 1.00 22.57 160 ARG A C 1
ATOM 1240 O O . ARG A 1 162 ? 29.896 -5.828 -54.303 1.00 22.72 160 ARG A O 1
ATOM 1248 N N . GLY A 1 163 ? 31.032 -7.712 -53.808 1.00 20.66 161 GLY A N 1
ATOM 1249 C CA . GLY A 1 163 ? 31.494 -7.864 -55.183 1.00 21.52 161 GLY A CA 1
ATOM 1250 C C . GLY A 1 163 ? 30.347 -8.038 -56.159 1.00 22.00 161 GLY A C 1
ATOM 1251 O O . GLY A 1 163 ? 30.320 -7.403 -57.218 1.00 21.26 161 GLY A O 1
ATOM 1252 N N . LEU A 1 164 ? 29.369 -8.877 -55.802 1.00 19.98 162 LEU A N 1
ATOM 1253 C CA . LEU A 1 164 ? 28.204 -9.095 -56.657 1.00 21.12 162 LEU A CA 1
ATOM 1254 C C . LEU A 1 164 ? 27.363 -7.830 -56.793 1.00 20.49 162 LEU A C 1
ATOM 1255 O O . LEU A 1 164 ? 26.852 -7.529 -57.880 1.00 19.13 162 LEU A O 1
ATOM 1260 N N . TRP A 1 165 ? 27.216 -7.068 -55.707 1.00 17.68 163 TRP A N 1
ATOM 1261 C CA . TRP A 1 165 ? 26.495 -5.805 -55.804 1.00 18.21 163 TRP A C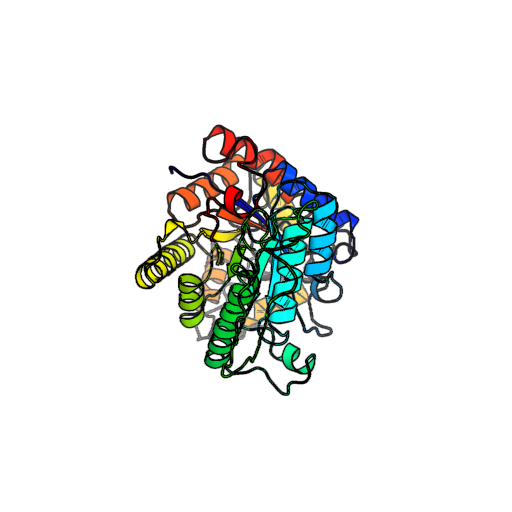A 1
ATOM 1262 C C . TRP A 1 165 ? 27.121 -4.854 -56.813 1.00 18.75 163 TRP A C 1
ATOM 1263 O O . TRP A 1 165 ? 26.438 -3.951 -57.311 1.00 22.10 163 TRP A O 1
ATOM 1274 N N . ASN A 1 166 ? 28.400 -5.029 -57.125 1.00 18.71 164 ASN A N 1
ATOM 1275 C CA . ASN A 1 166 ? 29.071 -4.175 -58.085 1.00 20.38 164 ASN A CA 1
ATOM 1276 C C . ASN A 1 166 ? 29.225 -4.847 -59.445 1.00 22.48 164 ASN A C 1
ATOM 1277 O O . ASN A 1 166 ? 30.068 -4.430 -60.242 1.00 23.63 164 ASN A O 1
ATOM 1282 N N . SER A 1 167 ? 28.401 -5.867 -59.725 1.00 20.41 165 SER A N 1
ATOM 1283 C CA . SER A 1 167 ? 28.391 -6.485 -61.052 1.00 21.21 165 SER A CA 1
ATOM 1284 C C . SER A 1 167 ? 28.071 -5.465 -62.137 1.00 22.46 165 SER A C 1
ATOM 1285 O O . SER A 1 167 ? 28.633 -5.516 -63.242 1.00 23.15 165 SER A O 1
ATOM 1288 N N . TRP A 1 168 ? 27.140 -4.559 -61.860 1.00 19.92 166 TRP A N 1
ATOM 1289 C CA . TRP A 1 168 ? 26.719 -3.536 -62.814 1.00 22.75 166 TRP A CA 1
ATOM 1290 C C . TRP A 1 168 ? 27.143 -2.161 -62.315 1.00 24.64 166 TRP A C 1
ATOM 1291 O O . TRP A 1 168 ? 26.950 -1.836 -61.137 1.00 25.62 166 TRP A O 1
ATOM 1302 N N . GLU A 1 169 ? 27.684 -1.342 -63.210 1.00 24.05 167 GLU A N 1
ATOM 1303 C CA . GLU A 1 169 ? 27.932 0.046 -62.858 1.00 26.48 167 GLU A CA 1
ATOM 1304 C C . GLU A 1 169 ? 26.608 0.808 -62.798 1.00 28.51 167 GLU A C 1
ATOM 1305 O O . GLU A 1 169 ? 25.593 0.384 -63.360 1.00 27.78 167 GLU A O 1
ATOM 1311 N N . HIS A 1 170 ? 26.621 1.946 -62.097 1.00 27.47 168 HIS A N 1
ATOM 1312 C CA . HIS A 1 170 ? 25.373 2.660 -61.843 1.00 29.10 168 HIS A CA 1
ATOM 1313 C C . HIS A 1 170 ? 24.722 3.156 -63.130 1.00 26.04 168 HIS A C 1
ATOM 1314 O O . HIS A 1 170 ? 23.497 3.311 -63.179 1.00 32.93 168 HIS A O 1
ATOM 1321 N N . ASP A 1 171 ? 25.508 3.394 -64.179 1.00 28.72 169 ASP A N 1
ATOM 1322 C CA . ASP A 1 171 ? 24.982 3.880 -65.450 1.00 33.18 169 ASP A CA 1
ATOM 1323 C C . ASP A 1 171 ? 25.070 2.826 -66.551 1.00 31.90 169 ASP A C 1
ATOM 1324 O O . ASP A 1 171 ? 25.162 3.163 -67.736 1.00 32.47 169 ASP A O 1
ATOM 1329 N N . ALA A 1 172 ? 25.015 1.541 -66.175 1.00 28.91 170 ALA A N 1
ATOM 1330 C CA . ALA A 1 172 ? 25.142 0.474 -67.167 1.00 29.84 170 ALA A CA 1
ATOM 1331 C C . ALA A 1 172 ? 23.912 0.358 -68.061 1.00 32.49 170 ALA A C 1
ATOM 1332 O O . ALA A 1 172 ? 24.028 -0.083 -69.210 1.00 30.95 170 ALA A O 1
ATOM 1334 N N . PHE A 1 173 ? 22.728 0.716 -67.565 1.00 31.42 171 PHE A N 1
ATOM 1335 C CA . PHE A 1 173 ? 21.495 0.417 -68.295 1.00 27.12 171 PHE A CA 1
ATOM 1336 C C . PHE A 1 173 ? 21.087 1.628 -69.131 1.00 32.38 171 PHE A C 1
ATOM 1337 O O . PHE A 1 173 ? 20.461 2.570 -68.641 1.00 44.16 171 PHE A O 1
ATOM 1345 N N . ILE A 1 174 ? 21.450 1.571 -70.415 1.00 28.45 172 ILE A N 1
ATOM 1346 C CA . ILE A 1 174 ? 21.230 2.660 -71.360 1.00 35.84 172 ILE A CA 1
ATOM 1347 C C . ILE A 1 174 ? 19.767 2.740 -71.769 1.00 34.84 172 ILE A C 1
ATOM 1348 O O . ILE A 1 174 ? 19.218 3.836 -71.945 1.00 33.90 172 ILE A O 1
ATOM 1353 N N . HIS A 1 175 ? 19.132 1.589 -71.986 1.00 31.57 173 HIS A N 1
ATOM 1354 C CA . HIS A 1 175 ? 17.721 1.517 -72.370 1.00 30.33 173 HIS A CA 1
ATOM 1355 C C . HIS A 1 175 ? 17.435 2.355 -73.618 1.00 32.61 173 HIS A C 1
ATOM 1356 O O . HIS A 1 175 ? 16.459 3.105 -73.683 1.00 36.35 173 HIS A O 1
ATOM 1363 N N . ASN A 1 176 ? 18.299 2.230 -74.625 1.00 31.14 174 ASN A N 1
ATOM 1364 C CA . ASN A 1 176 ? 18.166 3.008 -75.857 1.00 32.63 174 ASN A CA 1
ATOM 1365 C C . ASN A 1 176 ? 17.300 2.216 -76.832 1.00 34.56 174 ASN A C 1
ATOM 1366 O O . ASN A 1 176 ? 17.777 1.287 -77.486 1.00 32.35 174 ASN A O 1
ATOM 1371 N N . LYS A 1 177 ? 16.021 2.596 -76.942 1.00 35.41 175 LYS A N 1
ATOM 1372 C CA . LYS A 1 177 ? 15.097 1.858 -77.803 1.00 34.93 175 LYS A CA 1
ATOM 1373 C C . LYS A 1 177 ? 15.455 1.991 -79.274 1.00 38.08 175 LYS A C 1
ATOM 1374 O O . LYS A 1 177 ? 15.232 1.056 -80.053 1.00 37.90 175 LYS A O 1
ATOM 1380 N N . LYS A 1 178 ? 15.998 3.140 -79.676 1.00 35.85 176 LYS A N 1
ATOM 1381 C CA . LYS A 1 178 ? 16.268 3.369 -81.092 1.00 37.75 176 LYS A CA 1
ATOM 1382 C C . LYS A 1 178 ? 17.414 2.496 -81.584 1.00 39.28 176 LYS A C 1
ATOM 1383 O O . LYS A 1 178 ? 17.324 1.894 -82.657 1.00 39.19 176 LYS A O 1
ATOM 1389 N N . THR A 1 179 ? 18.497 2.399 -80.809 1.00 36.89 177 THR A N 1
ATOM 1390 C CA . THR A 1 179 ? 19.627 1.579 -81.222 1.00 38.30 177 THR A CA 1
ATOM 1391 C C . THR A 1 179 ? 19.479 0.125 -80.814 1.00 38.92 177 THR A C 1
ATOM 1392 O O . THR A 1 179 ? 20.150 -0.736 -81.391 1.00 39.37 177 THR A O 1
ATOM 1396 N N . GLY A 1 180 ? 18.622 -0.170 -79.841 1.00 32.38 178 GLY A N 1
ATOM 1397 C CA . GLY A 1 180 ? 18.516 -1.520 -79.336 1.00 30.17 178 GLY A CA 1
ATOM 1398 C C . GLY A 1 180 ? 19.537 -1.870 -78.283 1.00 36.42 178 GLY A C 1
ATOM 1399 O O . GLY A 1 180 ? 19.621 -3.043 -77.890 1.00 35.98 178 GLY A O 1
ATOM 1400 N N . GLN A 1 181 ? 20.321 -0.899 -77.818 1.00 32.59 179 GLN A N 1
ATOM 1401 C CA . GLN A 1 181 ? 21.294 -1.153 -76.759 1.00 32.88 179 GLN A CA 1
ATOM 1402 C C . GLN A 1 181 ? 20.590 -1.029 -75.413 1.00 30.63 179 GLN A C 1
ATOM 1403 O O . GLN A 1 181 ? 20.295 0.075 -74.942 1.00 31.78 179 GLN A O 1
ATOM 1409 N N . PHE A 1 182 ? 20.317 -2.174 -74.788 1.00 28.93 180 PHE A N 1
ATOM 1410 C CA . PHE A 1 182 ? 19.682 -2.167 -73.482 1.00 26.58 180 PHE A CA 1
ATOM 1411 C C . PHE A 1 182 ? 20.684 -1.812 -72.390 1.00 27.93 180 PHE A C 1
ATOM 1412 O O . PHE A 1 182 ? 20.350 -1.088 -71.441 1.00 27.67 180 PHE A O 1
ATOM 1420 N N . PHE A 1 183 ? 21.913 -2.316 -72.503 1.00 27.99 181 PHE A N 1
ATOM 1421 C CA . PHE A 1 183 ? 22.955 -2.048 -71.521 1.00 25.66 181 PHE A CA 1
ATOM 1422 C C . PHE A 1 183 ? 24.285 -1.870 -72.237 1.00 29.49 181 PHE A C 1
ATOM 1423 O O . PHE A 1 183 ? 24.454 -2.253 -73.400 1.00 29.43 181 PHE A O 1
ATOM 1431 N N . ASP A 1 184 ? 25.229 -1.268 -71.524 1.00 28.20 182 ASP A N 1
ATOM 1432 C CA . ASP A 1 184 ? 26.595 -1.088 -72.004 1.00 30.45 182 ASP A CA 1
ATOM 1433 C C . ASP A 1 184 ? 27.431 -2.262 -71.504 1.00 32.61 182 ASP A C 1
ATOM 1434 O O . ASP A 1 184 ? 27.677 -2.386 -70.298 1.00 30.99 182 ASP A O 1
ATOM 1439 N N . GLN A 1 185 ? 27.884 -3.114 -72.428 1.00 34.36 183 GLN A N 1
ATOM 1440 C CA . GLN A 1 185 ? 28.537 -4.353 -72.017 1.00 39.14 183 GLN A CA 1
ATOM 1441 C C . GLN A 1 185 ? 29.891 -4.103 -71.353 1.00 37.20 183 GLN A C 1
ATOM 1442 O O . GLN A 1 185 ? 30.392 -4.982 -70.639 1.00 40.86 183 GLN A O 1
ATOM 1448 N N . ALA A 1 186 ? 30.474 -2.919 -71.541 1.00 31.71 184 ALA A N 1
ATOM 1449 C CA . ALA A 1 186 ? 31.704 -2.564 -70.845 1.00 35.13 184 ALA A CA 1
ATOM 1450 C C . ALA A 1 186 ? 31.467 -2.251 -69.372 1.00 37.18 184 ALA A C 1
ATOM 1451 O O . ALA A 1 186 ? 32.435 -2.153 -68.612 1.00 40.81 184 ALA A O 1
ATOM 1453 N N . LYS A 1 187 ? 30.216 -2.060 -68.958 1.00 28.12 185 LYS A N 1
ATOM 1454 C CA . LYS A 1 187 ? 29.889 -1.727 -67.575 1.00 28.51 185 LYS A CA 1
ATOM 1455 C C . LYS A 1 187 ? 29.310 -2.910 -66.815 1.00 29.77 185 LYS A C 1
ATOM 1456 O O . LYS A 1 187 ? 28.694 -2.731 -65.755 1.00 28.04 185 LYS A O 1
ATOM 1462 N N . LEU A 1 188 ? 29.525 -4.114 -67.327 1.00 28.13 186 LEU A N 1
ATOM 1463 C CA . LEU A 1 188 ? 29.126 -5.357 -66.688 1.00 25.67 186 LEU A CA 1
ATOM 1464 C C . LEU A 1 188 ? 30.382 -6.132 -66.315 1.00 29.58 186 LEU A C 1
ATOM 1465 O O . LEU A 1 188 ? 31.281 -6.297 -67.148 1.00 30.50 186 LEU A O 1
ATOM 1470 N N . HIS A 1 189 ? 30.459 -6.589 -65.064 1.00 25.58 187 HIS A N 1
ATOM 1471 C CA . HIS A 1 189 ? 31.688 -7.165 -64.532 1.00 28.31 187 HIS A CA 1
ATOM 1472 C C . HIS A 1 189 ? 31.391 -8.484 -63.840 1.00 30.28 187 HIS A C 1
ATOM 1473 O O . HIS A 1 189 ? 30.560 -8.535 -62.929 1.00 32.97 187 HIS A O 1
ATOM 1480 N N . ARG A 1 190 ? 32.073 -9.542 -64.266 1.00 25.65 188 ARG A N 1
ATOM 1481 C CA . ARG A 1 190 ? 32.004 -10.824 -63.572 1.00 24.33 188 ARG A CA 1
ATOM 1482 C C . ARG A 1 190 ? 32.909 -10.830 -62.353 1.00 27.17 188 ARG A C 1
ATOM 1483 O O . ARG A 1 190 ? 34.028 -10.319 -62.388 1.00 32.89 188 ARG A O 1
ATOM 1491 N N . LEU A 1 191 ? 32.432 -11.454 -61.284 1.00 23.19 189 LEU A N 1
ATOM 1492 C CA . LEU A 1 191 ? 33.230 -11.555 -60.072 1.00 23.06 189 LEU A CA 1
ATOM 1493 C C . LEU A 1 191 ? 34.349 -12.577 -60.229 1.00 22.96 189 LEU A C 1
ATOM 1494 O O . LEU A 1 191 ? 35.491 -12.319 -59.826 1.00 27.28 189 LEU A O 1
ATOM 1499 N N . ASN A 1 192 ? 34.043 -13.745 -60.810 1.00 23.29 190 ASN A N 1
ATOM 1500 C CA . ASN A 1 192 ? 35.037 -14.798 -61.037 1.00 26.67 190 ASN A CA 1
ATOM 1501 C C . ASN A 1 192 ? 35.739 -15.175 -59.734 1.00 26.61 190 ASN A C 1
ATOM 1502 O O . ASN A 1 192 ? 36.951 -15.390 -59.705 1.00 29.00 190 ASN A O 1
ATOM 1507 N N . HIS A 1 193 ? 34.976 -15.251 -58.649 1.00 21.87 191 HIS A N 1
ATOM 1508 C CA . HIS A 1 193 ? 35.554 -15.481 -57.329 1.00 24.99 191 HIS A CA 1
ATOM 1509 C C . HIS A 1 193 ? 35.759 -16.970 -57.080 1.00 24.31 191 HIS A C 1
ATOM 1510 O O . HIS A 1 193 ? 34.829 -17.766 -57.238 1.00 23.85 191 HIS A O 1
ATOM 1517 N N . LYS A 1 194 ? 36.976 -17.353 -56.690 1.00 25.48 192 LYS A N 1
ATOM 1518 C CA . LYS A 1 194 ? 37.267 -18.743 -56.331 1.00 27.51 192 LYS A CA 1
ATOM 1519 C C . LYS A 1 194 ? 38.061 -18.723 -55.032 1.00 25.01 192 LYS A C 1
ATOM 1520 O O . LYS A 1 194 ? 39.294 -18.663 -55.042 1.00 28.52 192 LYS A O 1
ATOM 1526 N N . GLY A 1 195 ? 37.338 -18.771 -53.912 1.00 25.54 193 GLY A N 1
ATOM 1527 C CA . GLY A 1 195 ? 37.930 -18.718 -52.598 1.00 26.13 193 GLY A CA 1
ATOM 1528 C C . GLY A 1 195 ? 37.852 -20.048 -51.866 1.00 22.58 193 GLY A C 1
ATOM 1529 O O . GLY A 1 195 ? 37.399 -21.066 -52.386 1.00 25.20 193 GLY A O 1
ATOM 1530 N N . LYS A 1 196 ? 38.323 -20.006 -50.617 1.00 22.90 194 LYS A N 1
ATOM 1531 C CA . LYS A 1 196 ? 38.306 -21.191 -49.765 1.00 24.18 194 LYS A CA 1
ATOM 1532 C C . LYS A 1 196 ? 36.885 -21.675 -49.517 1.00 25.45 194 LYS A C 1
ATOM 1533 O O . LYS A 1 196 ? 36.599 -22.872 -49.616 1.00 26.10 194 LYS A O 1
ATOM 1539 N N . TYR A 1 197 ? 35.982 -20.763 -49.175 1.00 20.38 195 TYR A N 1
ATOM 1540 C CA . TYR A 1 197 ? 34.643 -21.165 -48.766 1.00 21.28 195 TYR A CA 1
ATOM 1541 C C . TYR A 1 197 ? 33.600 -20.993 -49.853 1.00 20.16 195 TYR A C 1
ATOM 1542 O O . TYR A 1 197 ? 32.616 -21.740 -49.867 1.00 23.51 195 TYR A O 1
ATOM 1551 N N . PHE A 1 198 ? 33.790 -20.042 -50.774 1.00 20.91 196 PHE A N 1
ATOM 1552 C CA . PHE A 1 198 ? 32.794 -19.746 -51.791 1.00 18.40 196 PHE A CA 1
ATOM 1553 C C . PHE A 1 198 ? 33.448 -19.684 -53.161 1.00 18.19 196 PHE A C 1
ATOM 1554 O O . PHE A 1 198 ? 34.594 -19.252 -53.301 1.00 19.79 196 PHE A O 1
ATOM 1562 N N . GLN A 1 199 ? 32.708 -20.136 -54.173 1.00 19.54 197 GLN A N 1
ATOM 1563 C CA . GLN A 1 199 ? 33.121 -19.998 -55.571 1.00 18.86 197 GLN A CA 1
ATOM 1564 C C . GLN A 1 199 ? 31.914 -19.449 -56.316 1.00 18.15 197 GLN A C 1
ATOM 1565 O O . GLN A 1 199 ? 30.868 -20.100 -56.369 1.00 19.42 197 GLN A O 1
ATOM 1571 N N . VAL A 1 200 ? 32.019 -18.213 -56.811 1.00 19.17 198 VAL A N 1
ATOM 1572 C CA . VAL A 1 200 ? 30.863 -17.496 -57.344 1.00 20.42 198 VAL A CA 1
ATOM 1573 C C . VAL A 1 200 ? 31.323 -16.762 -58.592 1.00 24.06 198 VAL A C 1
ATOM 1574 O O . VAL A 1 200 ? 32.146 -15.843 -58.505 1.00 22.51 198 VAL A O 1
ATOM 1578 N N . GLU A 1 201 ? 30.798 -17.165 -59.750 1.00 22.02 199 GLU A N 1
ATOM 1579 C CA . GLU A 1 201 ? 31.249 -16.616 -61.026 1.00 21.63 199 GLU A CA 1
ATOM 1580 C C . GLU A 1 201 ? 30.650 -15.233 -61.287 1.00 22.35 199 GLU A C 1
ATOM 1581 O O . GLU A 1 201 ? 31.357 -14.305 -61.713 1.00 23.20 199 GLU A O 1
ATOM 1587 N N . GLY A 1 202 ? 29.347 -15.083 -61.063 1.00 22.73 200 GLY A N 1
ATOM 1588 C CA . GLY A 1 202 ? 28.649 -13.861 -61.426 1.00 20.75 200 GLY A CA 1
ATOM 1589 C C . GLY A 1 202 ? 28.320 -13.862 -62.910 1.00 20.51 200 GLY A C 1
ATOM 1590 O O . GLY A 1 202 ? 28.559 -14.858 -63.590 1.00 21.99 200 GLY A O 1
ATOM 1591 N N . PRO A 1 203 ? 27.765 -12.753 -63.421 1.00 18.59 201 PRO A N 1
ATOM 1592 C CA . PRO A 1 203 ? 27.400 -11.558 -62.657 1.00 18.60 201 PRO A CA 1
ATOM 1593 C C . PRO A 1 203 ? 26.075 -11.703 -61.929 1.00 19.06 201 PRO A C 1
ATOM 1594 O O . PRO A 1 203 ? 25.284 -12.614 -62.212 1.00 19.55 201 PRO A O 1
ATOM 1598 N N . LEU A 1 204 ? 25.828 -10.804 -60.977 1.00 17.89 202 LEU A N 1
ATOM 1599 C CA . LEU A 1 204 ? 24.521 -10.728 -60.335 1.00 16.91 202 LEU A CA 1
ATOM 1600 C C . LEU A 1 204 ? 23.480 -10.239 -61.338 1.00 18.70 202 LEU A C 1
ATOM 1601 O O . LEU A 1 204 ? 23.775 -9.423 -62.209 1.00 21.85 202 LEU A O 1
ATOM 1606 N N . ASN A 1 205 ? 22.246 -10.720 -61.196 1.00 17.83 203 ASN A N 1
ATOM 1607 C CA . ASN A 1 205 ? 21.172 -10.327 -62.110 1.00 18.24 203 ASN A CA 1
ATOM 1608 C C . ASN A 1 205 ? 20.288 -9.236 -61.513 1.00 18.80 203 ASN A C 1
ATOM 1609 O O . ASN A 1 205 ? 19.063 -9.256 -61.673 1.00 18.77 203 ASN A O 1
ATOM 1614 N N . ILE A 1 206 ? 20.901 -8.268 -60.833 1.00 20.01 204 ILE A N 1
ATOM 1615 C CA . ILE A 1 206 ? 20.229 -7.030 -60.444 1.00 19.44 204 ILE A CA 1
ATOM 1616 C C . ILE A 1 206 ? 21.300 -5.951 -60.270 1.00 19.15 204 ILE A C 1
ATOM 1617 O O . ILE A 1 206 ? 22.420 -6.235 -59.829 1.00 20.32 204 ILE A O 1
ATOM 1622 N N . GLY A 1 207 ? 20.975 -4.723 -60.686 1.00 18.67 205 GLY A N 1
ATOM 1623 C CA . GLY A 1 207 ? 21.935 -3.633 -60.755 1.00 20.30 205 GLY A CA 1
ATOM 1624 C C . GLY A 1 207 ? 21.962 -2.783 -59.500 1.00 21.75 205 GLY A C 1
ATOM 1625 O O . GLY A 1 207 ? 21.466 -3.182 -58.446 1.00 21.86 205 GLY A O 1
ATOM 1626 N N . ARG A 1 208 ? 22.546 -1.584 -59.624 1.00 23.26 206 ARG A N 1
ATOM 1627 C CA . ARG A 1 208 ? 22.736 -0.708 -58.463 1.00 20.86 206 ARG A CA 1
ATOM 1628 C C . ARG A 1 208 ? 21.425 -0.063 -58.041 1.00 23.45 206 ARG A C 1
ATOM 1629 O O . ARG A 1 208 ? 20.573 0.266 -58.874 1.00 23.13 206 ARG A O 1
ATOM 1637 N N . SER A 1 209 ? 21.291 0.169 -56.733 1.00 23.01 207 SER A N 1
ATOM 1638 C CA . SER A 1 209 ? 20.104 0.807 -56.189 1.00 21.68 207 SER A CA 1
ATOM 1639 C C . SER A 1 209 ? 20.279 2.325 -56.114 1.00 22.59 207 SER A C 1
ATOM 1640 O O . SER A 1 209 ? 21.327 2.883 -56.452 1.00 24.12 207 SER A O 1
ATOM 1643 N N . LYS A 1 210 ? 19.235 2.999 -55.624 1.00 21.53 208 LYS A N 1
ATOM 1644 C CA . LYS A 1 210 ? 19.294 4.443 -55.447 1.00 22.62 208 LYS A CA 1
ATOM 1645 C C . LYS A 1 210 ? 20.284 4.857 -54.368 1.00 26.06 208 LYS A C 1
ATOM 1646 O O . LYS A 1 210 ? 20.661 6.032 -54.324 1.00 29.67 208 LYS A O 1
ATOM 1652 N N . GLN A 1 211 ? 20.722 3.940 -53.503 1.00 22.57 209 GLN A N 1
ATOM 1653 C CA . GLN A 1 211 ? 21.819 4.255 -52.588 1.00 20.59 209 GLN A CA 1
ATOM 1654 C C . GLN A 1 211 ? 23.086 3.488 -52.945 1.00 23.37 209 GLN A C 1
ATOM 1655 O O . GLN A 1 211 ? 23.975 3.323 -52.104 1.00 22.47 209 GLN A O 1
ATOM 1661 N N . GLY A 1 212 ? 23.202 3.045 -54.197 1.00 20.25 210 GLY A N 1
ATOM 1662 C CA . GLY A 1 212 ? 24.326 2.223 -54.595 1.00 23.82 210 GLY A CA 1
ATOM 1663 C C . GLY A 1 212 ? 24.103 0.780 -54.199 1.00 23.87 210 GLY A C 1
ATOM 1664 O O . GLY A 1 212 ? 23.819 -0.075 -55.045 1.00 22.18 210 GLY A O 1
ATOM 1665 N N . GLU A 1 213 ? 24.217 0.499 -52.904 1.00 20.84 211 GLU A N 1
ATOM 1666 C CA . GLU A 1 213 ? 24.056 -0.855 -52.394 1.00 17.42 211 GLU A CA 1
ATOM 1667 C C . GLU A 1 213 ? 23.673 -0.761 -50.926 1.00 20.66 211 GLU A C 1
ATOM 1668 O O . GLU A 1 213 ? 23.820 0.299 -50.300 1.00 20.99 211 GLU A O 1
ATOM 1674 N N . PRO A 1 214 ? 23.162 -1.849 -50.349 1.00 18.61 212 PRO A N 1
ATOM 1675 C CA . PRO A 1 214 ? 22.729 -1.813 -48.945 1.00 19.39 212 PRO A CA 1
ATOM 1676 C C . PRO A 1 214 ? 23.856 -1.480 -47.973 1.00 20.00 212 PRO A C 1
ATOM 1677 O O . PRO A 1 214 ? 25.042 -1.670 -48.249 1.00 20.42 212 PRO A O 1
ATOM 1681 N N . VAL A 1 215 ? 23.444 -0.963 -46.807 1.00 17.99 213 VAL A N 1
ATOM 1682 C CA . VAL A 1 215 ? 24.327 -0.608 -45.695 1.00 21.04 213 VAL A CA 1
ATOM 1683 C C . VAL A 1 215 ? 24.567 -1.849 -44.842 1.00 20.28 213 VAL A C 1
ATOM 1684 O O . VAL A 1 215 ? 23.647 -2.636 -44.620 1.00 22.61 213 VAL A O 1
ATOM 1688 N N . VAL A 1 216 ? 25.786 -2.019 -44.326 1.00 17.19 214 VAL A N 1
ATOM 1689 C CA . VAL A 1 216 ? 26.128 -3.187 -43.507 1.00 18.41 214 VAL A CA 1
ATOM 1690 C C . VAL A 1 216 ? 26.236 -2.791 -42.035 1.00 21.61 214 VAL A C 1
ATOM 1691 O O . VAL A 1 216 ? 26.982 -1.871 -41.682 1.00 20.44 214 VAL A O 1
ATOM 1695 N N . PHE A 1 217 ? 25.532 -3.528 -41.178 1.00 18.43 215 PHE A N 1
ATOM 1696 C CA . PHE A 1 217 ? 25.555 -3.377 -39.727 1.00 20.75 215 PHE A CA 1
ATOM 1697 C C . PHE A 1 217 ? 26.233 -4.600 -39.120 1.00 18.98 215 PHE A C 1
ATOM 1698 O O . PHE A 1 217 ? 26.184 -5.698 -39.689 1.00 20.08 215 PHE A O 1
ATOM 1706 N N . GLN A 1 218 ? 26.842 -4.427 -37.946 1.00 19.97 216 GLN A N 1
ATOM 1707 C CA . GLN A 1 218 ? 27.490 -5.557 -37.300 1.00 17.43 216 GLN A CA 1
ATOM 1708 C C . GLN A 1 218 ? 27.514 -5.316 -35.800 1.00 23.15 216 GLN A C 1
ATOM 1709 O O . GLN A 1 218 ? 27.577 -4.172 -35.343 1.00 27.42 216 GLN A O 1
ATOM 1715 N N . ALA A 1 219 ? 27.461 -6.401 -35.035 1.00 21.60 217 ALA A N 1
ATOM 1716 C CA . ALA A 1 219 ? 27.444 -6.294 -33.579 1.00 26.09 217 ALA A CA 1
ATOM 1717 C C . ALA A 1 219 ? 28.583 -7.080 -32.949 1.00 44.49 217 ALA A C 1
ATOM 1718 O O . ALA A 1 219 ? 28.409 -7.734 -31.918 1.00 55.01 217 ALA A O 1
ATOM 1720 N N . GLY A 1 220 ? 29.770 -7.015 -33.546 1.00 37.47 218 GLY A N 1
ATOM 1721 C CA . GLY A 1 220 ? 30.905 -7.743 -32.998 1.00 55.38 218 GLY A CA 1
ATOM 1722 C C . GLY A 1 220 ? 31.343 -7.153 -31.668 1.00 50.77 218 GLY A C 1
ATOM 1723 O O . GLY A 1 220 ? 31.526 -5.936 -31.542 1.00 58.54 218 GLY A O 1
ATOM 1724 N N . SER A 1 221 ? 31.513 -8.016 -30.663 1.00 47.71 219 SER A N 1
ATOM 1725 C CA . SER A 1 221 ? 31.919 -7.587 -29.330 1.00 50.04 219 SER A CA 1
ATOM 1726 C C . SER A 1 221 ? 33.265 -8.139 -28.887 1.00 46.03 219 SER A C 1
ATOM 1727 O O . SER A 1 221 ? 33.974 -7.462 -28.138 1.00 44.35 219 SER A O 1
ATOM 1730 N N . SER A 1 222 ? 33.632 -9.344 -29.316 1.00 37.64 220 SER A N 1
ATOM 1731 C CA . SER A 1 222 ? 34.940 -9.888 -28.987 1.00 40.22 220 SER A CA 1
ATOM 1732 C C . SER A 1 222 ? 36.038 -9.056 -29.652 1.00 40.39 220 SER A C 1
ATOM 1733 O O . SER A 1 222 ? 35.778 -8.165 -30.465 1.00 36.93 220 SER A O 1
ATOM 1736 N N . GLU A 1 223 ? 37.284 -9.356 -29.280 1.00 37.50 221 GLU A N 1
ATOM 1737 C CA . GLU A 1 223 ? 38.430 -8.752 -29.950 1.00 38.33 221 GLU A CA 1
ATOM 1738 C C . GLU A 1 223 ? 38.344 -8.959 -31.458 1.00 36.37 221 GLU A C 1
ATOM 1739 O O . GLU A 1 223 ? 38.490 -8.011 -32.241 1.00 34.48 221 GLU A O 1
ATOM 1745 N N . THR A 1 224 ? 38.087 -10.201 -31.878 1.00 32.68 222 THR A N 1
ATOM 1746 C CA . THR A 1 224 ? 37.961 -10.501 -33.301 1.00 31.76 222 THR A CA 1
ATOM 1747 C C . THR A 1 224 ? 36.774 -9.776 -33.918 1.00 30.49 222 THR A C 1
ATOM 1748 O O . THR A 1 224 ? 36.872 -9.244 -35.031 1.00 31.27 222 THR A O 1
ATOM 1752 N N . GLY A 1 225 ? 35.637 -9.759 -33.216 1.00 29.48 223 GLY A N 1
ATOM 1753 C CA . GLY A 1 225 ? 34.443 -9.135 -33.764 1.00 27.30 223 GLY A CA 1
ATOM 1754 C C . GLY A 1 225 ? 34.554 -7.625 -33.855 1.00 30.84 223 GLY A C 1
ATOM 1755 O O . GLY A 1 225 ? 34.095 -7.019 -34.831 1.00 26.12 223 GLY A O 1
ATOM 1756 N N . ARG A 1 226 ? 35.148 -6.993 -32.836 1.00 27.37 224 ARG A N 1
ATOM 1757 C CA . ARG A 1 226 ? 35.379 -5.552 -32.902 1.00 29.01 224 ARG A CA 1
ATOM 1758 C C . ARG A 1 226 ? 36.243 -5.192 -34.101 1.00 28.69 224 ARG A C 1
ATOM 1759 O O . ARG A 1 226 ? 35.962 -4.214 -34.807 1.00 26.73 224 ARG A O 1
ATOM 1767 N N . GLN A 1 227 ? 37.305 -5.969 -34.343 1.00 26.18 225 GLN A N 1
ATOM 1768 C CA . GLN A 1 227 ? 38.172 -5.685 -35.480 1.00 29.87 225 GLN A CA 1
ATOM 1769 C C . GLN A 1 227 ? 37.442 -5.920 -36.796 1.00 27.07 225 GLN A C 1
ATOM 1770 O O . GLN A 1 227 ? 37.576 -5.129 -37.736 1.00 27.74 225 GLN A O 1
ATOM 1776 N N . PHE A 1 228 ? 36.658 -6.998 -36.875 1.00 26.53 226 PHE A N 1
ATOM 1777 C CA . PHE A 1 228 ? 35.891 -7.276 -38.089 1.00 24.09 226 PHE A CA 1
ATOM 1778 C C . PHE A 1 228 ? 34.890 -6.160 -38.378 1.00 22.63 226 PHE A C 1
ATOM 1779 O O . PHE A 1 228 ? 34.738 -5.731 -39.529 1.00 24.61 226 PHE A O 1
ATOM 1787 N N . ALA A 1 229 ? 34.210 -5.662 -37.341 1.00 23.90 227 ALA A N 1
ATOM 1788 C CA . ALA A 1 229 ? 33.246 -4.588 -37.555 1.00 26.90 227 ALA A CA 1
ATOM 1789 C C . ALA A 1 229 ? 33.944 -3.283 -37.936 1.00 25.11 227 ALA A C 1
ATOM 1790 O O . ALA A 1 229 ? 33.481 -2.564 -38.830 1.00 25.52 227 ALA A O 1
ATOM 1792 N N . ALA A 1 230 ? 35.063 -2.960 -37.279 1.00 26.71 228 ALA A N 1
ATOM 1793 C CA . ALA A 1 230 ? 35.800 -1.748 -37.627 1.00 23.29 228 ALA A CA 1
ATOM 1794 C C . ALA A 1 230 ? 36.294 -1.783 -39.063 1.00 30.04 228 ALA A C 1
ATOM 1795 O O . ALA A 1 230 ? 36.370 -0.740 -39.724 1.00 28.92 228 ALA A O 1
ATOM 1797 N N . LYS A 1 231 ? 36.647 -2.969 -39.554 1.00 26.53 229 LYS A N 1
ATOM 1798 C CA . LYS A 1 231 ? 37.123 -3.109 -40.927 1.00 29.81 229 LYS A CA 1
ATOM 1799 C C . LYS A 1 231 ? 35.990 -2.966 -41.939 1.00 30.84 229 LYS A C 1
ATOM 1800 O O . LYS A 1 231 ? 36.172 -2.347 -42.995 1.00 29.67 229 LYS A O 1
ATOM 1806 N N . ASN A 1 232 ? 34.810 -3.516 -41.636 1.00 26.87 230 ASN A N 1
ATOM 1807 C CA . ASN A 1 232 ? 33.798 -3.793 -42.652 1.00 23.40 230 ASN A CA 1
ATOM 1808 C C . ASN A 1 232 ? 32.482 -3.044 -42.492 1.00 27.72 230 ASN A C 1
ATOM 1809 O O . ASN A 1 232 ? 31.788 -2.838 -43.489 1.00 27.53 230 ASN A O 1
ATOM 1814 N N . ALA A 1 233 ? 32.093 -2.664 -41.277 1.00 22.83 231 ALA A N 1
ATOM 1815 C CA . ALA A 1 233 ? 30.728 -2.222 -41.046 1.00 19.64 231 ALA A CA 1
ATOM 1816 C C . ALA A 1 233 ? 30.561 -0.722 -41.261 1.00 23.70 231 ALA A C 1
ATOM 1817 O O . ALA A 1 233 ? 31.479 0.073 -41.026 1.00 26.79 231 ALA A O 1
ATOM 1819 N N . ASP A 1 234 ? 29.355 -0.346 -41.700 1.00 21.03 232 ASP A N 1
ATOM 1820 C CA . ASP A 1 234 ? 28.937 1.051 -41.736 1.00 20.84 232 ASP A CA 1
ATOM 1821 C C . ASP A 1 234 ? 28.355 1.499 -40.401 1.00 21.53 232 ASP A C 1
ATOM 1822 O O . ASP A 1 234 ? 28.464 2.679 -40.044 1.00 24.60 232 ASP A O 1
ATOM 1827 N N . ALA A 1 235 ? 27.744 0.577 -39.660 1.00 22.93 233 ALA A N 1
ATOM 1828 C CA . ALA A 1 235 ? 27.153 0.893 -38.370 1.00 22.26 233 ALA A CA 1
ATOM 1829 C C . ALA A 1 235 ? 27.305 -0.311 -37.456 1.00 22.57 233 ALA A C 1
ATOM 1830 O O . ALA A 1 235 ? 27.294 -1.463 -37.899 1.00 20.40 233 ALA A O 1
ATOM 1832 N N . ILE A 1 236 ? 27.429 -0.039 -36.166 1.00 21.25 234 ILE A N 1
ATOM 1833 C CA . ILE A 1 236 ? 27.763 -1.074 -35.202 1.00 21.92 234 ILE A CA 1
ATOM 1834 C C . ILE A 1 236 ? 26.792 -0.961 -34.036 1.00 25.10 234 ILE A C 1
ATOM 1835 O O . ILE A 1 236 ? 26.571 0.140 -33.518 1.00 31.06 234 ILE A O 1
ATOM 1840 N N . PHE A 1 237 ? 26.173 -2.088 -33.669 1.00 24.26 235 PHE A N 1
ATOM 1841 C CA . PHE A 1 237 ? 25.313 -2.178 -32.489 1.00 24.67 235 PHE A CA 1
ATOM 1842 C C . PHE A 1 237 ? 26.153 -2.559 -31.278 1.00 26.96 235 PHE A C 1
ATOM 1843 O O . PHE A 1 237 ? 27.096 -3.346 -31.392 1.00 29.27 235 PHE A O 1
ATOM 1851 N N . THR A 1 238 ? 25.798 -2.031 -30.104 1.00 22.32 236 THR A N 1
ATOM 1852 C CA . THR A 1 238 ? 26.463 -2.481 -28.888 1.00 23.51 236 THR A CA 1
ATOM 1853 C C . THR A 1 238 ? 25.487 -2.356 -27.722 1.00 22.18 236 THR A C 1
ATOM 1854 O O . THR A 1 238 ? 24.321 -1.995 -27.898 1.00 23.83 236 THR A O 1
ATOM 1858 N N . HIS A 1 239 ? 25.951 -2.719 -26.534 1.00 25.59 237 HIS A N 1
ATOM 1859 C CA . HIS A 1 239 ? 25.101 -2.621 -25.357 1.00 26.55 237 HIS A CA 1
ATOM 1860 C C . HIS A 1 239 ? 25.290 -1.271 -24.674 1.00 24.87 237 HIS A C 1
ATOM 1861 O O . HIS A 1 239 ? 26.181 -0.485 -25.008 1.00 25.95 237 HIS A O 1
ATOM 1868 N N . SER A 1 240 ? 24.451 -1.021 -23.670 1.00 25.45 238 SER A N 1
ATOM 1869 C CA . SER A 1 240 ? 24.472 0.218 -22.907 1.00 23.28 238 SER A CA 1
ATOM 1870 C C . SER A 1 240 ? 24.532 -0.079 -21.419 1.00 26.73 238 SER A C 1
ATOM 1871 O O . SER A 1 240 ? 23.878 0.589 -20.610 1.00 30.41 238 SER A O 1
ATOM 1874 N N . ASN A 1 241 ? 25.331 -1.082 -21.038 1.00 26.53 239 ASN A N 1
ATOM 1875 C CA . ASN A 1 241 ? 25.371 -1.511 -19.637 1.00 26.95 239 ASN A CA 1
ATOM 1876 C C . ASN A 1 241 ? 25.809 -0.382 -18.708 1.00 31.51 239 ASN A C 1
ATOM 1877 O O . ASN A 1 241 ? 25.342 -0.299 -17.566 1.00 29.41 239 ASN A O 1
ATOM 1882 N N . SER A 1 242 ? 26.720 0.474 -19.162 1.00 29.60 240 SER A N 1
ATOM 1883 C CA . SER A 1 242 ? 27.107 1.649 -18.388 1.00 29.28 240 SER A CA 1
ATOM 1884 C C . SER A 1 242 ? 27.719 2.669 -19.335 1.00 28.46 240 SER A C 1
ATOM 1885 O O . SER A 1 242 ? 28.220 2.316 -20.410 1.00 30.10 240 SER A O 1
ATOM 1888 N N . LEU A 1 243 ? 27.652 3.942 -18.939 1.00 29.09 241 LEU A N 1
ATOM 1889 C CA . LEU A 1 243 ? 28.254 4.984 -19.766 1.00 28.07 241 LEU A CA 1
ATOM 1890 C C . LEU A 1 243 ? 29.746 4.732 -19.967 1.00 29.87 241 LEU A C 1
ATOM 1891 O O . LEU A 1 243 ? 30.260 4.835 -21.090 1.00 31.90 241 LEU A O 1
ATOM 1896 N N . GLU A 1 244 ? 30.425 4.373 -18.913 1.00 30.92 242 GLU A N 1
ATOM 1897 C CA . GLU A 1 244 ? 31.841 4.134 -19.016 1.00 31.88 242 GLU A CA 1
ATOM 1898 C C . GLU A 1 244 ? 32.179 3.016 -19.994 1.00 31.58 242 GLU A C 1
ATOM 1899 O O . GLU A 1 244 ? 33.010 3.183 -20.833 1.00 34.87 242 GLU A O 1
ATOM 1905 N N . GLU A 1 245 ? 31.522 1.888 -19.868 1.00 28.52 243 GLU A N 1
ATOM 1906 C CA . GLU A 1 245 ? 31.798 0.764 -20.761 1.00 28.48 243 GLU A CA 1
ATOM 1907 C C . GLU A 1 245 ? 31.490 1.116 -22.207 1.00 31.70 243 GLU A C 1
ATOM 1908 O O . GLU A 1 245 ? 32.231 0.730 -23.120 1.00 31.22 243 GLU A O 1
ATOM 1914 N N . THR A 1 246 ? 30.379 1.812 -22.439 1.00 27.44 244 THR A N 1
ATOM 1915 C CA . THR A 1 246 ? 30.010 2.157 -23.812 1.00 26.42 244 THR A CA 1
ATOM 1916 C C . THR A 1 246 ? 30.980 3.180 -24.400 1.00 30.51 244 THR A C 1
ATOM 1917 O O . THR A 1 246 ? 31.354 3.079 -25.574 1.00 28.77 244 THR A O 1
ATOM 1921 N N . LYS A 1 247 ? 31.409 4.159 -23.598 1.00 30.24 245 LYS A N 1
ATOM 1922 C CA . LYS A 1 247 ? 32.441 5.097 -24.042 1.00 31.30 245 LYS A CA 1
ATOM 1923 C C . LYS A 1 247 ? 33.719 4.370 -24.444 1.00 35.18 245 LYS A C 1
ATOM 1924 O O . LYS A 1 247 ? 34.359 4.727 -25.441 1.00 30.43 245 LYS A O 1
ATOM 1930 N N . ALA A 1 248 ? 34.126 3.369 -23.658 1.00 33.25 246 ALA A N 1
ATOM 1931 C CA . ALA A 1 248 ? 35.348 2.635 -23.971 1.00 35.39 246 ALA A CA 1
ATOM 1932 C C . ALA A 1 248 ? 35.191 1.847 -25.263 1.00 33.27 246 ALA A C 1
ATOM 1933 O O . ALA A 1 248 ? 36.103 1.832 -26.100 1.00 32.62 246 ALA A O 1
ATOM 1935 N N . PHE A 1 249 ? 34.038 1.190 -25.439 1.00 29.12 247 PHE A N 1
ATOM 1936 C CA . PHE A 1 249 ? 33.756 0.480 -26.687 1.00 28.32 247 PHE A CA 1
ATOM 1937 C C . PHE A 1 249 ? 33.824 1.424 -27.880 1.00 33.19 247 PHE A C 1
ATOM 1938 O O . PHE A 1 249 ? 34.453 1.116 -28.904 1.00 30.27 247 PHE A O 1
ATOM 1946 N N . TYR A 1 250 ? 33.151 2.573 -27.770 1.00 28.43 248 TYR A N 1
ATOM 1947 C CA . TYR A 1 250 ? 33.122 3.551 -28.858 1.00 26.17 248 TYR A CA 1
ATOM 1948 C C . TYR A 1 250 ? 34.535 3.968 -29.256 1.00 30.69 248 TYR A C 1
ATOM 1949 O O . TYR A 1 250 ? 34.901 3.930 -30.439 1.00 29.96 248 TYR A O 1
ATOM 1958 N N . ALA A 1 251 ? 35.352 4.353 -28.271 1.00 30.96 249 ALA A N 1
ATOM 1959 C CA . ALA A 1 251 ? 36.703 4.818 -28.569 1.00 33.24 249 ALA A CA 1
ATOM 1960 C C . ALA A 1 251 ? 37.548 3.707 -29.177 1.00 31.00 249 ALA A C 1
ATOM 1961 O O . ALA A 1 251 ? 38.355 3.953 -30.082 1.00 34.57 249 ALA A O 1
ATOM 1963 N N . ASP A 1 252 ? 37.377 2.476 -28.689 1.00 30.44 250 ASP A N 1
ATOM 1964 C CA . ASP A 1 252 ? 38.163 1.353 -29.190 1.00 33.39 250 ASP A CA 1
ATOM 1965 C C . ASP A 1 252 ? 37.839 1.058 -30.648 1.00 37.10 250 ASP A C 1
ATOM 1966 O O . ASP A 1 252 ? 38.743 0.871 -31.472 1.00 32.45 250 ASP A O 1
ATOM 1971 N N . VAL A 1 253 ? 36.548 0.995 -30.981 1.00 28.01 251 VAL A N 1
ATOM 1972 C CA . VAL A 1 253 ? 36.147 0.671 -32.347 1.00 27.98 251 VAL A CA 1
ATOM 1973 C C . VAL A 1 253 ? 36.538 1.788 -33.304 1.00 28.93 251 VAL A C 1
ATOM 1974 O O . VAL A 1 253 ? 36.971 1.530 -34.437 1.00 29.45 251 VAL A O 1
ATOM 1978 N N . LYS A 1 254 ? 36.377 3.044 -32.881 1.00 30.24 252 LYS A N 1
ATOM 1979 C CA . LYS A 1 254 ? 36.752 4.160 -33.747 1.00 32.88 252 LYS A CA 1
ATOM 1980 C C . LYS A 1 254 ? 38.249 4.159 -34.015 1.00 36.61 252 LYS A C 1
ATOM 1981 O O . LYS A 1 254 ? 38.691 4.466 -35.131 1.00 36.35 252 LYS A O 1
ATOM 1987 N N . SER A 1 255 ? 39.043 3.804 -33.003 1.00 33.82 253 SER A N 1
ATOM 1988 C CA . SER A 1 255 ? 40.485 3.694 -33.186 1.00 31.94 253 SER A CA 1
ATOM 1989 C C . SER A 1 255 ? 40.840 2.538 -34.117 1.00 36.01 253 SER A C 1
ATOM 1990 O O . SER A 1 255 ? 41.710 2.678 -34.984 1.00 37.62 253 SER A O 1
ATOM 1993 N N . ARG A 1 256 ? 40.178 1.388 -33.957 1.00 31.71 254 ARG A N 1
ATOM 1994 C CA . ARG A 1 256 ? 40.441 0.267 -34.854 1.00 31.99 254 ARG A CA 1
ATOM 1995 C C . ARG A 1 256 ? 40.098 0.623 -36.292 1.00 35.03 254 ARG A C 1
ATOM 1996 O O . ARG A 1 256 ? 40.801 0.213 -37.223 1.00 36.40 254 ARG A O 1
ATOM 2004 N N . ALA A 1 257 ? 39.022 1.387 -36.496 1.00 30.56 255 ALA A N 1
ATOM 2005 C CA . ALA A 1 257 ? 38.653 1.790 -37.852 1.00 30.85 255 ALA A CA 1
ATOM 2006 C C . ALA A 1 257 ? 39.724 2.675 -38.482 1.00 36.20 255 ALA A C 1
ATOM 2007 O O . ALA A 1 257 ? 40.025 2.550 -39.676 1.00 35.10 255 ALA A O 1
ATOM 2009 N N . ALA A 1 258 ? 40.298 3.588 -37.698 1.00 34.03 256 ALA A N 1
ATOM 2010 C CA . ALA A 1 258 ? 41.412 4.392 -38.195 1.00 35.91 256 ALA A CA 1
ATOM 2011 C C . ALA A 1 258 ? 42.619 3.519 -38.517 1.00 39.13 256 ALA A C 1
ATOM 2012 O O . ALA A 1 258 ? 43.325 3.766 -39.503 1.00 40.93 256 ALA A O 1
ATOM 2014 N N . ASP A 1 259 ? 42.867 2.488 -37.700 1.00 39.04 257 ASP A N 1
ATOM 2015 C CA . ASP A 1 259 ? 43.932 1.533 -37.996 1.00 37.50 257 ASP A CA 1
ATOM 2016 C C . ASP A 1 259 ? 43.712 0.840 -39.332 1.00 40.51 257 ASP A C 1
ATOM 2017 O O . ASP A 1 259 ? 44.681 0.520 -40.028 1.00 43.00 257 ASP A O 1
ATOM 2022 N N . GLU A 1 260 ? 42.458 0.583 -39.698 1.00 32.26 258 GLU A N 1
ATOM 2023 C CA . GLU A 1 260 ? 42.136 -0.046 -40.975 1.00 34.76 258 GLU A CA 1
ATOM 2024 C C . GLU A 1 260 ? 42.121 0.939 -42.135 1.00 41.41 258 GLU A C 1
ATOM 2025 O O . GLU A 1 260 ? 41.747 0.550 -43.245 1.00 44.07 258 GLU A O 1
ATOM 2031 N N . GLY A 1 261 ? 42.494 2.196 -41.907 1.00 40.75 259 GLY A N 1
ATOM 2032 C CA . GLY A 1 261 ? 42.540 3.166 -42.980 1.00 37.34 259 GLY A CA 1
ATOM 2033 C C . GLY A 1 261 ? 41.230 3.844 -43.300 1.00 44.18 259 GLY A C 1
ATOM 2034 O O . GLY A 1 261 ? 41.093 4.414 -44.386 1.00 42.52 259 GLY A O 1
ATOM 2035 N N . ARG A 1 262 ? 40.260 3.814 -42.390 1.00 38.77 260 ARG A N 1
ATOM 2036 C CA . ARG A 1 262 ? 38.953 4.402 -42.634 1.00 36.60 260 ARG A CA 1
ATOM 2037 C C . ARG A 1 262 ? 38.797 5.708 -41.866 1.00 39.03 260 ARG A C 1
ATOM 2038 O O . ARG A 1 262 ? 39.428 5.917 -40.827 1.00 40.82 260 ARG A O 1
ATOM 2046 N N . ASP A 1 263 ? 37.939 6.573 -42.385 1.00 38.25 261 ASP A N 1
ATOM 2047 C CA . ASP A 1 263 ? 37.476 7.736 -41.631 1.00 39.16 261 ASP A CA 1
ATOM 2048 C C . ASP A 1 263 ? 36.569 7.254 -40.504 1.00 38.33 261 ASP A C 1
ATOM 2049 O O . ASP A 1 263 ? 35.517 6.667 -40.786 1.00 37.07 261 ASP A O 1
ATOM 2054 N N . PRO A 1 264 ? 36.922 7.476 -39.232 1.00 38.18 262 PRO A N 1
ATOM 2055 C CA . PRO A 1 264 ? 36.087 6.951 -38.135 1.00 39.74 262 PRO A CA 1
ATOM 2056 C C . PRO A 1 264 ? 34.661 7.476 -38.135 1.00 39.48 262 PRO A C 1
ATOM 2057 O O . PRO A 1 264 ? 33.772 6.801 -37.600 1.00 34.89 262 PRO A O 1
ATOM 2061 N N . SER A 1 265 ? 34.404 8.650 -38.719 1.00 37.46 263 SER A N 1
ATOM 2062 C CA . SER A 1 265 ? 33.036 9.149 -38.787 1.00 38.64 263 SER A CA 1
ATOM 2063 C C . SER A 1 265 ? 32.165 8.351 -39.750 1.00 36.03 263 SER A C 1
ATOM 2064 O O . SER A 1 265 ? 30.939 8.491 -39.708 1.00 36.82 263 SER A O 1
ATOM 2067 N N . SER A 1 266 ? 32.755 7.525 -40.616 1.00 33.85 264 SER A N 1
ATOM 2068 C CA . SER A 1 266 ? 31.969 6.682 -41.505 1.00 34.43 264 SER A CA 1
ATOM 2069 C C . SER A 1 266 ? 31.499 5.395 -40.837 1.00 30.13 264 SER A C 1
ATOM 2070 O O . SER A 1 266 ? 30.889 4.556 -41.506 1.00 31.77 264 SER A O 1
ATOM 2073 N N . VAL A 1 267 ? 31.778 5.212 -39.548 1.00 28.10 265 VAL A N 1
ATOM 2074 C CA . VAL A 1 267 ? 31.323 4.050 -38.795 1.00 29.36 265 VAL A CA 1
ATOM 2075 C C . VAL A 1 267 ? 30.463 4.598 -37.668 1.00 26.93 265 VAL A C 1
ATOM 2076 O O . VAL A 1 267 ? 30.971 5.296 -36.783 1.00 29.80 265 VAL A O 1
ATOM 2080 N N . ARG A 1 268 ? 29.166 4.316 -37.715 1.00 26.43 266 ARG A N 1
ATOM 2081 C CA . ARG A 1 268 ? 28.204 4.887 -36.778 1.00 24.86 266 ARG A CA 1
ATOM 2082 C C . ARG A 1 268 ? 27.895 3.868 -35.690 1.00 23.65 266 ARG A C 1
ATOM 2083 O O . ARG A 1 268 ? 27.478 2.747 -35.989 1.00 26.23 266 ARG A O 1
ATOM 2091 N N . ILE A 1 269 ? 28.050 4.266 -34.428 1.00 23.07 267 ILE A N 1
ATOM 2092 C CA . ILE A 1 269 ? 27.935 3.337 -33.309 1.00 25.16 267 ILE A CA 1
ATOM 2093 C C . ILE A 1 269 ? 26.615 3.587 -32.590 1.00 24.06 267 ILE A C 1
ATOM 2094 O O . ILE A 1 269 ? 26.335 4.716 -32.164 1.00 24.93 267 ILE A O 1
ATOM 2099 N N . PHE A 1 270 ? 25.812 2.526 -32.458 1.00 20.81 268 PHE A N 1
ATOM 2100 C CA . PHE A 1 270 ? 24.442 2.590 -31.939 1.00 22.14 268 PHE A CA 1
ATOM 2101 C C . PHE A 1 270 ? 24.292 1.649 -30.745 1.00 24.51 268 PHE A C 1
ATOM 2102 O O . PHE A 1 270 ? 24.014 0.450 -30.938 1.00 22.68 268 PHE A O 1
ATOM 2110 N N . PRO A 1 271 ? 24.430 2.119 -29.507 1.00 22.44 269 PRO A N 1
ATOM 2111 C CA . PRO A 1 271 ? 24.061 1.265 -28.370 1.00 20.73 269 PRO A CA 1
ATOM 2112 C C . PRO A 1 271 ? 22.556 1.043 -28.323 1.00 21.97 269 PRO A C 1
ATOM 2113 O O . PRO A 1 271 ? 21.766 1.880 -28.769 1.00 21.58 269 PRO A O 1
ATOM 2117 N N . GLY A 1 272 ? 22.164 -0.089 -27.743 1.00 20.38 270 GLY A N 1
ATOM 2118 C CA . GLY A 1 272 ? 20.760 -0.427 -27.596 1.00 22.44 270 GLY A CA 1
ATOM 2119 C C . GLY A 1 272 ? 20.224 0.002 -26.245 1.00 24.55 270 GLY A C 1
ATOM 2120 O O . GLY A 1 272 ? 20.838 -0.266 -25.206 1.00 23.65 270 GLY A O 1
ATOM 2121 N N . ILE A 1 273 ? 19.075 0.671 -26.259 1.00 20.29 271 ILE A N 1
ATOM 2122 C CA . ILE A 1 273 ? 18.398 1.065 -25.021 1.00 19.71 271 ILE A CA 1
ATOM 2123 C C . ILE A 1 273 ? 16.922 0.718 -25.148 1.00 23.42 271 ILE A C 1
ATOM 2124 O O . ILE A 1 273 ? 16.371 0.675 -26.253 1.00 23.02 271 ILE A O 1
ATOM 2129 N N . SER A 1 274 ? 16.270 0.495 -23.999 1.00 21.96 272 SER A N 1
ATOM 2130 C CA . SER A 1 274 ? 14.831 0.244 -23.943 1.00 23.36 272 SER A CA 1
ATOM 2131 C C . SER A 1 274 ? 14.229 1.237 -22.959 1.00 22.02 272 SER A C 1
ATOM 2132 O O . SER A 1 274 ? 13.988 0.905 -21.791 1.00 25.20 272 SER A O 1
ATOM 2135 N N . PRO A 1 275 ? 13.978 2.467 -23.399 1.00 21.56 273 PRO A N 1
ATOM 2136 C CA . PRO A 1 275 ? 13.533 3.514 -22.471 1.00 20.95 273 PRO A CA 1
ATOM 2137 C C . PRO A 1 275 ? 12.069 3.377 -22.085 1.00 30.36 273 PRO A C 1
ATOM 2138 O O . PRO A 1 275 ? 11.228 2.903 -22.855 1.00 27.55 273 PRO A O 1
ATOM 2142 N N . ILE A 1 276 ? 11.775 3.821 -20.867 1.00 24.61 274 ILE A N 1
ATOM 2143 C CA . ILE A 1 276 ? 10.429 3.806 -20.314 1.00 24.53 274 ILE A CA 1
ATOM 2144 C C . ILE A 1 276 ? 10.100 5.250 -19.956 1.00 24.85 274 ILE A C 1
ATOM 2145 O O . ILE A 1 276 ? 10.518 5.757 -18.907 1.00 25.97 274 ILE A O 1
ATOM 2150 N N . VAL A 1 277 ? 9.350 5.916 -20.832 1.00 26.43 275 VAL A N 1
ATOM 2151 C CA . VAL A 1 277 ? 9.059 7.344 -20.723 1.00 27.34 275 VAL A CA 1
ATOM 2152 C C . VAL A 1 277 ? 7.632 7.527 -20.231 1.00 32.48 275 VAL A C 1
ATOM 2153 O O . VAL A 1 277 ? 6.695 6.936 -20.783 1.00 31.71 275 VAL A O 1
ATOM 2157 N N . ALA A 1 278 ? 7.463 8.361 -19.210 1.00 29.55 276 ALA A N 1
ATOM 2158 C CA . ALA A 1 278 ? 6.151 8.726 -18.696 1.00 29.79 276 ALA A CA 1
ATOM 2159 C C . ALA A 1 278 ? 6.205 10.171 -18.226 1.00 32.37 276 ALA A C 1
ATOM 2160 O O . ALA A 1 278 ? 7.280 10.766 -18.101 1.00 34.80 276 ALA A O 1
ATOM 2162 N N . ASP A 1 279 ? 5.029 10.730 -17.927 1.00 35.54 277 ASP A N 1
ATOM 2163 C CA . ASP A 1 279 ? 4.958 12.144 -17.569 1.00 36.87 277 ASP A CA 1
ATOM 2164 C C . ASP A 1 279 ? 5.590 12.442 -16.212 1.00 38.26 277 ASP A C 1
ATOM 2165 O O . ASP A 1 279 ? 6.025 13.575 -15.977 1.00 41.16 277 ASP A O 1
ATOM 2170 N N . THR A 1 280 ? 5.636 11.469 -15.303 1.00 35.38 278 THR A N 1
ATOM 2171 C CA . THR A 1 280 ? 6.274 11.664 -14.009 1.00 33.39 278 THR A CA 1
ATOM 2172 C C . THR A 1 280 ? 7.220 10.507 -13.724 1.00 28.86 278 THR A C 1
ATOM 2173 O O . THR A 1 280 ? 7.095 9.418 -14.294 1.00 31.78 278 THR A O 1
ATOM 2177 N N . GLU A 1 281 ? 8.172 10.768 -12.823 1.00 32.31 279 GLU A N 1
ATOM 2178 C CA . GLU A 1 281 ? 9.064 9.708 -12.363 1.00 33.80 279 GLU A CA 1
ATOM 2179 C C . GLU A 1 281 ? 8.273 8.533 -11.799 1.00 32.55 279 GLU A C 1
ATOM 2180 O O . GLU A 1 281 ? 8.557 7.373 -12.118 1.00 33.56 279 GLU A O 1
ATOM 2186 N N . GLU A 1 282 ? 7.269 8.820 -10.961 1.00 36.73 280 GLU A N 1
ATOM 2187 C CA . GLU A 1 282 ? 6.497 7.757 -10.322 1.00 37.53 280 GLU A CA 1
ATOM 2188 C C . GLU A 1 282 ? 5.722 6.937 -11.347 1.00 32.37 280 GLU A C 1
ATOM 2189 O O . GLU A 1 282 ? 5.642 5.706 -11.239 1.00 36.36 280 GLU A O 1
ATOM 2195 N N . GLU A 1 283 ? 5.142 7.601 -12.350 1.00 33.66 281 GLU A N 1
ATOM 2196 C CA . GLU A 1 283 ? 4.391 6.899 -13.386 1.00 34.71 281 GLU A CA 1
ATOM 2197 C C . GLU A 1 283 ? 5.291 5.953 -14.175 1.00 32.63 281 GLU A C 1
ATOM 2198 O O . GLU A 1 283 ? 4.892 4.830 -14.511 1.00 31.61 281 GLU A O 1
ATOM 2204 N N . ALA A 1 284 ? 6.509 6.394 -14.491 1.00 32.70 282 ALA A N 1
ATOM 2205 C CA . ALA A 1 284 ? 7.421 5.530 -15.233 1.00 31.09 282 ALA A CA 1
ATOM 2206 C C . ALA A 1 284 ? 7.842 4.338 -14.390 1.00 29.83 282 ALA A C 1
ATOM 2207 O O . ALA A 1 284 ? 7.925 3.210 -14.891 1.00 30.18 282 ALA A O 1
ATOM 2209 N N . GLU A 1 285 ? 8.113 4.573 -13.108 1.00 31.37 283 GLU A N 1
ATOM 2210 C CA . GLU A 1 285 ? 8.466 3.483 -12.207 1.00 31.76 283 GLU A CA 1
ATOM 2211 C C . GLU A 1 285 ? 7.309 2.502 -12.056 1.00 36.73 283 GLU A C 1
ATOM 2212 O O . GLU A 1 285 ? 7.521 1.285 -12.007 1.00 30.48 283 GLU A O 1
ATOM 2218 N N . LYS A 1 286 ? 6.076 3.013 -11.988 1.00 32.97 284 LYS A N 1
ATOM 2219 C CA . LYS A 1 286 ? 4.911 2.135 -11.915 1.00 36.26 284 LYS A CA 1
ATOM 2220 C C . LYS A 1 286 ? 4.834 1.209 -13.126 1.00 35.64 284 LYS A C 1
ATOM 2221 O O . LYS A 1 286 ? 4.546 0.013 -12.987 1.00 33.61 284 LYS A O 1
ATOM 2227 N N . LYS A 1 287 ? 5.102 1.741 -14.324 1.00 30.21 285 LYS A N 1
ATOM 2228 C CA . LYS A 1 287 ? 5.087 0.911 -15.522 1.00 30.11 285 LYS A CA 1
ATOM 2229 C C . LYS A 1 287 ? 6.190 -0.145 -15.479 1.00 29.50 285 LYS A C 1
ATOM 2230 O O . LYS A 1 287 ? 5.954 -1.309 -15.823 1.00 29.54 285 LYS A O 1
ATOM 2236 N N . TYR A 1 288 ? 7.396 0.236 -15.046 1.00 29.57 286 TYR A N 1
ATOM 2237 C CA . TYR A 1 288 ? 8.462 -0.747 -14.879 1.00 24.88 286 TYR A CA 1
ATOM 2238 C C . TYR A 1 288 ? 8.033 -1.858 -13.921 1.00 28.61 286 TYR A C 1
ATOM 2239 O O . TYR A 1 288 ? 8.231 -3.047 -14.196 1.00 30.67 286 TYR A O 1
ATOM 2248 N N . ARG A 1 289 ? 7.443 -1.479 -12.786 1.00 28.90 287 ARG A N 1
ATOM 2249 C CA . ARG A 1 289 ? 7.082 -2.461 -11.765 1.00 32.51 287 ARG A CA 1
ATOM 2250 C C . ARG A 1 289 ? 5.988 -3.402 -12.259 1.00 34.56 287 ARG A C 1
ATOM 2251 O O . ARG A 1 289 ? 6.004 -4.597 -11.937 1.00 32.34 287 ARG A O 1
ATOM 2259 N N . GLU A 1 290 ? 5.042 -2.888 -13.054 1.00 32.78 288 GLU A N 1
ATOM 2260 C CA . GLU A 1 290 ? 4.007 -3.740 -13.631 1.00 37.76 288 GLU A CA 1
ATOM 2261 C C . GLU A 1 290 ? 4.614 -4.866 -14.454 1.00 39.81 288 GLU A C 1
ATOM 2262 O O . GLU A 1 290 ? 4.100 -5.989 -14.457 1.00 41.04 288 GLU A O 1
ATOM 2268 N N . PHE A 1 291 ? 5.702 -4.581 -15.169 1.00 30.21 289 PHE A N 1
ATOM 2269 C CA . PHE A 1 291 ? 6.318 -5.618 -15.987 1.00 29.29 289 PHE A CA 1
ATOM 2270 C C . PHE A 1 291 ? 7.255 -6.496 -15.172 1.00 27.49 289 PHE A C 1
ATOM 2271 O O . PHE A 1 291 ? 7.323 -7.709 -15.400 1.00 31.56 289 PHE A O 1
ATOM 2279 N N . ALA A 1 292 ? 7.971 -5.913 -14.210 1.00 27.41 290 ALA A N 1
ATOM 2280 C CA . ALA A 1 292 ? 8.862 -6.716 -13.382 1.00 29.52 290 ALA A CA 1
ATOM 2281 C C . ALA A 1 292 ? 8.085 -7.725 -12.544 1.00 32.40 290 ALA A C 1
ATOM 2282 O O . ALA A 1 292 ? 8.600 -8.807 -12.244 1.00 36.62 290 ALA A O 1
ATOM 2284 N N . GLU A 1 293 ? 6.843 -7.401 -12.182 1.00 31.91 291 GLU A N 1
ATOM 2285 C CA . GLU A 1 293 ? 6.020 -8.275 -11.354 1.00 33.46 291 GLU A CA 1
ATOM 2286 C C . GLU A 1 293 ? 5.407 -9.438 -12.123 1.00 34.22 291 GLU A C 1
ATOM 2287 O O . GLU A 1 293 ? 4.805 -10.320 -11.504 1.00 37.58 291 GLU A O 1
ATOM 2293 N N . LEU A 1 294 ? 5.549 -9.472 -13.448 1.00 33.38 292 LEU A N 1
ATOM 2294 C CA . LEU A 1 294 ? 4.952 -10.551 -14.227 1.00 37.77 292 LEU A CA 1
ATOM 2295 C C . LEU A 1 294 ? 5.688 -11.876 -14.069 1.00 38.59 292 LEU A C 1
ATOM 2296 O O . LEU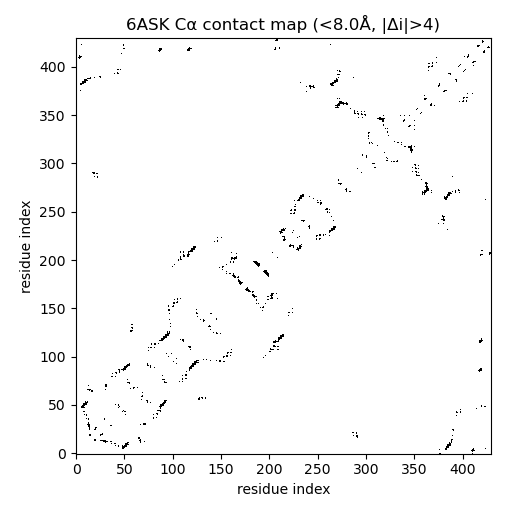 A 1 294 ? 5.096 -12.932 -14.317 1.00 48.79 292 LEU A O 1
ATOM 2301 N N . ILE A 1 295 ? 6.957 -11.847 -13.690 1.00 40.57 293 ILE A N 1
ATOM 2302 C CA . ILE A 1 295 ? 7.736 -13.087 -13.601 1.00 41.79 293 ILE A CA 1
ATOM 2303 C C . ILE A 1 295 ? 7.164 -13.959 -12.485 1.00 48.92 293 ILE A C 1
ATOM 2304 O O . ILE A 1 295 ? 6.822 -13.437 -11.409 1.00 44.29 293 ILE A O 1
ATOM 2309 N N . PRO A 1 296 ? 6.970 -15.259 -12.703 1.00 49.06 294 PRO A N 1
ATOM 2310 C CA . PRO A 1 296 ? 6.630 -16.146 -11.577 1.00 54.95 294 PRO A CA 1
ATOM 2311 C C . PRO A 1 296 ? 7.742 -16.112 -10.542 1.00 56.78 294 PRO A C 1
ATOM 2312 O O . PRO A 1 296 ? 8.903 -16.402 -10.845 1.00 54.52 294 PRO A O 1
ATOM 2316 N N . ILE A 1 297 ? 7.380 -15.747 -9.308 1.00 58.94 295 ILE A N 1
ATOM 2317 C CA . ILE A 1 297 ? 8.393 -15.365 -8.328 1.00 52.11 295 ILE A CA 1
ATOM 2318 C C . ILE A 1 297 ? 9.316 -16.531 -7.995 1.00 51.76 295 ILE A C 1
ATOM 2319 O O . ILE A 1 297 ? 10.509 -16.330 -7.735 1.00 52.68 295 ILE A O 1
ATOM 2324 N N . GLU A 1 298 ? 8.798 -17.762 -8.019 1.00 52.71 296 GLU A N 1
ATOM 2325 C CA . GLU A 1 298 ? 9.646 -18.927 -7.779 1.00 64.31 296 GLU A CA 1
ATOM 2326 C C . GLU A 1 298 ? 10.741 -19.037 -8.834 1.00 62.88 296 GLU A C 1
ATOM 2327 O O . GLU A 1 298 ? 11.876 -19.417 -8.525 1.00 60.36 296 GLU A O 1
ATOM 2333 N N . ASN A 1 299 ? 10.419 -18.704 -10.087 1.00 63.71 297 ASN A N 1
ATOM 2334 C CA . ASN A 1 299 ? 11.428 -18.726 -11.142 1.00 66.10 297 ASN A CA 1
ATOM 2335 C C . ASN A 1 299 ? 12.493 -17.661 -10.913 1.00 52.64 297 ASN A C 1
ATOM 2336 O O . ASN A 1 299 ? 13.684 -17.907 -11.138 1.00 55.87 297 ASN A O 1
ATOM 2341 N N . ALA A 1 300 ? 12.085 -16.470 -10.475 1.00 48.93 298 ALA A N 1
ATOM 2342 C CA . ALA A 1 300 ? 13.051 -15.397 -10.264 1.00 46.63 298 ALA A CA 1
ATOM 2343 C C . ALA A 1 300 ? 13.938 -15.682 -9.056 1.00 48.16 298 ALA A C 1
ATOM 2344 O O . ALA A 1 300 ? 15.144 -15.410 -9.087 1.00 48.40 298 ALA A O 1
ATOM 2346 N N . VAL A 1 301 ? 13.364 -16.236 -7.986 1.00 52.21 299 VAL A N 1
ATOM 2347 C CA . VAL A 1 301 ? 14.168 -16.547 -6.806 1.00 51.41 299 VAL A CA 1
ATOM 2348 C C . VAL A 1 301 ? 15.146 -17.672 -7.114 1.00 53.74 299 VAL A C 1
ATOM 2349 O O . VAL A 1 301 ? 16.290 -17.664 -6.644 1.00 55.59 299 VAL A O 1
ATOM 2353 N N . THR A 1 302 ? 14.722 -18.644 -7.931 1.00 60.57 300 THR A N 1
ATOM 2354 C CA . THR A 1 302 ? 15.626 -19.710 -8.356 1.00 66.71 300 THR A CA 1
ATOM 2355 C C . THR A 1 302 ? 16.811 -19.156 -9.137 1.00 56.28 300 THR A C 1
ATOM 2356 O O . THR A 1 302 ? 17.955 -19.573 -8.923 1.00 59.44 300 THR A O 1
ATOM 2360 N N . TYR A 1 303 ? 16.555 -18.222 -10.055 1.00 53.70 301 TYR A N 1
ATOM 2361 C CA . TYR A 1 303 ? 17.639 -17.585 -10.798 1.00 60.31 301 TYR A CA 1
ATOM 2362 C C . TYR A 1 303 ? 18.468 -16.684 -9.893 1.00 62.66 301 TYR A C 1
ATOM 2363 O O . TYR A 1 303 ? 19.688 -16.565 -10.068 1.00 58.89 301 TYR A O 1
ATOM 2372 N N . LEU A 1 304 ? 17.818 -16.026 -8.936 1.00 58.62 302 LEU A N 1
ATOM 2373 C CA . LEU A 1 304 ? 18.555 -15.277 -7.927 1.00 56.96 302 LEU A CA 1
ATOM 2374 C C . LEU A 1 304 ? 19.420 -16.212 -7.091 1.00 54.90 302 LEU A C 1
ATOM 2375 O O . LEU A 1 304 ? 20.535 -15.853 -6.697 1.00 60.03 302 LEU A O 1
ATOM 2380 N N . ALA A 1 305 ? 18.926 -17.424 -6.825 1.00 57.53 303 ALA A N 1
ATOM 2381 C CA . ALA A 1 305 ? 19.653 -18.367 -5.980 1.00 65.93 303 ALA A CA 1
ATOM 2382 C C . ALA A 1 305 ? 21.019 -18.727 -6.548 1.00 70.33 303 ALA A C 1
ATOM 2383 O O . ALA A 1 305 ? 21.887 -19.186 -5.797 1.00 78.76 303 ALA A O 1
ATOM 2385 N N . ARG A 1 306 ? 21.232 -18.521 -7.848 1.00 67.74 304 ARG A N 1
ATOM 2386 C CA . ARG A 1 306 ? 22.504 -18.842 -8.480 1.00 73.15 304 ARG A CA 1
ATOM 2387 C C . ARG A 1 306 ? 23.637 -17.944 -8.012 1.00 68.37 304 ARG A C 1
ATOM 2388 O O . ARG A 1 306 ? 24.804 -18.267 -8.256 1.00 70.26 304 ARG A O 1
ATOM 2396 N N . PHE A 1 307 ? 23.326 -16.838 -7.343 1.00 68.76 305 PHE A N 1
ATOM 2397 C CA . PHE A 1 307 ? 24.330 -15.917 -6.838 1.00 72.30 305 PHE A CA 1
ATOM 2398 C C . PHE A 1 307 ? 24.504 -16.004 -5.331 1.00 72.96 305 PHE A C 1
ATOM 2399 O O . PHE A 1 307 ? 25.390 -15.338 -4.787 1.00 71.27 305 PHE A O 1
ATOM 2407 N N . PHE A 1 308 ? 23.679 -16.794 -4.652 1.00 77.93 306 PHE A N 1
ATOM 2408 C CA . PHE A 1 308 ? 23.728 -17.024 -3.212 1.00 84.26 306 PHE A CA 1
ATOM 2409 C C . PHE A 1 308 ? 23.610 -18.517 -2.932 1.00 89.30 306 PHE A C 1
ATOM 2410 O O . PHE A 1 308 ? 22.798 -18.970 -2.121 1.00 89.70 306 PHE A O 1
ATOM 2418 N N . ASP A 1 309 ? 24.447 -19.301 -3.618 1.00 90.15 307 ASP A N 1
ATOM 2419 C CA . ASP A 1 309 ? 24.253 -20.746 -3.679 1.00 92.31 307 ASP A CA 1
ATOM 2420 C C . ASP A 1 309 ? 24.341 -21.404 -2.308 1.00 102.14 307 ASP A C 1
ATOM 2421 O O . ASP A 1 309 ? 23.753 -22.470 -2.096 1.00 104.77 307 ASP A O 1
ATOM 2426 N N . ASP A 1 310 ? 25.061 -20.793 -1.368 1.00 108.60 308 ASP A N 1
ATOM 2427 C CA . ASP A 1 310 ? 25.222 -21.358 -0.035 1.00 117.23 308 ASP A CA 1
ATOM 2428 C C . ASP A 1 310 ? 24.034 -21.078 0.884 1.00 118.88 308 ASP A C 1
ATOM 2429 O O . ASP A 1 310 ? 24.170 -21.207 2.107 1.00 123.76 308 ASP A O 1
ATOM 2434 N N . TYR A 1 311 ? 22.881 -20.704 0.332 1.00 114.42 309 TYR A N 1
ATOM 2435 C CA . TYR A 1 311 ? 21.676 -20.479 1.115 1.00 113.09 309 TYR A CA 1
ATOM 2436 C C . TYR A 1 311 ? 20.469 -20.992 0.349 1.00 115.92 309 TYR A C 1
ATOM 2437 O O . TYR A 1 311 ? 20.447 -20.991 -0.886 1.00 114.29 309 TYR A O 1
ATOM 2446 N N . ASP A 1 312 ? 19.461 -21.431 1.097 1.00 118.95 310 ASP A N 1
ATOM 2447 C CA . ASP A 1 312 ? 18.139 -21.692 0.544 1.00 118.21 310 ASP A CA 1
ATOM 2448 C C . ASP A 1 312 ? 17.328 -20.413 0.689 1.00 113.53 310 ASP A C 1
ATOM 2449 O O . ASP A 1 312 ? 17.037 -19.983 1.809 1.00 113.16 310 ASP A O 1
ATOM 2454 N N . LEU A 1 313 ? 16.980 -19.788 -0.436 1.00 106.78 311 LEU A N 1
ATOM 2455 C CA . LEU A 1 313 ? 16.237 -18.537 -0.361 1.00 100.81 311 LEU A CA 1
ATOM 2456 C C . LEU A 1 313 ? 14.770 -18.748 -0.014 1.00 103.07 311 LEU A C 1
ATOM 2457 O O . LEU A 1 313 ? 14.093 -17.786 0.369 1.00 99.43 311 LEU A O 1
ATOM 2462 N N . SER A 1 314 ? 14.280 -19.986 -0.108 1.00 108.49 312 SER A N 1
ATOM 2463 C CA . SER A 1 314 ? 12.876 -20.268 0.156 1.00 108.87 312 SER A CA 1
ATOM 2464 C C . SER A 1 314 ? 12.498 -20.083 1.623 1.00 108.01 312 SER A C 1
ATOM 2465 O O . SER A 1 314 ? 11.323 -19.849 1.917 1.00 109.67 312 SER A O 1
ATOM 2468 N N . VAL A 1 315 ? 13.455 -20.178 2.551 1.00 105.20 313 VAL A N 1
ATOM 2469 C CA . VAL A 1 315 ? 13.120 -19.943 3.950 1.00 109.79 313 VAL A CA 1
ATOM 2470 C C . VAL A 1 315 ? 12.963 -18.460 4.246 1.00 110.22 313 VAL A C 1
ATOM 2471 O O . VAL A 1 315 ? 12.408 -18.100 5.289 1.00 116.79 313 VAL A O 1
ATOM 2475 N N . TYR A 1 316 ? 13.435 -17.580 3.363 1.00 101.16 314 TYR A N 1
ATOM 2476 C CA . TYR A 1 316 ? 13.324 -16.167 3.708 1.00 90.57 314 TYR A CA 1
ATOM 2477 C C . TYR A 1 316 ? 11.971 -15.623 3.276 1.00 83.35 314 TYR A C 1
ATOM 2478 O O . TYR A 1 316 ? 11.576 -15.808 2.118 1.00 85.13 314 TYR A O 1
ATOM 2487 N N . PRO A 1 317 ? 11.238 -14.975 4.178 1.00 76.81 315 PRO A N 1
ATOM 2488 C CA . PRO A 1 317 ? 9.944 -14.392 3.799 1.00 77.13 315 PRO A CA 1
ATOM 2489 C C . PRO A 1 317 ? 10.105 -13.371 2.679 1.00 75.64 315 PRO A C 1
ATOM 2490 O O . PRO A 1 317 ? 10.969 -12.491 2.732 1.00 75.05 315 PRO A O 1
ATOM 2494 N N . LEU A 1 318 ? 9.259 -13.511 1.653 1.00 72.30 316 LEU A N 1
ATOM 2495 C CA . LEU A 1 318 ? 9.411 -12.735 0.425 1.00 64.17 316 LEU A CA 1
ATOM 2496 C C . LEU A 1 318 ? 9.392 -11.240 0.694 1.00 66.38 316 LEU A C 1
ATOM 2497 O O . LEU A 1 318 ? 10.192 -10.488 0.125 1.00 60.78 316 LEU A O 1
ATOM 2502 N N . ASP A 1 319 ? 8.462 -10.786 1.533 1.00 63.85 317 ASP A N 1
ATOM 2503 C CA . ASP A 1 319 ? 8.163 -9.368 1.666 1.00 68.14 317 ASP A CA 1
ATOM 2504 C C . ASP A 1 319 ? 8.883 -8.723 2.846 1.00 70.71 317 ASP A C 1
ATOM 2505 O O . ASP A 1 319 ? 8.435 -7.689 3.352 1.00 72.09 317 ASP A O 1
ATOM 2510 N N . GLU A 1 320 ? 9.995 -9.304 3.276 1.00 70.76 318 GLU A N 1
ATOM 2511 C CA . GLU A 1 320 ? 10.898 -8.724 4.254 1.00 77.33 318 GLU A CA 1
ATOM 2512 C C . GLU A 1 320 ? 12.180 -8.282 3.566 1.00 76.13 318 GLU A C 1
ATOM 2513 O O . GLU A 1 320 ? 12.460 -8.706 2.439 1.00 72.99 318 GLU A O 1
ATOM 2519 N N . PRO A 1 321 ? 12.985 -7.432 4.210 1.00 75.89 319 PRO A N 1
ATOM 2520 C CA . PRO A 1 321 ? 14.255 -7.014 3.601 1.00 72.73 319 PRO A CA 1
ATOM 2521 C C . PRO A 1 321 ? 15.089 -8.197 3.124 1.00 69.13 319 PRO A C 1
ATOM 2522 O O . PRO A 1 321 ? 15.026 -9.296 3.681 1.00 60.45 319 PRO A O 1
ATOM 2526 N N . PHE A 1 322 ? 15.848 -7.962 2.057 1.00 67.73 320 PHE A N 1
ATOM 2527 C CA . PHE A 1 322 ? 16.748 -8.980 1.540 1.00 61.48 320 PHE A CA 1
ATOM 2528 C C . PHE A 1 322 ? 17.746 -9.370 2.627 1.00 62.07 320 PHE A C 1
ATOM 2529 O O . PHE A 1 322 ? 18.315 -8.486 3.281 1.00 58.64 320 PHE A O 1
ATOM 2537 N N . PRO A 1 323 ? 17.968 -10.663 2.863 1.00 64.96 321 PRO A N 1
ATOM 2538 C CA . PRO A 1 323 ? 18.827 -11.071 3.981 1.00 74.00 321 PRO A CA 1
ATOM 2539 C C . PRO A 1 323 ? 20.266 -10.610 3.805 1.00 78.40 321 PRO A C 1
ATOM 2540 O O . PRO A 1 323 ? 20.753 -10.428 2.688 1.00 73.54 321 PRO A O 1
ATOM 2544 N N . ASP A 1 324 ? 20.952 -10.436 4.939 1.00 87.10 322 ASP A N 1
ATOM 2545 C CA . ASP A 1 324 ? 22.360 -10.051 4.946 1.00 96.12 322 ASP A CA 1
ATOM 2546 C C . ASP A 1 324 ? 23.230 -11.276 4.690 1.00 103.70 322 ASP A C 1
ATOM 2547 O O . ASP A 1 324 ? 24.311 -11.426 5.271 1.00 107.76 322 ASP A O 1
ATOM 2552 N N . ILE A 1 325 ? 22.761 -12.154 3.808 1.00 105.89 323 ILE A N 1
ATOM 2553 C CA . ILE A 1 325 ? 23.513 -13.324 3.386 1.00 108.24 323 ILE A CA 1
ATOM 2554 C C . ILE A 1 325 ? 24.538 -12.884 2.354 1.00 110.28 323 ILE A C 1
ATOM 2555 O O . ILE A 1 325 ? 24.628 -11.698 2.018 1.00 107.87 323 ILE A O 1
ATOM 2560 N N . GLY A 1 326 ? 25.307 -13.835 1.834 1.00 114.59 324 GLY A N 1
ATOM 2561 C CA . GLY A 1 326 ? 26.263 -13.525 0.791 1.00 115.65 324 GLY A CA 1
ATOM 2562 C C . GLY A 1 326 ? 27.700 -13.790 1.181 1.00 120.39 324 GLY A C 1
ATOM 2563 O O . GLY A 1 326 ? 28.476 -14.300 0.367 1.00 121.87 324 GLY A O 1
ATOM 2564 N N . ASP A 1 327 ? 28.048 -13.454 2.423 1.00 122.86 325 ASP A N 1
ATOM 2565 C CA . ASP A 1 327 ? 29.403 -13.635 2.919 1.00 129.36 325 ASP A CA 1
ATOM 2566 C C . ASP A 1 327 ? 30.373 -13.249 1.828 1.00 132.00 325 ASP A C 1
ATOM 2567 O O . ASP A 1 327 ? 30.255 -12.184 1.226 1.00 128.53 325 ASP A O 1
ATOM 2572 N N . VAL A 1 328 ? 31.353 -14.115 1.598 1.00 138.03 326 VAL A N 1
ATOM 2573 C CA . VAL A 1 328 ? 32.317 -13.905 0.524 1.00 138.32 326 VAL A CA 1
ATOM 2574 C C . VAL A 1 328 ? 32.399 -15.163 -0.330 1.00 140.44 326 VAL A C 1
ATOM 2575 O O . VAL A 1 328 ? 31.907 -15.186 -1.465 1.00 139.79 326 VAL A O 1
ATOM 2579 N N . GLY A 1 329 ? 33.006 -16.218 0.213 1.00 141.74 327 GLY A N 1
ATOM 2580 C CA . GLY A 1 329 ? 33.253 -17.412 -0.578 1.00 140.63 327 GLY A CA 1
ATOM 2581 C C . GLY A 1 329 ? 34.049 -17.065 -1.816 1.00 139.89 327 GLY A C 1
ATOM 2582 O O . GLY A 1 329 ? 34.992 -16.268 -1.769 1.00 141.56 327 GLY A O 1
ATOM 2583 N N . LYS A 1 330 ? 33.659 -17.660 -2.945 1.00 138.27 328 LYS A N 1
ATOM 2584 C CA . LYS A 1 330 ? 34.158 -17.239 -4.250 1.00 137.14 328 LYS A CA 1
ATOM 2585 C C . LYS A 1 330 ? 33.398 -17.924 -5.376 1.00 137.15 328 LYS A C 1
ATOM 2586 O O . LYS A 1 330 ? 33.491 -19.144 -5.549 1.00 139.28 328 LYS A O 1
ATOM 2592 N N . ASN A 1 331 ? 32.653 -17.143 -6.153 1.00 132.70 329 ASN A N 1
ATOM 2593 C CA . ASN A 1 331 ? 31.912 -17.654 -7.295 1.00 129.65 329 ASN A CA 1
ATOM 2594 C C . ASN A 1 331 ? 32.299 -16.869 -8.540 1.00 128.64 329 ASN A C 1
ATOM 2595 O O . ASN A 1 331 ? 32.674 -15.695 -8.459 1.00 126.58 329 ASN A O 1
ATOM 2600 N N . ALA A 1 332 ? 32.210 -17.540 -9.696 1.00 129.90 330 ALA A N 1
ATOM 2601 C CA . ALA A 1 332 ? 32.597 -16.927 -10.965 1.00 130.03 330 ALA A CA 1
ATOM 2602 C C . ALA A 1 332 ? 31.891 -15.597 -11.187 1.00 130.85 330 ALA A C 1
ATOM 2603 O O . ALA A 1 332 ? 32.444 -14.697 -11.832 1.00 130.63 330 ALA A O 1
ATOM 2605 N N . PHE A 1 333 ? 30.676 -15.455 -10.664 1.00 131.73 331 PHE A N 1
ATOM 2606 C CA . PHE A 1 333 ? 29.979 -14.172 -10.589 1.00 129.97 331 PHE A CA 1
ATOM 2607 C C . PHE A 1 333 ? 29.762 -13.864 -9.107 1.00 128.97 331 PHE A C 1
ATOM 2608 O O . PHE A 1 333 ? 28.689 -14.115 -8.551 1.00 127.44 331 PHE A O 1
ATOM 2616 N N . GLN A 1 334 ? 30.811 -13.344 -8.468 1.00 128.59 332 GLN A N 1
ATOM 2617 C CA . GLN A 1 334 ? 30.787 -12.862 -7.092 1.00 124.56 332 GLN A CA 1
ATOM 2618 C C . GLN A 1 334 ? 30.737 -11.346 -6.999 1.00 120.34 332 GLN A C 1
ATOM 2619 O O . GLN A 1 334 ? 30.018 -10.810 -6.155 1.00 119.10 332 GLN A O 1
ATOM 2625 N N . SER A 1 335 ? 31.485 -10.639 -7.851 1.00 117.23 333 SER A N 1
ATOM 2626 C CA . SER A 1 335 ? 31.332 -9.190 -7.933 1.00 111.22 333 SER A CA 1
ATOM 2627 C C . SER A 1 335 ? 29.896 -8.814 -8.267 1.00 105.59 333 SER A C 1
ATOM 2628 O O . SER A 1 335 ? 29.410 -7.761 -7.836 1.00 102.48 333 SER A O 1
ATOM 2631 N N . THR A 1 336 ? 29.207 -9.662 -9.034 1.00 101.30 334 THR A N 1
ATOM 2632 C CA . THR A 1 336 ? 27.767 -9.509 -9.197 1.00 96.48 334 THR A CA 1
ATOM 2633 C C . THR A 1 336 ? 27.068 -9.562 -7.846 1.00 93.86 334 THR A C 1
ATOM 2634 O O . THR A 1 336 ? 26.223 -8.714 -7.534 1.00 91.08 334 THR A O 1
ATOM 2638 N N . THR A 1 337 ? 27.430 -10.547 -7.017 1.00 94.49 335 THR A N 1
ATOM 2639 C CA . THR A 1 337 ? 26.742 -10.724 -5.743 1.00 96.19 335 THR A CA 1
ATOM 2640 C C . THR A 1 337 ? 26.976 -9.545 -4.805 1.00 96.44 335 THR A C 1
ATOM 2641 O O . THR A 1 337 ? 26.123 -9.258 -3.958 1.00 94.33 335 THR A O 1
ATOM 2645 N N . ASP A 1 338 ? 28.098 -8.829 -4.947 1.00 99.32 336 ASP A N 1
ATOM 2646 C CA . ASP A 1 338 ? 28.290 -7.668 -4.082 1.00 102.31 336 ASP A CA 1
ATOM 2647 C C . ASP A 1 338 ? 27.534 -6.451 -4.603 1.00 89.73 336 ASP A C 1
ATOM 2648 O O . ASP A 1 338 ? 27.077 -5.625 -3.805 1.00 85.28 336 ASP A O 1
ATOM 2653 N N . ARG A 1 339 ? 27.382 -6.327 -5.925 1.00 82.45 337 ARG A N 1
ATOM 2654 C CA . ARG A 1 339 ? 26.501 -5.296 -6.463 1.00 76.83 337 ARG A CA 1
ATOM 2655 C C . ARG A 1 339 ? 25.062 -5.537 -6.032 1.00 66.91 337 ARG A C 1
ATOM 2656 O O . ARG A 1 339 ? 24.354 -4.599 -5.646 1.00 63.22 337 ARG A O 1
ATOM 2664 N N . ILE A 1 340 ? 24.614 -6.794 -6.094 1.00 60.17 338 ILE A N 1
ATOM 2665 C CA . ILE A 1 340 ? 23.274 -7.140 -5.628 1.00 53.82 338 ILE A CA 1
ATOM 2666 C C . ILE A 1 340 ? 23.122 -6.792 -4.153 1.00 55.20 338 ILE A C 1
ATOM 2667 O O . ILE A 1 340 ? 22.145 -6.151 -3.747 1.00 48.91 338 ILE A O 1
ATOM 2672 N N . LYS A 1 341 ? 24.086 -7.215 -3.329 1.00 53.04 339 LYS A N 1
ATOM 2673 C CA . LYS A 1 341 ? 24.026 -6.914 -1.902 1.00 54.82 339 LYS A CA 1
ATOM 2674 C C . LYS A 1 341 ? 24.003 -5.411 -1.660 1.00 56.62 339 LYS A C 1
ATOM 2675 O O . LYS A 1 341 ? 23.265 -4.922 -0.797 1.00 55.36 339 LYS A O 1
ATOM 2681 N N . ARG A 1 342 ? 24.789 -4.659 -2.435 1.00 65.92 340 ARG A N 1
ATOM 2682 C CA . ARG A 1 342 ? 24.894 -3.220 -2.216 1.00 68.94 340 ARG A CA 1
ATOM 2683 C C . ARG A 1 342 ? 23.629 -2.490 -2.663 1.00 59.36 340 ARG A C 1
ATOM 2684 O O . ARG A 1 342 ? 23.164 -1.573 -1.978 1.00 59.86 340 ARG A O 1
ATOM 2692 N N . GLU A 1 343 ? 23.051 -2.887 -3.801 1.00 53.81 341 GLU A N 1
ATOM 2693 C CA . GLU A 1 343 ? 21.799 -2.280 -4.247 1.00 51.69 341 GLU A CA 1
ATOM 2694 C C . GLU A 1 343 ? 20.662 -2.581 -3.279 1.00 51.99 341 GLU A C 1
ATOM 2695 O O . GLU A 1 343 ? 19.864 -1.693 -2.955 1.00 48.55 341 GLU A O 1
ATOM 2701 N N . ALA A 1 344 ? 20.566 -3.832 -2.816 1.00 49.51 342 ALA A N 1
ATOM 2702 C CA . ALA A 1 344 ? 19.485 -4.205 -1.909 1.00 46.39 342 ALA A CA 1
ATOM 2703 C C . ALA A 1 344 ? 19.537 -3.387 -0.625 1.00 49.72 342 ALA A C 1
ATOM 2704 O O . ALA A 1 344 ? 18.494 -3.045 -0.057 1.00 53.39 342 ALA A O 1
ATOM 2706 N N . LYS A 1 345 ? 20.741 -3.066 -0.151 1.00 53.13 343 LYS A N 1
ATOM 2707 C CA . LYS A 1 345 ? 20.871 -2.219 1.029 1.00 55.55 343 LYS A CA 1
ATOM 2708 C C . LYS A 1 345 ? 20.612 -0.754 0.692 1.00 57.86 343 LYS A C 1
ATOM 2709 O O . LYS A 1 345 ? 19.997 -0.030 1.482 1.00 61.76 343 LYS A O 1
ATOM 2715 N N . ALA A 1 346 ? 21.070 -0.304 -0.480 1.00 48.19 344 ALA A N 1
ATOM 2716 C CA . ALA A 1 346 ? 20.919 1.099 -0.854 1.00 53.45 344 ALA A CA 1
ATOM 2717 C C . ALA A 1 346 ? 19.458 1.502 -1.006 1.00 54.53 344 ALA A C 1
ATOM 2718 O O . ALA A 1 346 ? 19.089 2.633 -0.672 1.00 52.27 344 ALA A O 1
ATOM 2720 N N . ARG A 1 347 ? 18.610 0.604 -1.501 1.00 48.78 345 ARG A N 1
ATOM 2721 C CA . ARG A 1 347 ? 17.203 0.922 -1.707 1.00 45.07 345 ARG A CA 1
ATOM 2722 C C . ARG A 1 347 ? 16.275 0.095 -0.827 1.00 43.29 345 ARG A C 1
ATOM 2723 O O . ARG A 1 347 ? 15.064 0.086 -1.069 1.00 47.15 345 ARG A O 1
ATOM 2731 N N . ASN A 1 348 ? 16.811 -0.578 0.190 1.00 48.90 346 ASN A N 1
ATOM 2732 C CA . ASN A 1 348 ? 16.032 -1.360 1.151 1.00 58.88 346 ASN A CA 1
ATOM 2733 C C . ASN A 1 348 ? 15.031 -2.277 0.444 1.00 56.97 346 ASN A C 1
ATOM 2734 O O . ASN A 1 348 ? 13.824 -2.235 0.678 1.00 57.09 346 ASN A O 1
ATOM 2739 N N . LEU A 1 349 ? 15.565 -3.115 -0.441 1.00 50.61 3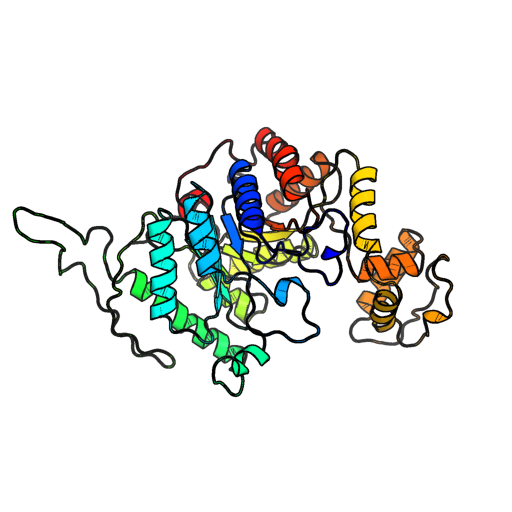47 LEU A N 1
ATOM 2740 C CA . LEU A 1 349 ? 14.739 -4.001 -1.249 1.00 43.08 347 LEU A CA 1
ATOM 2741 C C . LEU A 1 349 ? 14.415 -5.288 -0.498 1.00 46.80 347 LEU A C 1
ATOM 2742 O O . LEU A 1 349 ? 15.246 -5.817 0.249 1.00 53.05 347 LEU A O 1
ATOM 2747 N N . THR A 1 350 ? 13.194 -5.782 -0.697 1.00 46.94 348 THR A N 1
ATOM 2748 C CA . THR A 1 350 ? 12.812 -7.093 -0.200 1.00 48.13 348 THR A CA 1
ATOM 2749 C C . THR A 1 350 ? 13.439 -8.187 -1.064 1.00 53.87 348 THR A C 1
ATOM 2750 O O . THR A 1 350 ? 13.936 -7.939 -2.166 1.00 48.56 348 THR A O 1
ATOM 2754 N N . LEU A 1 351 ? 13.400 -9.422 -0.553 1.00 47.78 349 LEU A N 1
ATOM 2755 C CA . LEU A 1 351 ? 13.848 -10.556 -1.358 1.00 48.23 349 LEU A CA 1
ATOM 2756 C C . LEU A 1 351 ? 13.075 -10.638 -2.668 1.00 46.44 349 LEU A C 1
ATOM 2757 O O . LEU A 1 351 ? 13.662 -10.870 -3.731 1.00 45.76 349 LEU A O 1
ATOM 2762 N N . ARG A 1 352 ? 11.756 -10.440 -2.609 1.00 46.06 350 ARG A N 1
ATOM 2763 C CA . ARG A 1 352 ? 10.945 -10.492 -3.819 1.00 49.86 350 ARG A CA 1
ATOM 2764 C C . ARG A 1 352 ? 11.395 -9.441 -4.823 1.00 42.46 350 ARG A C 1
ATOM 2765 O O . ARG A 1 352 ? 11.524 -9.729 -6.018 1.00 41.73 350 ARG A O 1
ATOM 2773 N N . GLU A 1 353 ? 11.664 -8.221 -4.352 1.00 44.44 351 GLU A N 1
ATOM 2774 C CA . GLU A 1 353 ? 12.056 -7.144 -5.256 1.00 44.26 351 GLU A CA 1
ATOM 2775 C C . GLU A 1 353 ? 13.432 -7.396 -5.866 1.00 40.30 351 GLU A C 1
ATOM 2776 O O . GLU A 1 353 ? 13.647 -7.124 -7.054 1.00 39.36 351 GLU A O 1
ATOM 2782 N N . VAL A 1 354 ? 14.377 -7.914 -5.076 1.00 42.14 352 VAL A N 1
ATOM 2783 C CA . VAL A 1 354 ? 15.685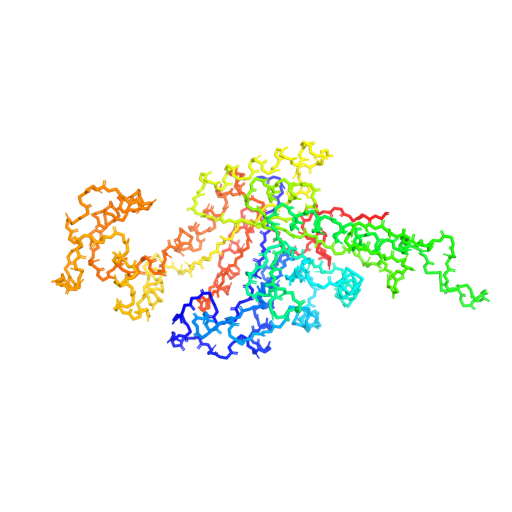 -8.262 -5.625 1.00 42.39 352 VAL A CA 1
ATOM 2784 C C . VAL A 1 354 ? 15.534 -9.301 -6.730 1.00 42.43 352 VAL A C 1
ATOM 2785 O O . VAL A 1 354 ? 16.129 -9.183 -7.808 1.00 42.03 352 VAL A O 1
ATOM 2789 N N . ALA A 1 355 ? 14.734 -10.337 -6.476 1.00 43.19 353 ALA A N 1
ATOM 2790 C CA . ALA A 1 355 ? 14.511 -11.360 -7.492 1.00 43.49 353 ALA A CA 1
ATOM 2791 C C . ALA A 1 355 ? 13.908 -10.752 -8.752 1.00 41.72 353 ALA A C 1
ATOM 2792 O O . ALA A 1 355 ? 14.366 -11.022 -9.867 1.00 41.70 353 ALA A O 1
ATOM 2794 N N . GLN A 1 356 ? 12.894 -9.903 -8.589 1.00 40.51 354 GLN A N 1
ATOM 2795 C CA . GLN A 1 356 ? 12.242 -9.299 -9.749 1.00 39.17 354 GLN A CA 1
ATOM 2796 C C . GLN A 1 356 ? 13.197 -8.406 -10.533 1.00 38.47 354 GLN A C 1
ATOM 2797 O O . GLN A 1 356 ? 13.178 -8.410 -11.772 1.00 38.14 354 GLN A O 1
ATOM 2803 N N . GLU A 1 357 ? 14.038 -7.629 -9.840 1.00 38.50 355 GLU A N 1
ATOM 2804 C CA . GLU A 1 357 ? 14.963 -6.755 -10.560 1.00 38.21 355 GLU A CA 1
ATOM 2805 C C . GLU A 1 357 ? 16.056 -7.547 -11.261 1.00 45.60 355 GLU A C 1
ATOM 2806 O O . GLU A 1 357 ? 16.549 -7.119 -12.310 1.00 39.25 355 GLU A O 1
ATOM 2812 N N . MET A 1 358 ? 16.444 -8.700 -10.712 1.00 40.58 356 MET A N 1
ATOM 2813 C CA . MET A 1 358 ? 17.448 -9.518 -11.383 1.00 42.95 356 MET A CA 1
ATOM 2814 C C . MET A 1 358 ? 16.898 -10.121 -12.669 1.00 41.80 356 MET A C 1
ATOM 2815 O O . MET A 1 358 ? 17.605 -10.186 -13.681 1.00 42.43 356 MET A O 1
ATOM 2820 N N . ALA A 1 359 ? 15.640 -10.567 -12.650 1.00 41.23 357 ALA A N 1
ATOM 2821 C CA . ALA A 1 359 ? 15.034 -11.140 -13.848 1.00 41.28 357 ALA A CA 1
ATOM 2822 C C . ALA A 1 359 ? 14.739 -10.089 -14.911 1.00 42.27 357 ALA A C 1
ATOM 2823 O O . ALA A 1 359 ? 14.656 -10.428 -16.097 1.00 40.55 357 ALA A O 1
ATOM 2825 N N . PHE A 1 360 ? 14.574 -8.828 -14.518 1.00 29.40 358 PHE A N 1
ATOM 2826 C CA . PHE A 1 360 ? 14.244 -7.757 -15.460 1.00 28.55 358 PHE A CA 1
ATOM 2827 C C . PHE A 1 360 ? 14.819 -6.446 -14.944 1.00 30.92 358 PHE A C 1
ATOM 2828 O O . PHE A 1 360 ? 14.129 -5.667 -14.271 1.00 30.08 358 PHE A O 1
ATOM 2836 N N . PRO A 1 361 ? 16.082 -6.158 -15.257 1.00 34.54 359 PRO A N 1
ATOM 2837 C CA . PRO A 1 361 ? 16.727 -4.964 -14.697 1.00 32.13 359 PRO A CA 1
ATOM 2838 C C . PRO A 1 361 ? 16.066 -3.675 -15.161 1.00 31.73 359 PRO A C 1
ATOM 2839 O O . PRO A 1 361 ? 15.524 -3.583 -16.268 1.00 30.58 359 PRO A O 1
ATOM 2843 N N . ARG A 1 362 ? 16.132 -2.670 -14.290 1.00 26.85 360 ARG A N 1
ATOM 2844 C CA . ARG A 1 362 ? 15.568 -1.354 -14.561 1.00 22.54 360 ARG A CA 1
ATOM 2845 C C . ARG A 1 362 ? 16.549 -0.534 -15.394 1.00 24.54 360 ARG A C 1
ATOM 2846 O O . ARG A 1 362 ? 17.680 -0.281 -14.959 1.00 27.42 360 ARG A O 1
ATOM 2854 N N . THR A 1 363 ? 16.107 -0.110 -16.577 1.00 24.61 361 THR A N 1
ATOM 2855 C CA . THR A 1 363 ? 16.916 0.744 -17.436 1.00 24.28 361 THR A CA 1
ATOM 2856 C C . THR A 1 363 ? 17.256 2.066 -16.747 1.00 24.65 361 THR A C 1
ATOM 2857 O O . THR A 1 363 ? 16.479 2.606 -15.954 1.00 26.17 361 THR A O 1
ATOM 2861 N N . LEU A 1 364 ? 18.444 2.587 -17.065 1.00 22.37 362 LEU A N 1
ATOM 2862 C CA . LEU A 1 364 ? 18.786 3.960 -16.709 1.00 23.23 362 LEU A CA 1
ATOM 2863 C C . LEU A 1 364 ? 17.845 4.956 -17.374 1.00 23.84 362 LEU A C 1
ATOM 2864 O O . LEU A 1 364 ? 17.531 6.007 -16.795 1.00 22.60 362 LEU A O 1
ATOM 2869 N N . PHE A 1 365 ? 17.384 4.635 -18.586 1.00 20.52 363 PHE A N 1
ATOM 2870 C CA . PHE A 1 365 ? 16.596 5.557 -19.399 1.00 18.79 363 PHE A CA 1
ATOM 2871 C C . PHE A 1 365 ? 15.111 5.432 -19.057 1.00 21.46 363 PHE A C 1
ATOM 2872 O O . PHE A 1 365 ? 14.268 5.136 -19.890 1.00 20.94 363 PHE A O 1
ATOM 2880 N N . ILE A 1 366 ? 14.806 5.686 -17.785 1.00 20.46 364 ILE A N 1
ATOM 2881 C CA . ILE A 1 366 ? 13.450 5.608 -17.267 1.00 24.17 364 ILE A CA 1
ATOM 2882 C C . ILE A 1 366 ? 13.110 6.956 -16.655 1.00 22.51 364 ILE A C 1
ATOM 2883 O O . ILE A 1 366 ? 13.935 7.554 -15.950 1.00 22.95 364 ILE A O 1
ATOM 2888 N N . GLY A 1 367 ? 11.900 7.429 -16.920 1.00 23.12 365 GLY A N 1
ATOM 2889 C CA . GLY A 1 367 ? 11.417 8.616 -16.249 1.00 24.12 365 GLY A CA 1
ATOM 2890 C C . GLY A 1 367 ? 10.780 9.608 -17.194 1.00 25.17 365 GLY A C 1
ATOM 2891 O O . GLY A 1 367 ? 10.183 9.237 -18.213 1.00 24.87 365 GLY A O 1
ATOM 2892 N N . THR A 1 368 ? 10.911 10.886 -16.863 1.00 25.09 366 THR A N 1
ATOM 2893 C CA . THR A 1 368 ? 10.272 11.919 -17.650 1.00 21.73 366 THR A CA 1
ATOM 2894 C C . THR A 1 368 ? 10.933 12.042 -19.020 1.00 22.99 366 THR A C 1
ATOM 2895 O O . THR A 1 368 ? 12.093 11.655 -19.200 1.00 23.24 366 THR A O 1
ATOM 2899 N N . PRO A 1 369 ? 10.203 12.573 -20.008 1.00 24.72 367 PRO A N 1
ATOM 2900 C CA . PRO A 1 369 ? 10.834 12.839 -21.316 1.00 25.26 367 PRO A CA 1
ATOM 2901 C C . PRO A 1 369 ? 12.069 13.716 -21.200 1.00 23.48 367 PRO A C 1
ATOM 2902 O O . PRO A 1 369 ? 13.061 13.481 -21.908 1.00 25.57 367 PRO A O 1
ATOM 2906 N N . GLU A 1 370 ? 12.037 14.703 -20.295 1.00 25.38 368 GLU A N 1
ATOM 2907 C CA . GLU A 1 370 ? 13.174 15.601 -20.122 1.00 29.49 368 GLU A CA 1
ATOM 2908 C C . GLU A 1 370 ? 14.390 14.857 -19.586 1.00 27.26 368 GLU A C 1
ATOM 2909 O O . GLU A 1 370 ? 15.518 15.096 -20.033 1.00 25.42 368 GLU A O 1
ATOM 2915 N N . ARG A 1 371 ? 14.186 13.954 -18.622 1.00 26.06 369 ARG A N 1
ATOM 2916 C CA . ARG A 1 371 ? 15.310 13.161 -18.135 1.00 23.34 369 ARG A CA 1
ATOM 2917 C C . ARG A 1 371 ? 15.885 12.278 -19.238 1.00 22.70 369 ARG A C 1
ATOM 2918 O O . ARG A 1 371 ? 17.103 12.244 -19.442 1.00 23.46 369 ARG A O 1
ATOM 2926 N N . VAL A 1 372 ? 15.019 11.547 -19.956 1.00 21.26 370 VAL A N 1
ATOM 2927 C CA . VAL A 1 372 ? 15.493 10.599 -20.962 1.00 21.73 370 VAL A CA 1
ATOM 2928 C C . VAL A 1 372 ? 16.191 11.337 -22.109 1.00 23.67 370 VAL A C 1
ATOM 2929 O O . VAL A 1 372 ? 17.264 10.923 -22.564 1.00 22.23 370 VAL A O 1
ATOM 2933 N N . ALA A 1 373 ? 15.637 12.474 -22.548 1.00 23.77 371 ALA A N 1
ATOM 2934 C CA . ALA A 1 373 ? 16.313 13.281 -23.566 1.00 23.57 371 ALA A CA 1
ATOM 2935 C C . ALA A 1 373 ? 17.663 13.788 -23.070 1.00 23.63 371 ALA A C 1
ATOM 2936 O O . ALA A 1 373 ? 18.643 13.807 -23.821 1.00 24.32 371 ALA A O 1
ATOM 2938 N N . SER A 1 374 ? 17.733 14.198 -21.802 1.00 21.84 372 SER A N 1
ATOM 2939 C CA . SER A 1 374 ? 18.989 14.697 -21.249 1.00 22.52 372 SER A CA 1
ATOM 2940 C C . SER A 1 374 ? 20.039 13.591 -21.148 1.00 21.28 372 SER A C 1
ATOM 2941 O O . SER A 1 374 ? 21.227 13.833 -21.394 1.00 24.44 372 SER A O 1
ATOM 2944 N N . LEU A 1 375 ? 19.634 12.387 -20.734 1.00 19.97 373 LEU A N 1
ATOM 2945 C CA . LEU A 1 375 ? 20.570 11.267 -20.697 1.00 21.82 373 LEU A CA 1
ATOM 2946 C C . LEU A 1 375 ? 21.093 10.952 -22.096 1.00 21.54 373 LEU A C 1
ATOM 2947 O O . LEU A 1 375 ? 22.293 10.732 -22.293 1.00 20.73 373 LEU A O 1
ATOM 2952 N N . ILE A 1 376 ? 20.188 10.902 -23.071 1.00 21.61 374 ILE A N 1
ATOM 2953 C CA . ILE A 1 376 ? 20.576 10.624 -24.453 1.00 24.10 374 ILE A CA 1
ATOM 2954 C C . ILE A 1 376 ? 21.548 11.685 -24.954 1.00 24.17 374 ILE A C 1
ATOM 2955 O O . ILE A 1 376 ? 22.590 11.372 -25.545 1.00 25.38 374 ILE A O 1
ATOM 2960 N N . GLU A 1 377 ? 21.244 12.956 -24.691 1.00 21.22 375 GLU A N 1
ATOM 2961 C CA . GLU A 1 377 ? 22.164 14.028 -25.062 1.00 24.64 375 GLU A CA 1
ATOM 2962 C C . GLU A 1 377 ? 23.522 13.855 -24.388 1.00 25.76 375 GLU A C 1
ATOM 2963 O O . GLU A 1 377 ? 24.568 14.116 -24.999 1.00 25.92 375 GLU A O 1
ATOM 2969 N N . THR A 1 378 ? 23.528 13.438 -23.113 1.00 23.04 376 THR A N 1
ATOM 2970 C CA . THR A 1 378 ? 24.794 13.297 -22.404 1.00 21.83 376 THR A CA 1
ATOM 2971 C C . THR A 1 378 ? 25.643 12.196 -23.026 1.00 23.82 376 THR A C 1
ATOM 2972 O O . THR A 1 378 ? 26.852 12.378 -23.230 1.00 25.93 376 THR A O 1
ATOM 2976 N N . TRP A 1 379 ? 25.028 11.058 -23.348 1.00 22.95 377 TRP A N 1
ATOM 2977 C CA . TRP A 1 379 ? 25.778 9.967 -23.966 1.00 23.90 377 TRP A CA 1
ATOM 2978 C C . TRP A 1 379 ? 26.304 10.379 -25.339 1.00 23.47 377 TRP A C 1
ATOM 2979 O O . TRP A 1 379 ? 27.432 10.036 -25.713 1.00 27.86 377 TRP A O 1
ATOM 2990 N N . PHE A 1 380 ? 25.510 11.151 -26.080 1.00 23.85 378 PHE A N 1
ATOM 2991 C CA . PHE A 1 380 ? 25.927 11.641 -27.393 1.00 25.74 378 PHE A CA 1
ATOM 2992 C C . PHE A 1 380 ? 27.099 12.610 -27.266 1.00 28.49 378 PHE A C 1
ATOM 2993 O O . PHE A 1 380 ? 28.110 12.478 -27.968 1.00 27.41 378 PHE A O 1
ATOM 3001 N N . ASN A 1 381 ? 27.007 13.570 -26.330 1.00 25.45 379 ASN A N 1
ATOM 3002 C CA . ASN A 1 381 ? 28.089 14.534 -26.155 1.00 26.70 379 ASN A CA 1
ATOM 3003 C C . ASN A 1 381 ? 29.341 13.891 -25.571 1.00 31.37 379 ASN A C 1
ATOM 3004 O O . ASN A 1 381 ? 30.450 14.390 -25.793 1.00 31.97 379 ASN A O 1
ATOM 3009 N N . ALA A 1 382 ? 29.186 12.817 -24.796 1.00 27.45 380 ALA A N 1
ATOM 3010 C CA . ALA A 1 382 ? 30.322 12.110 -24.223 1.00 32.76 380 ALA A CA 1
ATOM 3011 C C . ALA A 1 382 ? 30.964 11.142 -25.202 1.00 31.64 380 ALA A C 1
ATOM 3012 O O . ALA A 1 382 ? 31.907 10.435 -24.821 1.00 33.33 380 ALA A O 1
ATOM 3014 N N . GLU A 1 383 ? 30.475 11.097 -26.442 1.00 26.48 381 GLU A N 1
ATOM 3015 C CA . GLU A 1 383 ? 30.964 10.160 -27.450 1.00 32.69 381 GLU A CA 1
ATOM 3016 C C . GLU A 1 383 ? 30.877 8.718 -26.946 1.00 28.39 381 GLU A C 1
ATOM 3017 O O . GLU A 1 383 ? 31.820 7.929 -27.049 1.00 32.13 381 GLU A O 1
ATOM 3023 N N . ALA A 1 384 ? 29.718 8.380 -26.389 1.00 24.50 382 ALA A N 1
ATOM 3024 C CA . ALA A 1 384 ? 29.339 6.994 -26.183 1.00 25.44 382 ALA A CA 1
ATOM 3025 C C . ALA A 1 384 ? 28.463 6.472 -27.311 1.00 25.76 382 ALA A C 1
ATOM 3026 O O . ALA A 1 384 ? 28.270 5.255 -27.415 1.00 25.90 382 ALA A O 1
ATOM 3028 N N . ALA A 1 385 ? 27.940 7.358 -28.153 1.00 24.28 383 ALA A N 1
ATOM 3029 C CA . ALA A 1 385 ? 26.943 6.963 -29.139 1.00 24.95 383 ALA A CA 1
ATOM 3030 C C . ALA A 1 385 ? 26.919 7.974 -30.274 1.00 24.87 383 ALA A C 1
ATOM 3031 O O . ALA A 1 385 ? 27.067 9.179 -30.047 1.00 26.80 383 ALA A O 1
ATOM 3033 N N . ASP A 1 386 ? 26.742 7.470 -31.495 1.00 22.50 384 ASP A N 1
ATOM 3034 C CA . ASP A 1 386 ? 26.314 8.293 -32.617 1.00 24.92 384 ASP A CA 1
ATOM 3035 C C . ASP A 1 386 ? 24.806 8.269 -32.783 1.00 26.64 384 ASP A C 1
ATOM 3036 O O . ASP A 1 386 ? 24.256 9.067 -33.549 1.00 26.26 384 ASP A O 1
ATOM 3041 N N . GLY A 1 387 ? 24.144 7.367 -32.076 1.00 28.64 385 GLY A N 1
ATOM 3042 C CA . GLY A 1 387 ? 22.707 7.203 -32.119 1.00 25.30 385 GLY A CA 1
ATOM 3043 C C . GLY A 1 387 ? 22.367 6.028 -31.234 1.00 24.40 385 GLY A C 1
ATOM 3044 O O . GLY A 1 387 ? 23.251 5.386 -30.666 1.00 23.46 385 GLY A O 1
ATOM 3045 N N . PHE A 1 388 ? 21.077 5.727 -31.134 1.00 19.28 386 PHE A N 1
ATOM 3046 C CA . PHE A 1 388 ? 20.652 4.586 -30.332 1.00 21.87 386 PHE A CA 1
ATOM 3047 C C . PHE A 1 388 ? 19.676 3.706 -31.090 1.00 20.11 386 PHE A C 1
ATOM 3048 O O . PHE A 1 388 ? 18.834 4.197 -31.848 1.00 20.21 386 PHE A O 1
ATOM 3056 N N . ILE A 1 389 ? 19.754 2.398 -30.861 1.00 19.02 387 ILE A N 1
ATOM 3057 C CA . ILE A 1 389 ? 18.724 1.480 -31.340 1.00 19.58 387 ILE A CA 1
ATOM 3058 C C . ILE A 1 389 ? 17.759 1.229 -30.182 1.00 20.46 387 ILE A C 1
ATOM 3059 O O . ILE A 1 389 ? 18.154 0.702 -29.133 1.00 19.64 387 ILE A O 1
ATOM 3064 N N . VAL A 1 390 ? 16.502 1.628 -30.379 1.00 19.73 388 VAL A N 1
ATOM 3065 C CA . VAL A 1 390 ? 15.495 1.765 -29.331 1.00 19.56 388 VAL A CA 1
ATOM 3066 C C . VAL A 1 390 ? 14.608 0.535 -29.344 1.00 26.89 388 VAL A C 1
ATOM 3067 O O . VAL A 1 390 ? 13.953 0.240 -30.354 1.00 22.60 388 VAL A O 1
ATOM 3071 N N . GLY A 1 391 ? 14.602 -0.194 -28.233 1.00 18.30 389 GLY A N 1
ATOM 3072 C CA . GLY A 1 391 ? 13.643 -1.264 -28.039 1.00 20.14 389 GLY A CA 1
ATOM 3073 C C . GLY A 1 391 ? 12.393 -0.719 -27.370 1.00 26.51 389 GLY A C 1
ATOM 3074 O O . GLY A 1 391 ? 12.443 0.274 -26.651 1.00 29.11 389 GLY A O 1
ATOM 3075 N N . SER A 1 392 ? 11.265 -1.374 -27.623 1.00 26.43 390 SER A N 1
ATOM 3076 C CA . SER A 1 392 ? 9.975 -0.874 -27.158 1.00 26.92 390 SER A CA 1
ATOM 3077 C C . SER A 1 392 ? 9.036 -2.038 -26.852 1.00 28.28 390 SER A C 1
ATOM 3078 O O . SER A 1 392 ? 7.872 -2.049 -27.253 1.00 33.44 390 SER A O 1
ATOM 3081 N N . ASP A 1 393 ? 9.539 -3.040 -26.118 1.00 34.30 391 ASP A N 1
ATOM 3082 C CA . ASP A 1 393 ? 8.729 -4.221 -25.831 1.00 36.89 391 ASP A CA 1
ATOM 3083 C C . ASP A 1 393 ? 7.497 -3.862 -25.009 1.00 32.06 391 ASP A C 1
ATOM 3084 O O . ASP A 1 393 ? 6.410 -4.406 -25.234 1.00 34.25 391 ASP A O 1
ATOM 3089 N N . ILE A 1 394 ? 7.650 -2.954 -24.051 1.00 29.25 392 ILE A N 1
ATOM 3090 C CA . ILE A 1 394 ? 6.545 -2.520 -23.198 1.00 34.40 392 ILE A CA 1
ATOM 3091 C C . ILE A 1 394 ? 5.603 -1.679 -24.049 1.00 39.62 392 ILE A C 1
ATOM 3092 O O . ILE A 1 394 ? 6.036 -0.676 -24.636 1.00 34.49 392 ILE A O 1
ATOM 3097 N N . PRO A 1 395 ? 4.327 -2.050 -24.158 1.00 38.95 393 PRO A N 1
ATOM 3098 C CA . PRO A 1 395 ? 3.427 -1.331 -25.066 1.00 42.64 393 PRO A CA 1
ATOM 3099 C C . PRO A 1 395 ? 3.345 0.143 -24.706 1.00 40.62 393 PRO A C 1
ATOM 3100 O O . PRO A 1 395 ? 3.290 0.516 -23.530 1.00 36.76 393 PRO A O 1
ATOM 3104 N N . GLY A 1 396 ? 3.363 0.980 -25.739 1.00 37.21 394 GLY A N 1
ATOM 3105 C CA . GLY A 1 396 ? 3.326 2.411 -25.575 1.00 38.53 394 GLY A CA 1
ATOM 3106 C C . GLY A 1 396 ? 4.677 3.088 -25.499 1.00 31.66 394 GLY A C 1
ATOM 3107 O O . GLY A 1 396 ? 4.733 4.322 -25.587 1.00 33.94 394 GLY A O 1
ATOM 3108 N N . THR A 1 397 ? 5.771 2.334 -25.337 1.00 29.02 395 THR A N 1
ATOM 3109 C CA . THR A 1 397 ? 7.052 2.990 -25.089 1.00 25.32 395 THR A CA 1
ATOM 3110 C C . THR A 1 397 ? 7.569 3.684 -26.345 1.00 24.76 395 THR A C 1
ATOM 3111 O O . THR A 1 397 ? 8.126 4.784 -26.259 1.00 25.86 395 THR A O 1
ATOM 3115 N N . LEU A 1 398 ? 7.390 3.071 -27.522 1.00 26.55 396 LEU A N 1
ATOM 3116 C CA . LEU A 1 398 ? 7.854 3.725 -28.743 1.00 23.50 396 LEU A CA 1
ATOM 3117 C C . LEU A 1 398 ? 7.042 4.982 -29.020 1.00 27.51 396 LEU A C 1
ATOM 3118 O O . LEU A 1 398 ? 7.601 6.033 -29.365 1.00 25.60 396 LEU A O 1
ATOM 3123 N N . ASP A 1 399 ? 5.722 4.889 -28.851 1.00 26.13 397 ASP A N 1
ATOM 3124 C CA . ASP A 1 399 ? 4.851 6.047 -29.011 1.00 32.11 397 ASP A CA 1
ATOM 3125 C C . ASP A 1 399 ? 5.228 7.160 -28.042 1.00 30.09 397 ASP A C 1
ATOM 3126 O O . ASP A 1 399 ? 5.302 8.330 -28.433 1.00 28.47 397 ASP A O 1
ATOM 3131 N N . ALA A 1 400 ? 5.479 6.815 -26.774 1.00 26.69 398 ALA A N 1
ATOM 3132 C CA . ALA A 1 400 ? 5.871 7.835 -25.808 1.00 27.83 398 ALA A CA 1
ATOM 3133 C C . ALA A 1 400 ? 7.205 8.467 -26.189 1.00 25.36 398 ALA A C 1
ATOM 3134 O O . ALA A 1 400 ? 7.377 9.687 -26.076 1.00 29.11 398 ALA A O 1
ATOM 3136 N N . PHE A 1 401 ? 8.161 7.652 -26.642 1.00 24.29 399 PHE A N 1
ATOM 3137 C CA . PHE A 1 401 ? 9.457 8.177 -27.056 1.00 22.47 399 PHE A CA 1
ATOM 3138 C C . PHE A 1 401 ? 9.303 9.131 -28.239 1.00 24.92 399 PHE A C 1
ATOM 3139 O O . PHE A 1 401 ? 9.817 10.256 -28.223 1.00 25.56 399 PHE A O 1
ATOM 3147 N N . VAL A 1 402 ? 8.583 8.697 -29.277 1.00 23.39 400 VAL A N 1
ATOM 3148 C CA . VAL A 1 402 ? 8.402 9.536 -30.458 1.00 25.34 400 VAL A CA 1
ATOM 3149 C C . VAL A 1 402 ? 7.635 10.811 -30.121 1.00 28.30 400 VAL A C 1
ATOM 3150 O O . VAL A 1 402 ? 7.979 11.902 -30.597 1.00 28.79 400 VAL A O 1
ATOM 3154 N N . GLU A 1 403 ? 6.593 10.706 -29.289 1.00 25.59 401 GLU A N 1
ATOM 3155 C CA . GLU A 1 403 ? 5.746 11.868 -29.038 1.00 29.82 401 GLU A CA 1
ATOM 3156 C C . GLU A 1 403 ? 6.373 12.851 -28.060 1.00 30.78 401 GLU A C 1
ATOM 3157 O O . GLU A 1 403 ? 6.083 14.051 -28.134 1.00 29.41 401 GLU A O 1
ATOM 3163 N N . LYS A 1 404 ? 7.218 12.376 -27.145 1.00 27.00 402 LYS A N 1
ATOM 3164 C CA . LYS A 1 404 ? 7.643 13.213 -26.029 1.00 28.31 402 LYS A CA 1
ATOM 3165 C C . LYS A 1 404 ? 9.139 13.481 -25.983 1.00 27.24 402 LYS A C 1
ATOM 3166 O O . LYS A 1 404 ? 9.545 14.585 -25.603 1.00 29.73 402 LYS A O 1
ATOM 3172 N N . VAL A 1 405 ? 9.974 12.507 -26.344 1.00 24.03 403 VAL A N 1
ATOM 3173 C CA . VAL A 1 405 ? 11.421 12.713 -26.300 1.00 23.91 403 VAL A CA 1
ATOM 3174 C C . VAL A 1 405 ? 11.913 13.402 -27.570 1.00 26.58 403 VAL A C 1
ATOM 3175 O O . VAL A 1 405 ? 12.700 14.353 -27.503 1.00 25.08 403 VAL A O 1
ATOM 3179 N N . ILE A 1 406 ? 11.478 12.922 -28.746 1.00 24.00 404 ILE A N 1
ATOM 3180 C CA . ILE A 1 406 ? 11.947 13.510 -30.010 1.00 23.70 404 ILE A CA 1
ATOM 3181 C C . ILE A 1 406 ? 11.759 15.024 -30.066 1.00 26.74 404 ILE A C 1
ATOM 3182 O O . ILE A 1 406 ? 12.705 15.725 -30.456 1.00 28.89 404 ILE A O 1
ATOM 3187 N N . PRO A 1 407 ? 10.602 15.594 -29.702 1.00 25.21 405 PRO A N 1
ATOM 3188 C CA . PRO A 1 407 ? 10.470 17.057 -29.782 1.00 30.65 405 PRO A CA 1
ATOM 3189 C C . PRO A 1 407 ? 11.445 17.810 -28.896 1.00 34.90 405 PRO A C 1
ATOM 3190 O O . PRO A 1 407 ? 11.845 18.928 -29.249 1.00 31.09 405 PRO A O 1
ATOM 3194 N N . ILE A 1 408 ? 11.849 17.239 -27.759 1.00 29.87 406 ILE A N 1
ATOM 3195 C CA . ILE A 1 408 ? 12.842 17.915 -26.926 1.00 26.89 406 ILE A CA 1
ATOM 3196 C C . ILE A 1 408 ? 14.190 17.941 -27.632 1.00 29.12 406 ILE A C 1
ATOM 3197 O O . ILE A 1 408 ? 14.871 18.975 -27.668 1.00 29.43 406 ILE A O 1
ATOM 3202 N N . LEU A 1 409 ? 14.585 16.810 -28.224 1.00 26.02 407 LEU A N 1
ATOM 3203 C CA . LEU A 1 409 ? 15.855 16.754 -28.936 1.00 29.49 407 LEU A CA 1
ATOM 3204 C C . LEU A 1 409 ? 15.852 17.688 -30.142 1.00 30.55 407 LEU A C 1
ATOM 3205 O O . LEU A 1 409 ? 16.882 18.291 -30.466 1.00 30.85 407 LEU A O 1
ATOM 3210 N N . GLN A 1 410 ? 14.701 17.834 -30.806 1.00 28.71 408 GLN A N 1
ATOM 3211 C CA . GLN A 1 410 ? 14.600 18.786 -31.909 1.00 29.97 408 GLN A CA 1
ATOM 3212 C C . GLN A 1 410 ? 14.745 20.216 -31.412 1.00 36.05 408 GLN A C 1
ATOM 3213 O O . GLN A 1 410 ? 15.454 21.028 -32.021 1.00 36.40 408 GLN A O 1
ATOM 3219 N N . GLU A 1 411 ? 14.070 20.542 -30.306 1.00 33.99 409 GLU A N 1
ATOM 3220 C CA . GLU A 1 411 ? 14.138 21.890 -29.752 1.00 40.96 409 GLU A CA 1
ATOM 3221 C C . GLU A 1 411 ? 15.558 22.257 -29.343 1.00 42.22 409 GLU A C 1
ATOM 3222 O O . GLU A 1 411 ? 15.949 23.427 -29.431 1.00 46.01 409 GLU A O 1
ATOM 3228 N N . ARG A 1 412 ? 16.349 21.278 -28.915 1.00 37.20 410 ARG A N 1
ATOM 3229 C CA . ARG A 1 412 ? 17.717 21.528 -28.492 1.00 37.64 410 ARG A CA 1
ATOM 3230 C C . ARG A 1 412 ? 18.729 21.432 -29.627 1.00 42.83 410 ARG A C 1
ATOM 3231 O O . ARG A 1 412 ? 19.928 21.599 -29.384 1.00 39.90 410 ARG A O 1
ATOM 3239 N N . GLY A 1 413 ? 18.280 21.197 -30.858 1.00 37.39 411 GLY A N 1
ATOM 3240 C CA . GLY A 1 413 ? 19.179 21.199 -31.991 1.00 37.42 411 GLY A CA 1
ATOM 3241 C C . GLY A 1 413 ? 19.943 19.916 -32.216 1.00 38.20 411 GLY A C 1
ATOM 3242 O O . GLY A 1 413 ? 20.860 19.900 -33.044 1.00 43.17 411 GLY A O 1
ATOM 3243 N N . LEU A 1 414 ? 19.596 18.839 -31.518 1.00 27.55 412 LEU A N 1
ATOM 3244 C CA . LEU A 1 414 ? 20.294 17.569 -31.649 1.00 31.87 412 LEU A CA 1
ATOM 3245 C C . LEU A 1 414 ? 19.612 16.613 -32.612 1.00 27.23 412 LEU A C 1
ATOM 3246 O O . LEU A 1 414 ? 20.157 15.538 -32.889 1.00 32.93 412 LEU A O 1
ATOM 3251 N N . TYR A 1 415 ? 18.442 16.974 -33.131 1.00 29.46 413 TYR A N 1
ATOM 3252 C CA . TYR A 1 415 ? 17.657 16.069 -33.959 1.00 29.13 413 TYR A CA 1
ATOM 3253 C C . TYR A 1 415 ? 16.992 16.868 -35.066 1.00 26.74 413 TYR A C 1
ATOM 3254 O O . TYR A 1 415 ? 16.521 17.981 -34.828 1.00 28.41 413 TYR A O 1
ATOM 3263 N N . ARG A 1 416 ? 16.955 16.304 -36.277 1.00 27.04 414 ARG A N 1
ATOM 3264 C CA . ARG A 1 416 ? 16.422 17.031 -37.421 1.00 32.98 414 ARG A CA 1
ATOM 3265 C C . ARG A 1 416 ? 14.911 17.244 -37.299 1.00 30.87 414 ARG A C 1
ATOM 3266 O O . ARG A 1 416 ? 14.211 16.551 -36.550 1.00 31.23 414 ARG A O 1
ATOM 3274 N N . GLN A 1 417 ? 14.410 18.220 -38.067 1.00 34.61 415 GLN A N 1
ATOM 3275 C CA . GLN A 1 417 ? 12.982 18.514 -38.159 1.00 38.10 415 GLN A CA 1
ATOM 3276 C C . GLN A 1 417 ? 12.270 17.692 -39.224 1.00 36.49 415 GLN A C 1
ATOM 3277 O O . GLN A 1 417 ? 11.035 17.625 -39.217 1.00 40.52 415 GLN A O 1
ATOM 3283 N N . ASP A 1 418 ? 13.009 17.094 -40.153 1.00 31.61 416 ASP A N 1
ATOM 3284 C CA . ASP A 1 418 ? 12.420 16.242 -41.176 1.00 32.57 416 ASP A CA 1
ATOM 3285 C C . ASP A 1 418 ? 13.513 15.324 -41.704 1.00 36.02 416 ASP A C 1
ATOM 3286 O O . ASP A 1 418 ? 14.691 15.487 -41.381 1.00 33.57 416 ASP A O 1
ATOM 3291 N N . TYR A 1 419 ? 13.111 14.354 -42.527 1.00 29.50 417 TYR A N 1
ATOM 3292 C CA . TYR A 1 419 ? 14.081 13.420 -43.085 1.00 29.63 417 TYR A CA 1
ATOM 3293 C C . TYR A 1 419 ? 15.086 14.138 -43.979 1.00 36.06 417 TYR A C 1
ATOM 3294 O O . TYR A 1 419 ? 14.723 14.998 -44.787 1.00 33.58 417 TYR A O 1
ATOM 3303 N N . ARG A 1 420 ? 16.361 13.766 -43.844 1.00 31.10 418 ARG A N 1
ATOM 3304 C CA . ARG A 1 420 ? 17.374 14.305 -44.747 1.00 41.60 418 ARG A CA 1
ATOM 3305 C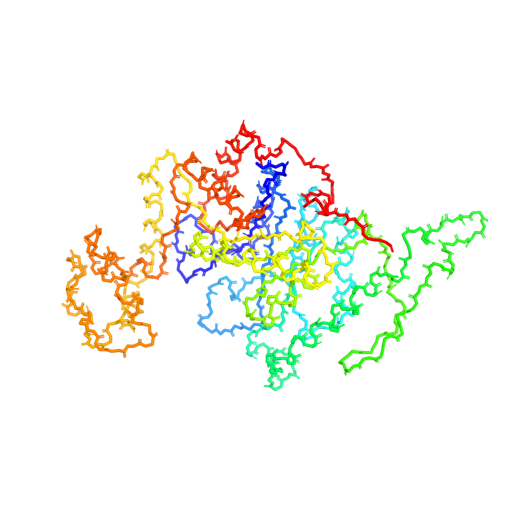 C . ARG A 1 420 ? 17.144 13.841 -46.183 1.00 39.27 418 ARG A C 1
ATOM 3306 O O . ARG A 1 420 ? 17.334 14.610 -47.134 1.00 36.38 418 ARG A O 1
ATOM 3314 N N . GLY A 1 421 ? 16.735 12.592 -46.361 1.00 34.65 419 GLY A N 1
ATOM 3315 C CA . GLY A 1 421 ? 16.530 12.070 -47.694 1.00 37.94 419 GLY A CA 1
ATOM 3316 C C . GLY A 1 421 ? 15.692 10.811 -47.676 1.00 33.96 419 GLY A C 1
ATOM 3317 O O . GLY A 1 421 ? 15.102 10.441 -46.655 1.00 34.43 419 GLY A O 1
ATOM 3318 N N . GLY A 1 422 ? 15.644 10.158 -48.830 1.00 36.01 420 GLY A N 1
ATOM 3319 C CA . GLY A 1 422 ? 14.881 8.944 -48.981 1.00 34.08 420 GLY A CA 1
ATOM 3320 C C . GLY A 1 422 ? 15.677 7.660 -48.948 1.00 32.63 420 GLY A C 1
ATOM 3321 O O . GLY A 1 422 ? 15.084 6.588 -49.100 1.00 34.25 420 GLY A O 1
ATOM 3322 N N . THR A 1 423 ? 16.997 7.723 -48.768 1.00 28.61 421 THR A N 1
ATOM 3323 C CA . THR A 1 423 ? 17.817 6.520 -48.683 1.00 25.69 421 THR A CA 1
ATOM 3324 C C . THR A 1 423 ? 18.394 6.363 -47.284 1.00 25.53 421 THR A C 1
ATOM 3325 O O . THR A 1 423 ? 18.512 7.327 -46.518 1.00 25.56 421 THR A O 1
ATOM 3329 N N . LEU A 1 424 ? 18.747 5.120 -46.950 1.00 23.78 422 LEU A N 1
ATOM 3330 C CA . LEU A 1 424 ? 19.314 4.872 -45.625 1.00 23.30 422 LEU A CA 1
ATOM 3331 C C . LEU A 1 424 ? 20.691 5.514 -45.495 1.00 27.78 422 LEU A C 1
ATOM 3332 O O . LEU A 1 424 ? 21.024 6.063 -44.438 1.00 26.42 422 LEU A O 1
ATOM 3337 N N . ARG A 1 425 ? 21.505 5.452 -46.554 1.00 27.22 423 ARG A N 1
ATOM 3338 C CA . ARG A 1 425 ? 22.819 6.097 -46.508 1.00 33.81 423 ARG A CA 1
ATOM 3339 C C . ARG A 1 425 ? 22.696 7.589 -46.229 1.00 35.16 423 ARG A C 1
ATOM 3340 O O . ARG A 1 425 ? 23.430 8.136 -45.400 1.00 29.95 423 ARG A O 1
ATOM 3348 N N . GLU A 1 426 ? 21.779 8.271 -46.922 1.00 29.96 424 GLU A N 1
ATOM 3349 C CA . GLU A 1 426 ? 21.606 9.705 -46.696 1.00 31.44 424 GLU A CA 1
ATOM 3350 C C . GLU A 1 426 ? 21.184 9.989 -45.263 1.00 32.50 424 GLU A C 1
ATOM 3351 O O . GLU A 1 426 ? 21.688 10.924 -44.630 1.00 36.36 424 GLU A O 1
ATOM 3357 N N . ASN A 1 427 ? 20.266 9.191 -44.725 1.00 27.14 425 ASN A N 1
ATOM 3358 C CA . ASN A 1 427 ? 19.762 9.480 -43.392 1.00 27.39 425 ASN A CA 1
ATOM 3359 C C . ASN A 1 427 ? 20.755 9.111 -42.301 1.00 30.64 425 ASN A C 1
ATOM 3360 O O . ASN A 1 427 ? 20.691 9.681 -41.207 1.00 34.46 425 ASN A O 1
ATOM 3365 N N . LEU A 1 428 ? 21.685 8.198 -42.577 1.00 25.05 426 LEU A N 1
ATOM 3366 C CA . LEU A 1 428 ? 22.760 7.942 -41.625 1.00 32.81 426 LEU A CA 1
ATOM 3367 C C . LEU A 1 428 ? 23.918 8.918 -41.780 1.00 36.46 426 LEU A C 1
ATOM 3368 O O . LEU A 1 428 ? 24.781 8.971 -40.898 1.00 32.57 426 LEU A O 1
ATOM 3373 N N . GLY A 1 429 ? 23.954 9.680 -42.869 1.00 33.99 427 GLY A N 1
ATOM 3374 C CA . GLY A 1 429 ? 25.056 10.583 -43.134 1.00 36.05 427 GLY A CA 1
ATOM 3375 C C . GLY A 1 429 ? 26.232 9.960 -43.844 1.00 37.23 427 GLY A C 1
ATOM 3376 O O . GLY A 1 429 ? 27.336 10.510 -43.778 1.00 47.02 427 GLY A O 1
ATOM 3377 N N . LEU A 1 430 ? 26.039 8.826 -44.512 1.00 33.93 428 LEU A N 1
ATOM 3378 C CA . LEU A 1 430 ? 27.100 8.125 -45.218 1.00 34.41 428 LEU A CA 1
ATOM 3379 C C . LEU A 1 430 ? 27.097 8.502 -46.693 1.00 40.05 428 LEU A C 1
ATOM 3380 O O . LEU A 1 430 ? 26.077 8.905 -47.254 1.00 49.10 428 LEU A O 1
ATOM 3385 N N . GLY A 1 431 ? 28.251 8.336 -47.323 1.00 46.80 429 GLY A N 1
ATOM 3386 C CA . GLY A 1 431 ? 28.328 8.454 -48.762 1.00 52.24 429 GLY A CA 1
ATOM 3387 C C . GLY A 1 431 ? 27.893 7.173 -49.451 1.00 58.56 429 GLY A C 1
ATOM 3388 O O . GLY A 1 431 ? 27.791 6.106 -48.846 1.00 52.11 429 GLY A O 1
ATOM 3389 N N . ILE A 1 432 ? 27.635 7.284 -50.743 1.00 67.58 430 ILE A N 1
ATOM 3390 C CA . ILE A 1 432 ? 27.182 6.163 -51.561 1.00 78.32 430 ILE A CA 1
ATOM 3391 C C . ILE A 1 432 ? 28.347 5.715 -52.433 1.00 81.62 430 ILE A C 1
ATOM 3392 O O . ILE A 1 432 ? 28.982 6.559 -53.081 1.00 85.53 430 ILE A O 1
ATOM 3397 N N . PRO A 1 433 ? 28.696 4.427 -52.436 1.00 77.09 431 PRO A N 1
ATOM 3398 C CA . PRO A 1 433 ? 29.846 3.968 -53.224 1.00 80.01 431 PRO A CA 1
ATOM 3399 C C . PRO A 1 433 ? 29.459 3.478 -54.611 1.00 80.32 431 PRO A C 1
ATOM 3400 O O . PRO A 1 433 ? 28.420 2.847 -54.814 1.00 79.75 431 PRO A O 1
ATOM 3404 N N . GLN A 1 434 ? 30.298 3.814 -55.587 1.00 81.64 432 GLN A N 1
ATOM 3405 C CA . GLN A 1 434 ? 30.212 3.234 -56.928 1.00 80.99 432 GLN A CA 1
ATOM 3406 C C . GLN A 1 434 ? 31.627 3.130 -57.501 1.00 86.14 432 GLN A C 1
ATOM 3407 O O . GLN A 1 434 ? 32.085 2.056 -57.895 1.00 89.72 432 GLN A O 1
#